Protein AF-A0A286RJ36-F1 (afdb_monomer_lite)

Foldseek 3Di:
DCPPLDDCLALDQLPDDLDWFFAQAQFKIWRDHSQKAWADDNQWIWIDSLAKIKIKGWAFPVCVVVRVVVVVVLQVVFADPVRPWDWDWDADPQAIKIKIWQTADSCVVVVCVVVLCVVVVHGHAGKIKIWGWGDDPGTIMIIIIIHHPPDDPVVVVSSVVRVVRMDGHDPVLHFHWDKDFAAEPVPRDGFWIFIAGPPWDWDWYWFDDPLDTHIWIWTDDPQKIWIKKKWKKKKKKKQFPVGIDIWIWIDIRNDTDIDPDTQADDDLVSVVVVVQVVVCVVPVFRKAWPDKDFRDDRPSRVVSVVVVQVVVVVVCVVVVKDKDKDWRWMWIWIDTVQKIKIKTKGFMWMWIWDDDPGMIMIIIITIIMITMIMDGNVCVSSSSSNVSRRSSHIDGDSVSVVVSVVVSVVVVVVVVVVVVVVVVVVVVVVLLVVQLVVCQVQQWKWWADPVPRDIDIDGHHNPQQWWWKAQPPPRDIDTDHHPPDPVVVVCVVNPIDTTDIDSSDDSPVVD

Structure (mmCIF, N/CA/C/O backbone):
data_AF-A0A286RJ36-F1
#
_entry.id   AF-A0A286RJ36-F1
#
loop_
_atom_site.group_PDB
_atom_site.id
_atom_site.type_symbol
_atom_site.label_atom_id
_atom_site.label_alt_id
_atom_site.label_comp_id
_atom_site.label_asym_id
_atom_site.label_entity_id
_atom_site.label_seq_id
_atom_site.pdbx_PDB_ins_code
_atom_site.Cartn_x
_atom_site.Cartn_y
_atom_site.Cartn_z
_atom_site.occupancy
_atom_site.B_iso_or_equiv
_atom_site.auth_seq_id
_atom_site.auth_comp_id
_atom_site.auth_asym_id
_atom_site.auth_atom_id
_atom_site.pdbx_PDB_model_num
ATOM 1 N N . MET A 1 1 ? -11.168 10.781 19.314 1.00 26.72 1 MET A N 1
ATOM 2 C CA . MET A 1 1 ? -10.120 11.393 18.464 1.00 26.72 1 MET A CA 1
ATOM 3 C C . MET A 1 1 ? -9.505 10.337 17.557 1.00 26.72 1 MET A C 1
ATOM 5 O O . MET A 1 1 ? -8.558 9.668 17.942 1.00 26.72 1 MET A O 1
ATOM 9 N N . THR A 1 2 ? -10.059 10.144 16.363 1.00 23.62 2 THR A N 1
ATOM 10 C CA . THR A 1 2 ? -9.502 9.243 15.341 1.00 23.62 2 THR A CA 1
ATOM 11 C C . THR A 1 2 ? -8.758 10.084 14.323 1.00 23.62 2 THR A C 1
ATOM 13 O O . THR A 1 2 ? -9.279 10.429 13.267 1.00 23.62 2 THR A O 1
ATOM 16 N N . ALA A 1 3 ? -7.547 10.491 14.678 1.00 24.00 3 ALA A N 1
ATOM 17 C CA . ALA A 1 3 ? -6.704 11.225 13.760 1.00 24.00 3 ALA A CA 1
ATOM 18 C C . ALA A 1 3 ? -6.083 10.212 12.775 1.00 24.00 3 ALA A C 1
ATOM 20 O O . ALA A 1 3 ? -5.187 9.436 13.109 1.00 24.00 3 ALA A O 1
ATOM 21 N N . SER A 1 4 ? -6.685 10.129 11.586 1.00 28.86 4 SER A N 1
ATOM 22 C CA . SER A 1 4 ? -6.360 9.193 10.509 1.00 28.86 4 SER A CA 1
ATOM 23 C C . SER A 1 4 ? -5.097 9.644 9.768 1.00 28.86 4 SER A C 1
ATOM 25 O O . SER A 1 4 ? -5.181 10.266 8.712 1.00 28.86 4 SER A O 1
ATOM 27 N N . TRP A 1 5 ? -3.918 9.375 10.324 1.00 30.86 5 TRP A N 1
ATOM 28 C CA . TRP A 1 5 ? -2.661 9.907 9.775 1.00 30.86 5 TRP A CA 1
ATOM 29 C C . TRP A 1 5 ? -1.984 9.035 8.716 1.00 30.86 5 TRP A C 1
ATOM 31 O O . TRP A 1 5 ? -0.868 9.339 8.309 1.00 30.86 5 TRP A O 1
ATOM 41 N N . TRP A 1 6 ? -2.611 7.948 8.265 1.00 37.16 6 TRP A N 1
ATOM 42 C CA . TRP A 1 6 ? -1.954 7.023 7.347 1.00 37.16 6 TRP A CA 1
ATOM 43 C C . TRP A 1 6 ? -2.803 6.733 6.117 1.00 37.16 6 TRP A C 1
ATOM 45 O O . TRP A 1 6 ? -3.759 5.963 6.162 1.00 37.16 6 TRP A O 1
ATOM 55 N N . VAL A 1 7 ? -2.410 7.330 4.990 1.00 36.31 7 VAL A N 1
ATOM 56 C CA . VAL A 1 7 ? -2.902 6.942 3.669 1.00 36.31 7 VAL A CA 1
ATOM 57 C C . VAL A 1 7 ? -1.722 6.544 2.790 1.00 36.31 7 VAL A C 1
ATOM 59 O O . VAL A 1 7 ? -1.330 7.234 1.854 1.00 36.31 7 VAL A O 1
ATOM 62 N N . GLY A 1 8 ? -1.127 5.397 3.120 1.00 39.69 8 GLY A N 1
ATOM 63 C CA . GLY A 1 8 ? -0.197 4.711 2.234 1.00 39.69 8 GLY A CA 1
ATOM 64 C C . GLY A 1 8 ? -0.940 4.162 1.013 1.00 39.69 8 GLY A C 1
ATOM 65 O O . GLY A 1 8 ? -1.351 3.000 0.992 1.00 39.69 8 GLY A O 1
ATOM 66 N N . TRP A 1 9 ? -1.110 4.989 -0.022 1.00 40.62 9 TRP A N 1
ATOM 67 C CA . TRP A 1 9 ? -1.587 4.542 -1.341 1.00 40.62 9 TRP A CA 1
ATOM 68 C C . TRP A 1 9 ? -0.534 3.717 -2.097 1.00 40.62 9 TRP A C 1
ATOM 70 O O . TRP A 1 9 ? -0.835 3.104 -3.118 1.00 40.62 9 TRP A O 1
ATOM 80 N N . GLY A 1 10 ? 0.698 3.647 -1.590 1.00 38.78 10 GLY A N 1
ATOM 81 C CA . GLY A 1 10 ? 1.740 2.783 -2.128 1.00 38.78 10 GLY A CA 1
ATOM 82 C C . GLY A 1 10 ? 1.490 1.312 -1.793 1.00 38.78 10 GLY A C 1
ATOM 83 O O . GLY A 1 10 ? 1.682 0.882 -0.660 1.00 38.78 10 GLY A O 1
ATOM 84 N N . LEU A 1 11 ? 1.129 0.507 -2.794 1.00 40.66 11 LEU A N 1
ATOM 85 C CA . LEU A 1 11 ? 1.407 -0.931 -2.766 1.00 40.66 11 LEU A CA 1
ATOM 86 C C . LEU A 1 11 ? 2.893 -1.107 -3.072 1.00 40.66 11 LEU A C 1
ATOM 88 O O . LEU A 1 11 ? 3.286 -1.264 -4.230 1.00 40.66 11 LEU A O 1
ATOM 92 N N . SER A 1 12 ? 3.718 -1.007 -2.043 1.00 40.12 12 SER A N 1
ATOM 93 C CA . SER A 1 12 ? 5.119 -1.398 -2.139 1.00 40.12 12 SER A CA 1
ATOM 94 C C . SER A 1 12 ? 5.500 -2.230 -0.918 1.00 40.12 12 SER A C 1
ATOM 96 O O . SER A 1 12 ? 6.201 -1.749 -0.031 1.00 40.12 12 SER A O 1
ATOM 98 N N . PRO A 1 13 ? 5.062 -3.499 -0.844 1.00 41.91 13 PRO A N 1
ATOM 99 C CA . PRO A 1 13 ? 5.834 -4.485 -0.123 1.00 41.91 13 PRO A CA 1
ATOM 100 C C . PRO A 1 13 ? 7.144 -4.662 -0.868 1.00 41.91 13 PRO A C 1
ATOM 102 O O . PRO A 1 13 ? 7.202 -5.160 -1.994 1.00 41.91 13 PRO A O 1
ATOM 105 N N . THR A 1 14 ? 8.216 -4.272 -0.209 1.00 44.56 14 THR A N 1
ATOM 106 C CA . THR A 1 14 ? 9.499 -4.893 -0.454 1.00 44.56 14 THR A CA 1
ATOM 107 C C . THR A 1 14 ? 9.366 -6.342 0.014 1.00 44.56 14 THR A C 1
ATOM 109 O O . THR A 1 14 ? 9.465 -6.629 1.205 1.00 44.56 14 THR A O 1
ATOM 112 N N . LEU A 1 15 ? 9.086 -7.264 -0.919 1.00 44.28 15 LEU A N 1
ATOM 113 C CA . LEU A 1 15 ? 9.309 -8.705 -0.730 1.00 44.28 15 LEU A CA 1
ATOM 114 C C . LEU A 1 15 ? 10.822 -8.897 -0.639 1.00 44.28 15 LEU A C 1
ATOM 116 O O . LEU A 1 15 ? 11.511 -9.224 -1.602 1.00 44.28 15 LEU A O 1
ATOM 120 N N . ALA A 1 16 ? 11.367 -8.490 0.499 1.00 40.66 16 ALA A N 1
ATOM 121 C CA . ALA A 1 16 ? 12.782 -8.320 0.671 1.00 40.66 16 ALA A CA 1
ATOM 122 C C . ALA A 1 16 ? 13.385 -9.692 0.964 1.00 40.66 16 ALA A C 1
ATOM 124 O O . ALA A 1 16 ? 13.520 -10.127 2.090 1.00 40.66 16 ALA A O 1
ATOM 125 N N . GLU A 1 17 ? 13.897 -10.367 -0.029 1.00 42.81 17 GLU A N 1
ATOM 126 C CA . GLU A 1 17 ? 15.233 -10.897 0.164 1.00 42.81 17 GLU A CA 1
ATOM 127 C C . GLU A 1 17 ? 16.109 -10.194 -0.849 1.00 42.81 17 GLU A C 1
ATOM 129 O O . GLU A 1 17 ? 15.632 -9.730 -1.880 1.00 42.81 17 GLU A O 1
ATOM 134 N N . SER A 1 18 ? 17.411 -10.181 -0.597 1.00 49.28 18 SER A N 1
ATOM 135 C CA . SER A 1 18 ? 18.416 -10.105 -1.653 1.00 49.28 18 SER A CA 1
ATOM 136 C C . SER A 1 18 ? 18.336 -11.347 -2.564 1.00 49.28 18 SER A C 1
ATOM 138 O O . SER A 1 18 ? 19.348 -11.964 -2.886 1.00 49.28 18 SER A O 1
ATOM 140 N N . ARG A 1 19 ? 17.125 -11.764 -2.944 1.00 62.25 19 ARG A N 1
ATOM 141 C CA . ARG A 1 19 ? 16.826 -12.839 -3.876 1.00 62.25 19 ARG A CA 1
ATOM 142 C C . ARG A 1 19 ? 16.361 -12.224 -5.180 1.00 62.25 19 ARG A C 1
ATOM 144 O O . ARG A 1 19 ? 15.859 -11.105 -5.243 1.00 62.25 19 ARG A O 1
ATOM 151 N N . LYS A 1 20 ? 16.572 -12.999 -6.228 1.00 83.50 20 LYS A N 1
ATOM 152 C CA . LYS A 1 20 ? 16.096 -12.703 -7.564 1.00 83.50 20 LYS A CA 1
ATOM 153 C C . LYS A 1 20 ? 14.566 -12.703 -7.548 1.00 83.50 20 LYS A C 1
ATOM 155 O O . LYS A 1 20 ? 13.950 -13.738 -7.311 1.00 83.50 20 LYS A O 1
ATOM 160 N N . LEU A 1 21 ? 13.974 -11.535 -7.753 1.00 86.19 21 LEU A N 1
ATOM 161 C CA . LEU A 1 21 ? 12.550 -11.354 -8.000 1.00 86.19 21 LEU A CA 1
ATOM 162 C C . LEU A 1 21 ? 12.302 -11.650 -9.473 1.00 86.19 21 LEU A C 1
ATOM 164 O O . LEU A 1 21 ? 13.015 -11.114 -10.314 1.00 86.19 21 LEU A O 1
ATOM 168 N N . ALA A 1 22 ? 11.317 -12.483 -9.784 1.00 91.94 22 ALA A N 1
ATOM 169 C CA . ALA A 1 22 ? 10.882 -12.737 -11.152 1.00 91.94 22 ALA A CA 1
ATOM 170 C C . ALA A 1 22 ? 9.464 -12.195 -11.323 1.00 91.94 22 ALA A C 1
ATOM 172 O O . ALA A 1 22 ? 8.606 -12.474 -10.501 1.00 91.94 22 ALA A O 1
ATOM 173 N N . ASP A 1 23 ? 9.226 -11.424 -12.373 1.00 93.75 23 ASP A N 1
ATOM 174 C CA . ASP A 1 23 ? 7.920 -10.933 -12.789 1.00 93.75 23 ASP A CA 1
ATOM 175 C C . ASP A 1 23 ? 7.486 -11.722 -14.027 1.00 93.75 23 ASP A C 1
ATOM 177 O O . ASP A 1 23 ? 7.999 -11.515 -15.133 1.00 93.75 23 ASP A O 1
ATOM 181 N N . LEU A 1 24 ? 6.545 -12.649 -13.838 1.00 94.94 24 LEU A N 1
ATOM 182 C CA . LEU A 1 24 ? 6.059 -13.507 -14.922 1.00 94.94 24 LEU A CA 1
ATOM 183 C C . LEU A 1 24 ? 4.978 -12.844 -15.780 1.00 94.94 24 LEU A C 1
ATOM 185 O O . LEU A 1 24 ? 4.661 -13.367 -16.847 1.00 94.94 24 LEU A O 1
ATOM 189 N N . LEU A 1 25 ? 4.420 -11.703 -15.358 1.00 94.62 25 LEU A N 1
ATOM 190 C CA . LEU A 1 25 ? 3.458 -10.956 -16.171 1.00 94.62 25 LEU A CA 1
ATOM 191 C C . LEU A 1 25 ? 4.182 -10.086 -17.204 1.00 94.62 25 LEU A C 1
ATOM 193 O O . LEU A 1 25 ? 3.782 -10.029 -18.367 1.00 94.62 25 LEU A O 1
ATOM 197 N N . HIS A 1 26 ? 5.261 -9.420 -16.794 1.00 93.31 26 HIS A N 1
ATOM 198 C CA . HIS A 1 26 ? 5.993 -8.457 -17.626 1.00 93.31 26 HIS A CA 1
ATOM 199 C C . HIS A 1 26 ? 7.313 -9.001 -18.177 1.00 93.31 26 HIS A C 1
ATOM 201 O O . HIS A 1 26 ? 7.905 -8.389 -19.064 1.00 93.31 26 HIS A O 1
ATOM 207 N N . GLY A 1 27 ? 7.764 -10.156 -17.689 1.00 93.00 27 GLY A N 1
ATOM 208 C CA . GLY A 1 27 ? 8.828 -10.931 -18.313 1.00 93.00 27 GLY A CA 1
ATOM 209 C C . GLY A 1 27 ? 10.246 -10.500 -17.964 1.00 93.00 27 GLY A C 1
ATOM 210 O O . GLY A 1 27 ? 11.129 -10.547 -18.821 1.00 93.00 27 GLY A O 1
ATOM 211 N N . PHE A 1 28 ? 10.493 -10.106 -16.716 1.00 92.88 28 PHE A N 1
ATOM 212 C CA . PHE A 1 28 ? 11.837 -9.775 -16.240 1.00 92.88 28 PHE A CA 1
ATOM 213 C C . PHE A 1 28 ? 12.135 -10.426 -14.891 1.00 92.88 28 PHE A C 1
ATOM 215 O O . PHE A 1 28 ? 11.234 -10.785 -14.143 1.00 92.88 28 PHE A O 1
ATOM 222 N N . ALA A 1 29 ? 13.412 -10.568 -14.566 1.00 93.38 29 ALA A N 1
ATOM 223 C CA . ALA A 1 29 ? 13.880 -10.932 -13.244 1.00 93.38 29 ALA A CA 1
ATOM 224 C C . ALA A 1 29 ? 15.027 -10.010 -12.826 1.00 93.38 29 ALA A C 1
ATOM 226 O O . ALA A 1 29 ? 15.792 -9.557 -13.672 1.00 93.38 29 ALA A O 1
ATOM 227 N N . VAL A 1 30 ? 15.136 -9.698 -11.538 1.00 93.12 30 VAL A N 1
ATOM 228 C CA . VAL A 1 30 ? 16.113 -8.738 -11.009 1.00 93.12 30 VAL A CA 1
ATOM 229 C C . VAL A 1 30 ? 16.419 -9.042 -9.547 1.00 93.12 30 VAL A C 1
ATOM 231 O O . VAL A 1 30 ? 15.549 -9.492 -8.803 1.00 93.12 30 VAL A O 1
ATOM 234 N N . GLN A 1 31 ? 17.643 -8.779 -9.100 1.00 91.31 31 GLN A N 1
ATOM 235 C CA . GLN A 1 31 ? 17.972 -8.789 -7.680 1.00 91.31 31 GLN A CA 1
ATOM 236 C C . GLN A 1 31 ? 17.897 -7.356 -7.144 1.00 91.31 31 GLN A C 1
ATOM 238 O O . GLN A 1 31 ? 18.645 -6.483 -7.580 1.00 91.31 31 GLN A O 1
ATOM 243 N N . LEU A 1 32 ? 16.984 -7.107 -6.203 1.00 86.88 32 LEU A N 1
ATOM 244 C CA . LEU A 1 32 ? 16.779 -5.777 -5.623 1.00 86.88 32 LEU A CA 1
ATOM 245 C C . LEU A 1 32 ? 17.168 -5.745 -4.141 1.00 86.88 32 LEU A C 1
ATOM 247 O O . LEU A 1 32 ? 16.868 -6.689 -3.405 1.00 86.88 32 LEU A O 1
ATOM 251 N N . PRO A 1 33 ? 17.799 -4.656 -3.663 1.00 83.25 33 PRO A N 1
ATOM 252 C CA . PRO A 1 33 ? 17.917 -4.410 -2.234 1.00 83.25 33 PRO A CA 1
ATOM 253 C C . PRO A 1 33 ? 16.537 -4.223 -1.591 1.00 83.25 33 PRO A C 1
ATOM 255 O O . PRO A 1 33 ? 15.580 -3.796 -2.233 1.00 83.25 33 PRO A O 1
ATOM 258 N N . SER A 1 34 ? 16.441 -4.462 -0.282 1.00 72.69 34 SER A N 1
ATOM 259 C CA . SER A 1 34 ? 15.174 -4.435 0.467 1.00 72.69 34 SER A CA 1
ATOM 260 C C . SER A 1 34 ? 14.480 -3.073 0.549 1.00 72.69 34 SER A C 1
ATOM 262 O O . SER A 1 34 ? 13.396 -2.987 1.116 1.00 72.69 34 SER A O 1
ATOM 264 N N . THR A 1 35 ? 15.125 -2.005 0.090 1.00 74.88 35 THR A N 1
ATOM 265 C CA . THR A 1 35 ? 14.589 -0.637 0.036 1.00 74.88 35 THR A CA 1
ATOM 266 C C . THR A 1 35 ? 14.106 -0.252 -1.359 1.00 74.88 35 THR A C 1
ATOM 268 O O . THR A 1 35 ? 13.477 0.790 -1.508 1.00 74.88 35 THR A O 1
ATOM 271 N N . TRP A 1 36 ? 14.393 -1.075 -2.369 1.00 83.62 36 TRP A N 1
ATOM 272 C CA . TRP A 1 36 ? 14.013 -0.846 -3.755 1.00 83.62 36 TRP A CA 1
ATOM 273 C C . TRP A 1 36 ? 12.763 -1.636 -4.113 1.00 83.62 36 TRP A C 1
ATOM 275 O O . TRP A 1 36 ? 12.521 -2.736 -3.622 1.00 83.62 36 TRP A O 1
ATOM 285 N N . THR A 1 37 ? 11.984 -1.085 -5.029 1.00 84.44 37 THR A N 1
ATOM 286 C CA . THR A 1 37 ? 10.766 -1.697 -5.553 1.00 84.44 37 THR A CA 1
ATOM 287 C C . THR A 1 37 ? 10.791 -1.706 -7.067 1.00 84.44 37 THR A C 1
ATOM 289 O O . THR A 1 37 ? 11.493 -0.903 -7.679 1.00 84.44 37 THR A O 1
ATOM 292 N N . CYS A 1 38 ? 10.050 -2.630 -7.674 1.00 88.94 38 CYS A N 1
ATOM 293 C CA . CYS A 1 38 ? 9.884 -2.705 -9.118 1.00 88.94 38 CYS A CA 1
ATOM 294 C C . CYS A 1 38 ? 8.477 -2.274 -9.519 1.00 88.94 38 CYS A C 1
ATOM 296 O O . CYS A 1 38 ? 7.508 -2.456 -8.779 1.00 88.94 38 CYS A O 1
ATOM 298 N N . LYS A 1 39 ? 8.389 -1.685 -10.704 1.00 91.31 39 LYS A N 1
ATOM 299 C CA . LYS A 1 39 ? 7.168 -1.205 -11.324 1.00 91.31 39 LYS A CA 1
ATOM 300 C C . LYS A 1 39 ? 7.229 -1.511 -12.818 1.00 91.31 39 LYS A C 1
ATOM 302 O O . LYS A 1 39 ? 8.297 -1.443 -13.421 1.00 91.31 39 LYS A O 1
ATOM 307 N N . ALA A 1 40 ? 6.088 -1.853 -13.398 1.00 90.19 40 ALA A N 1
ATOM 308 C CA . ALA A 1 40 ? 5.977 -2.162 -14.813 1.00 90.19 40 ALA A CA 1
ATOM 309 C C . ALA A 1 40 ? 4.721 -1.527 -15.413 1.00 90.19 40 ALA A C 1
ATOM 311 O O . ALA A 1 40 ? 3.695 -1.396 -14.740 1.00 90.19 40 ALA A O 1
ATOM 312 N N . ASP A 1 41 ? 4.829 -1.105 -16.667 1.00 84.50 41 ASP A N 1
ATOM 313 C CA . ASP A 1 41 ? 3.709 -0.680 -17.499 1.00 84.50 41 ASP A CA 1
ATOM 314 C C . ASP A 1 41 ? 4.030 -0.948 -18.975 1.00 84.50 41 ASP A C 1
ATOM 316 O O . ASP A 1 41 ? 4.977 -0.395 -19.545 1.00 84.50 41 ASP A O 1
ATOM 320 N N . GLY A 1 42 ? 3.269 -1.850 -19.594 1.00 78.31 42 GLY A N 1
ATOM 321 C CA . GLY A 1 42 ? 3.498 -2.285 -20.968 1.00 78.31 42 GLY A CA 1
ATOM 322 C C . GLY A 1 42 ? 4.935 -2.766 -21.208 1.00 78.31 42 GLY A C 1
ATOM 323 O O . GLY A 1 42 ? 5.315 -3.852 -20.780 1.00 78.31 42 GLY A O 1
ATOM 324 N N . ARG A 1 43 ? 5.725 -1.966 -21.937 1.00 77.19 43 ARG A N 1
ATOM 325 C CA . ARG A 1 43 ? 7.131 -2.252 -22.304 1.00 77.19 43 ARG A CA 1
ATOM 326 C C . ARG A 1 43 ? 8.162 -1.498 -21.463 1.00 77.19 43 ARG A C 1
ATOM 328 O O . ARG A 1 43 ? 9.352 -1.522 -21.788 1.00 77.19 43 ARG A O 1
ATOM 335 N N . VAL A 1 44 ? 7.709 -0.788 -20.438 1.00 88.44 44 VAL A N 1
ATOM 336 C CA . VAL A 1 44 ? 8.557 -0.012 -19.540 1.00 88.44 44 VAL A CA 1
ATOM 337 C C . VAL A 1 44 ? 8.592 -0.720 -18.199 1.00 88.44 44 VAL A C 1
ATOM 339 O O . VAL A 1 44 ? 7.553 -0.999 -17.603 1.00 88.44 44 VAL A O 1
ATOM 342 N N . ILE A 1 45 ? 9.798 -0.990 -17.719 1.00 92.69 45 ILE A N 1
ATOM 343 C CA . ILE A 1 45 ? 10.027 -1.455 -16.353 1.00 92.69 45 ILE A CA 1
ATOM 344 C C . ILE A 1 45 ? 10.904 -0.434 -15.652 1.00 92.69 45 ILE A C 1
ATOM 346 O O . ILE A 1 45 ? 11.802 0.147 -16.263 1.00 92.69 45 ILE A O 1
ATOM 350 N N . TRP A 1 46 ? 10.649 -0.192 -14.376 1.00 93.62 46 TRP A N 1
ATOM 351 C CA . TRP A 1 46 ? 11.519 0.650 -13.582 1.00 93.62 46 TRP A CA 1
ATOM 352 C C . TRP A 1 46 ? 11.659 0.171 -12.153 1.00 93.62 46 TRP A C 1
ATOM 354 O O . TRP A 1 46 ? 10.780 -0.479 -11.587 1.00 93.62 46 TRP A O 1
ATOM 364 N N . PHE A 1 47 ? 12.795 0.524 -11.572 1.00 93.06 47 PHE A N 1
ATOM 365 C CA . PHE A 1 47 ? 13.142 0.246 -10.193 1.00 93.06 47 PHE A CA 1
ATOM 366 C C . PHE A 1 47 ? 13.304 1.561 -9.451 1.00 93.06 47 PHE A C 1
ATOM 368 O O . PHE A 1 47 ? 13.887 2.502 -9.991 1.00 93.06 47 PHE A O 1
ATOM 375 N N . THR A 1 48 ? 12.788 1.634 -8.228 1.00 89.12 48 THR A N 1
ATOM 376 C CA . THR A 1 48 ? 12.884 2.846 -7.415 1.00 89.12 48 THR A CA 1
ATOM 377 C C . THR A 1 48 ? 12.879 2.568 -5.920 1.00 89.12 48 THR A C 1
ATOM 379 O O . THR A 1 48 ? 12.197 1.658 -5.447 1.00 89.12 48 THR A O 1
ATOM 382 N N . ASP A 1 49 ? 13.622 3.383 -5.176 1.00 82.62 49 ASP A N 1
ATOM 383 C CA . ASP A 1 49 ? 13.565 3.496 -3.715 1.00 82.62 49 ASP A CA 1
ATOM 384 C C . ASP A 1 49 ? 12.729 4.708 -3.241 1.00 82.62 49 ASP A C 1
ATOM 386 O O . ASP A 1 49 ? 12.745 5.055 -2.060 1.00 82.62 49 ASP A O 1
ATOM 390 N N . GLY A 1 50 ? 12.010 5.359 -4.164 1.00 79.12 50 GLY A N 1
ATOM 391 C CA . GLY A 1 50 ? 11.223 6.577 -3.948 1.00 79.12 50 GLY A CA 1
ATOM 392 C C . GLY A 1 50 ? 11.965 7.882 -4.266 1.00 79.12 50 GLY A C 1
ATOM 393 O O . GLY A 1 50 ? 11.320 8.916 -4.415 1.00 79.12 50 GLY A O 1
ATOM 394 N N . ALA A 1 51 ? 13.294 7.853 -4.406 1.00 83.38 51 ALA A N 1
ATOM 395 C CA . ALA A 1 51 ? 14.103 9.028 -4.751 1.00 83.38 51 ALA A CA 1
ATOM 396 C C . ALA A 1 51 ? 14.967 8.813 -6.000 1.00 83.38 51 ALA A C 1
ATOM 398 O O . ALA A 1 51 ? 15.278 9.750 -6.723 1.00 83.38 51 ALA A O 1
ATOM 399 N N . ARG A 1 52 ? 15.386 7.581 -6.272 1.00 91.19 52 ARG A N 1
ATOM 400 C CA . ARG A 1 52 ? 16.213 7.212 -7.422 1.00 91.19 52 ARG A CA 1
ATOM 401 C C . ARG A 1 52 ? 15.416 6.294 -8.327 1.00 91.19 52 ARG A C 1
ATOM 403 O O . ARG A 1 52 ? 14.613 5.491 -7.852 1.00 91.19 52 ARG A O 1
ATOM 410 N N . PHE A 1 53 ? 15.638 6.401 -9.631 1.00 93.69 53 PHE A N 1
ATOM 411 C CA . PHE A 1 53 ? 14.897 5.643 -10.630 1.00 93.69 53 PHE A CA 1
ATOM 412 C C . PHE A 1 53 ? 15.846 5.034 -11.652 1.00 93.69 53 PHE A C 1
ATOM 414 O O . PHE A 1 53 ? 16.732 5.697 -12.190 1.00 93.69 53 PHE A O 1
ATOM 421 N N . ILE A 1 54 ? 15.630 3.759 -11.937 1.00 96.25 54 ILE A N 1
ATOM 422 C CA . ILE A 1 54 ? 16.255 3.039 -13.041 1.00 96.25 54 ILE A CA 1
ATOM 423 C C . ILE A 1 54 ? 15.121 2.652 -13.970 1.00 96.25 54 ILE A C 1
ATOM 425 O O . ILE A 1 54 ? 14.261 1.893 -13.551 1.00 96.25 54 ILE A O 1
ATOM 429 N N . VAL A 1 55 ? 15.102 3.143 -15.203 1.00 95.00 55 VAL A N 1
ATOM 430 C CA . VAL A 1 55 ? 14.047 2.845 -16.177 1.00 95.00 55 VAL A CA 1
ATOM 431 C C . VAL A 1 55 ? 14.640 2.097 -17.352 1.00 95.00 55 VAL A C 1
ATOM 433 O O . VAL A 1 55 ? 15.621 2.538 -17.944 1.00 95.00 55 VAL A O 1
ATOM 436 N N . ILE A 1 56 ? 14.027 0.980 -17.714 1.00 93.94 56 ILE A N 1
ATOM 437 C CA . ILE A 1 56 ? 14.434 0.148 -18.836 1.00 93.94 56 ILE A CA 1
ATOM 438 C C . ILE A 1 56 ? 13.285 0.104 -19.841 1.00 93.94 56 ILE A C 1
ATOM 440 O O . ILE A 1 56 ? 12.152 -0.242 -19.502 1.00 93.94 56 ILE A O 1
ATOM 444 N N . ARG A 1 57 ? 13.588 0.456 -21.094 1.00 90.56 57 ARG A N 1
ATOM 445 C CA . ARG A 1 57 ? 12.650 0.393 -22.223 1.00 90.56 57 ARG A CA 1
ATOM 446 C C . ARG A 1 57 ? 13.240 -0.489 -23.309 1.00 90.56 57 ARG A C 1
ATOM 448 O O . ARG A 1 57 ? 14.363 -0.253 -23.756 1.00 90.56 57 ARG A O 1
ATOM 455 N N . ALA A 1 58 ? 12.478 -1.480 -23.751 1.00 85.56 58 ALA A N 1
ATOM 456 C CA . ALA A 1 58 ? 12.853 -2.321 -24.879 1.00 85.56 58 ALA A CA 1
ATOM 457 C C . ALA A 1 58 ? 12.138 -1.851 -26.153 1.00 85.56 58 ALA A C 1
ATOM 459 O O . ALA A 1 58 ? 10.912 -1.725 -26.181 1.00 85.56 58 ALA A O 1
ATOM 460 N N . ALA A 1 59 ? 12.903 -1.619 -27.218 1.00 83.50 59 ALA A N 1
ATOM 461 C CA . ALA A 1 59 ? 12.392 -1.283 -28.539 1.00 83.50 59 ALA A CA 1
ATOM 462 C C . ALA A 1 59 ? 12.810 -2.356 -29.547 1.00 83.50 59 ALA A C 1
ATOM 464 O O . ALA A 1 59 ? 14.000 -2.522 -29.808 1.00 83.50 59 ALA A O 1
ATOM 465 N N . ALA A 1 60 ? 11.859 -3.060 -30.163 1.00 82.88 60 ALA A N 1
ATOM 466 C CA . ALA A 1 60 ? 12.173 -3.874 -31.339 1.00 82.88 60 ALA A CA 1
ATOM 467 C C . ALA A 1 60 ? 12.620 -2.970 -32.508 1.00 82.88 60 ALA A C 1
ATOM 469 O O . ALA A 1 60 ? 12.275 -1.786 -32.537 1.00 82.88 60 ALA A O 1
ATOM 470 N N . GLN A 1 61 ? 13.345 -3.507 -33.498 1.00 74.69 61 GLN A N 1
ATOM 471 C CA . GLN A 1 61 ? 13.865 -2.714 -34.633 1.00 74.69 61 GLN A CA 1
ATOM 472 C C . GLN A 1 61 ? 12.803 -1.831 -35.326 1.00 74.69 61 GLN A C 1
ATOM 474 O O . GLN A 1 61 ? 13.092 -0.689 -35.669 1.00 74.69 61 GLN A O 1
ATOM 479 N N . GLY A 1 62 ? 11.559 -2.304 -35.468 1.00 76.62 62 GLY A N 1
ATOM 480 C CA . GLY A 1 62 ? 10.460 -1.529 -36.068 1.00 76.62 62 GLY A CA 1
ATOM 481 C C . GLY A 1 62 ? 9.795 -0.491 -35.150 1.00 76.62 62 GLY A C 1
ATOM 482 O O . GLY A 1 62 ? 8.919 0.239 -35.596 1.00 76.62 62 GLY A O 1
ATOM 483 N N . GLN A 1 63 ? 10.176 -0.426 -33.873 1.00 81.94 63 GLN A N 1
ATOM 484 C CA . GLN A 1 63 ? 9.509 0.372 -32.830 1.00 81.94 63 GLN A CA 1
ATOM 485 C C . GLN A 1 63 ? 10.418 1.444 -32.222 1.00 81.94 63 GLN A C 1
ATOM 487 O O . GLN A 1 63 ? 9.994 2.194 -31.346 1.00 81.94 63 GLN A O 1
ATOM 492 N N . LEU A 1 64 ? 11.667 1.548 -32.687 1.00 80.69 64 LEU A N 1
ATOM 493 C CA . LEU A 1 64 ? 12.644 2.484 -32.135 1.00 80.69 64 LEU A CA 1
ATOM 494 C C . LEU A 1 64 ? 12.149 3.934 -32.174 1.00 80.69 64 LEU A C 1
ATOM 496 O O . LEU A 1 64 ? 12.285 4.650 -31.189 1.00 80.69 64 LEU A O 1
ATOM 500 N N . HIS A 1 65 ? 11.540 4.360 -33.283 1.00 82.38 65 HIS A N 1
ATOM 501 C CA . HIS A 1 65 ? 11.044 5.731 -33.415 1.00 82.38 65 HIS A CA 1
ATOM 502 C C . HIS A 1 65 ? 9.941 6.052 -32.395 1.00 82.38 65 HIS A C 1
ATOM 504 O O . HIS A 1 65 ? 9.945 7.124 -31.795 1.00 82.38 65 HIS A O 1
ATOM 510 N N . GLU A 1 66 ? 9.028 5.109 -32.158 1.00 83.19 66 GLU A N 1
ATOM 511 C CA . GLU A 1 66 ? 7.965 5.247 -31.161 1.00 83.19 66 GLU A CA 1
ATOM 512 C C . GLU A 1 66 ? 8.537 5.320 -29.740 1.00 83.19 66 GLU A C 1
ATOM 514 O O . GLU A 1 66 ? 8.190 6.229 -28.988 1.00 83.19 66 GLU A O 1
ATOM 519 N N . VAL A 1 67 ? 9.465 4.422 -29.392 1.00 82.38 67 VAL A N 1
ATOM 520 C CA . VAL A 1 67 ? 10.094 4.402 -28.062 1.00 82.38 67 VAL A CA 1
ATOM 521 C C . VAL A 1 67 ? 10.912 5.668 -27.809 1.00 82.38 67 VAL A C 1
ATOM 523 O O . VAL A 1 67 ? 10.808 6.248 -26.731 1.00 82.38 67 VAL A O 1
ATOM 526 N N . MET A 1 68 ? 11.669 6.146 -28.800 1.00 81.38 68 MET A N 1
ATOM 527 C CA . MET A 1 68 ? 12.420 7.402 -28.691 1.00 81.38 68 MET A CA 1
ATOM 528 C C . MET A 1 68 ? 11.500 8.619 -28.561 1.00 81.38 68 MET A C 1
ATOM 530 O O . MET A 1 68 ? 11.821 9.547 -27.822 1.00 81.38 68 MET A O 1
ATOM 534 N N . ARG A 1 69 ? 10.353 8.627 -29.251 1.00 83.31 69 ARG A N 1
ATOM 535 C CA . ARG A 1 69 ? 9.355 9.699 -29.132 1.00 83.31 69 ARG A CA 1
ATOM 536 C C . ARG A 1 69 ? 8.737 9.732 -27.735 1.00 83.31 69 ARG A C 1
ATOM 538 O O . ARG A 1 69 ? 8.656 10.809 -27.155 1.00 83.31 69 ARG A O 1
ATOM 545 N N . ASN A 1 70 ? 8.353 8.578 -27.191 1.00 81.25 70 ASN A N 1
ATOM 546 C CA . ASN A 1 70 ? 7.799 8.488 -25.837 1.00 81.25 70 ASN A CA 1
ATOM 547 C C . ASN A 1 70 ? 8.839 8.898 -24.791 1.00 81.25 70 ASN A C 1
ATOM 549 O O . ASN A 1 70 ? 8.537 9.715 -23.928 1.00 81.25 70 ASN A O 1
ATOM 553 N N . TRP A 1 71 ? 10.081 8.417 -24.937 1.00 85.00 71 TRP A N 1
ATOM 554 C CA . TRP A 1 71 ? 11.204 8.875 -24.122 1.00 85.00 71 TRP A CA 1
ATOM 555 C C . TRP A 1 71 ? 11.308 10.403 -24.186 1.00 85.00 71 TRP A C 1
ATOM 557 O O . TRP A 1 71 ? 11.252 11.056 -23.155 1.00 85.00 71 TRP A O 1
ATOM 567 N N . PHE A 1 72 ? 11.330 11.012 -25.371 1.00 82.06 72 PHE A N 1
ATOM 568 C CA . PHE A 1 72 ? 11.411 12.470 -25.492 1.00 82.06 72 PHE A CA 1
ATOM 569 C C . PHE A 1 72 ? 10.244 13.211 -24.813 1.00 82.06 72 PHE A C 1
ATOM 571 O O . PHE A 1 72 ? 10.467 14.234 -24.169 1.00 82.06 72 PHE A O 1
ATOM 578 N N . TRP A 1 73 ? 9.011 12.705 -24.915 1.00 80.81 73 TRP A N 1
ATOM 579 C CA . TRP A 1 73 ? 7.833 13.315 -24.281 1.00 80.81 73 TRP A CA 1
ATOM 580 C C . TRP A 1 73 ? 7.900 13.265 -22.755 1.00 80.81 73 TRP A C 1
ATOM 582 O O . TRP A 1 73 ? 7.599 14.258 -22.095 1.00 80.81 73 TRP A O 1
ATOM 592 N N . GLU A 1 74 ? 8.355 12.149 -22.190 1.00 80.94 74 GLU A N 1
ATOM 593 C CA . GLU A 1 74 ? 8.605 12.043 -20.751 1.00 80.94 74 GLU A CA 1
ATOM 594 C C . GLU A 1 74 ? 9.630 13.090 -20.296 1.00 80.94 74 GLU A C 1
ATOM 596 O O . GLU A 1 74 ? 9.421 13.746 -19.281 1.00 80.94 74 GLU A O 1
ATOM 601 N N . HIS A 1 75 ? 10.683 13.333 -21.084 1.00 81.44 75 HIS A N 1
ATOM 602 C CA . HIS A 1 75 ? 11.710 14.331 -20.758 1.00 81.44 75 HIS A CA 1
ATOM 603 C C . HIS A 1 75 ? 11.203 15.769 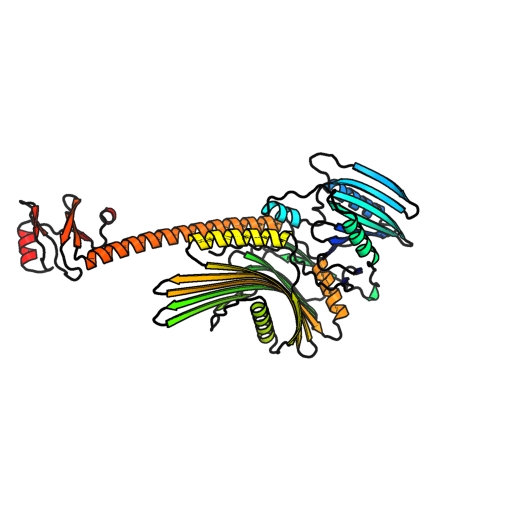-20.884 1.00 81.44 75 HIS A C 1
ATOM 605 O O . HIS A 1 75 ? 11.653 16.641 -20.143 1.00 81.44 75 HIS A O 1
ATOM 611 N N . GLN A 1 76 ? 10.219 16.034 -21.748 1.00 80.19 76 GLN A N 1
ATOM 612 C CA . GLN A 1 76 ? 9.525 17.324 -21.736 1.00 80.19 76 GLN A CA 1
ATOM 613 C C . GLN A 1 76 ? 8.730 17.540 -20.443 1.00 80.19 76 GLN A C 1
ATOM 615 O O . GLN A 1 76 ? 8.651 18.671 -19.970 1.00 80.19 76 GLN A O 1
ATOM 620 N N . ALA A 1 77 ? 8.186 16.478 -19.846 1.00 81.81 77 ALA A N 1
ATOM 621 C CA . ALA A 1 77 ? 7.493 16.556 -18.561 1.00 81.81 77 ALA A CA 1
ATOM 622 C C . ALA A 1 77 ? 8.451 16.723 -17.364 1.00 81.81 77 ALA A C 1
ATOM 624 O O . ALA A 1 77 ? 8.008 17.109 -16.285 1.00 81.81 77 ALA A O 1
ATOM 625 N N . LEU A 1 78 ? 9.755 16.479 -17.550 1.00 83.62 78 LEU A N 1
ATOM 626 C CA . LEU A 1 78 ? 10.795 16.735 -16.545 1.00 83.62 78 LEU A CA 1
ATOM 627 C C . LEU A 1 78 ? 11.274 18.189 -16.533 1.00 83.62 78 LEU A C 1
ATOM 629 O O . LEU A 1 78 ? 12.157 18.532 -15.751 1.00 83.62 78 LEU A O 1
ATOM 633 N N . LYS A 1 79 ? 10.747 19.059 -17.395 1.00 80.00 79 LYS A N 1
ATOM 634 C CA . LYS A 1 79 ? 11.170 20.459 -17.420 1.00 80.00 79 LYS A CA 1
ATOM 635 C C . LYS A 1 79 ? 10.788 21.167 -16.129 1.00 80.00 79 LYS A C 1
ATOM 637 O O . LYS A 1 79 ? 9.657 21.077 -15.654 1.00 80.00 79 LYS A O 1
ATOM 642 N N . THR A 1 80 ? 11.744 21.893 -15.566 1.00 73.88 80 THR A N 1
ATOM 643 C CA . THR A 1 80 ? 11.523 22.716 -14.379 1.00 73.88 80 THR A CA 1
ATOM 644 C C . THR A 1 80 ? 10.931 24.065 -14.779 1.00 73.88 80 THR A C 1
ATOM 646 O O . THR A 1 80 ? 11.154 24.563 -15.882 1.00 73.88 80 THR A O 1
ATOM 649 N N . ALA A 1 81 ? 10.205 24.713 -13.863 1.00 66.44 81 ALA A N 1
ATOM 650 C CA . ALA A 1 81 ? 9.689 26.068 -14.087 1.00 66.44 81 ALA A CA 1
ATOM 651 C C . ALA A 1 81 ? 10.807 27.111 -14.309 1.00 66.44 81 ALA A C 1
ATOM 653 O O . ALA A 1 81 ? 10.546 28.202 -14.809 1.00 66.44 81 ALA A O 1
ATOM 654 N N . THR A 1 82 ? 12.047 26.782 -13.933 1.00 67.38 82 THR A N 1
ATOM 655 C CA . THR A 1 82 ? 13.230 27.634 -14.096 1.00 67.38 82 THR A CA 1
ATOM 656 C C . THR A 1 82 ? 13.889 27.505 -15.473 1.00 67.38 82 THR A C 1
ATOM 658 O O . THR A 1 82 ? 14.718 28.354 -15.798 1.00 67.38 82 THR A O 1
ATOM 661 N N . GLY A 1 83 ? 13.533 26.492 -16.279 1.00 71.94 83 GLY A N 1
ATOM 662 C CA . GLY A 1 83 ? 14.025 26.312 -17.652 1.00 71.94 83 GLY A CA 1
ATOM 663 C C . GLY A 1 83 ? 15.528 26.032 -17.762 1.00 71.94 83 GLY A C 1
ATOM 664 O O . GLY A 1 83 ? 16.156 26.441 -18.737 1.00 71.94 83 GLY A O 1
ATOM 665 N N . ARG A 1 84 ? 16.128 25.429 -16.728 1.00 76.56 84 ARG A N 1
ATOM 666 C CA . ARG A 1 84 ? 17.579 25.176 -16.633 1.00 76.56 84 ARG A CA 1
ATOM 667 C C . ARG A 1 84 ? 18.001 23.800 -17.151 1.00 76.56 84 ARG A C 1
ATOM 669 O O . ARG A 1 84 ? 19.124 23.382 -16.887 1.00 76.56 84 ARG A O 1
ATOM 676 N N . GLU A 1 85 ? 17.116 23.082 -17.835 1.00 84.75 85 GLU A N 1
ATOM 677 C CA . GLU A 1 85 ? 17.425 21.746 -18.326 1.00 84.75 85 GLU A CA 1
ATOM 678 C C . GLU A 1 85 ? 18.489 21.769 -19.435 1.00 84.75 85 GLU A C 1
ATOM 680 O O . GLU A 1 85 ? 18.340 22.442 -20.456 1.00 84.75 85 GLU A O 1
ATOM 685 N N . GLU A 1 86 ? 19.553 20.987 -19.263 1.00 85.31 86 GLU A N 1
ATOM 686 C CA . GLU A 1 86 ? 20.600 20.818 -20.271 1.00 85.31 86 GLU A CA 1
ATOM 687 C C . GLU A 1 86 ? 20.742 19.344 -20.644 1.00 85.31 86 GLU A C 1
ATOM 689 O O . GLU A 1 86 ? 20.888 18.485 -19.776 1.00 85.31 86 GLU A O 1
ATOM 694 N N . PHE A 1 87 ? 20.729 19.053 -21.948 1.00 86.75 87 PHE A N 1
ATOM 695 C CA . PHE A 1 87 ? 20.945 17.708 -22.478 1.00 86.75 87 PHE A CA 1
ATOM 696 C C . PHE A 1 87 ? 22.208 17.659 -23.330 1.00 86.75 87 PHE A C 1
ATOM 698 O O . PHE A 1 87 ? 22.343 18.388 -24.313 1.00 86.75 87 PHE A O 1
ATOM 705 N N . THR A 1 88 ? 23.114 16.747 -22.990 1.00 88.38 88 THR A N 1
ATOM 706 C CA . THR A 1 88 ? 24.340 16.487 -23.746 1.00 88.38 88 THR A CA 1
ATOM 707 C C . THR A 1 88 ? 24.336 15.069 -24.301 1.00 88.38 88 THR A C 1
ATOM 709 O O . THR A 1 88 ? 24.045 14.104 -23.597 1.00 88.38 88 THR A O 1
ATOM 712 N N . PHE A 1 89 ? 24.724 14.930 -25.568 1.00 89.62 89 PHE A N 1
ATOM 713 C CA . PHE A 1 89 ? 24.781 13.651 -26.269 1.00 89.62 89 PHE A CA 1
ATOM 714 C C . PHE A 1 89 ? 26.229 13.267 -26.546 1.00 89.62 89 PHE A C 1
ATOM 716 O O . PHE A 1 89 ? 26.995 14.043 -27.118 1.00 89.62 89 PHE A O 1
ATOM 723 N N . ARG A 1 90 ? 26.609 12.041 -26.182 1.00 88.94 90 ARG A N 1
ATOM 724 C CA . ARG A 1 90 ? 27.949 11.510 -26.429 1.00 88.94 90 ARG A CA 1
ATOM 725 C C . ARG A 1 90 ? 27.874 10.126 -27.051 1.00 88.94 90 ARG A C 1
ATOM 727 O O . ARG A 1 90 ? 27.319 9.193 -26.477 1.00 88.94 90 ARG A O 1
ATOM 734 N N . LYS A 1 91 ? 28.500 9.968 -28.217 1.00 85.50 91 LYS A N 1
ATOM 735 C CA . LYS A 1 91 ? 28.699 8.652 -28.831 1.00 85.50 91 LYS A CA 1
ATOM 736 C C . LYS A 1 91 ? 29.754 7.871 -28.041 1.00 85.50 91 LYS A C 1
ATOM 738 O O . LYS A 1 91 ? 30.826 8.396 -27.744 1.00 85.50 91 LYS A O 1
ATOM 743 N N . HIS A 1 92 ? 29.453 6.620 -27.721 1.00 83.81 92 HIS A N 1
ATOM 744 C CA . HIS A 1 92 ? 30.335 5.677 -27.044 1.00 83.81 92 HIS A CA 1
ATOM 745 C C . HIS A 1 92 ? 30.479 4.399 -27.885 1.00 83.81 92 HIS A C 1
ATOM 747 O O . HIS A 1 92 ? 29.658 4.127 -28.760 1.00 83.81 92 HIS A O 1
ATOM 753 N N . ALA A 1 93 ? 31.511 3.591 -27.626 1.00 78.06 93 ALA A N 1
ATOM 754 C CA . ALA A 1 93 ? 31.741 2.343 -28.364 1.00 78.06 93 ALA A CA 1
ATOM 755 C C . ALA A 1 93 ? 30.547 1.370 -28.274 1.00 78.06 93 ALA A C 1
ATOM 757 O O . ALA A 1 93 ? 30.254 0.653 -29.224 1.00 78.06 93 ALA A O 1
ATOM 758 N N . CYS A 1 94 ? 29.835 1.395 -27.146 1.00 73.75 94 CYS A N 1
ATOM 759 C CA . CYS A 1 94 ? 28.704 0.512 -26.860 1.00 73.75 94 CYS A CA 1
ATOM 760 C C . CYS A 1 94 ? 27.333 1.115 -27.215 1.00 73.75 94 CYS A C 1
ATOM 762 O O . CYS A 1 94 ? 26.325 0.471 -26.947 1.00 73.75 94 CYS A O 1
ATOM 764 N N . GLY A 1 95 ? 27.268 2.343 -27.751 1.00 80.94 95 GLY A N 1
ATOM 765 C CA . GLY A 1 95 ? 25.996 3.009 -28.050 1.00 80.94 95 GLY A CA 1
ATOM 766 C C . GLY A 1 95 ? 26.001 4.527 -27.865 1.00 80.94 95 GLY A C 1
ATOM 767 O O . GLY A 1 95 ? 27.047 5.176 -27.894 1.00 80.94 95 GLY A O 1
ATOM 768 N N . LEU A 1 96 ? 24.816 5.108 -27.684 1.00 86.62 96 LEU A N 1
ATOM 769 C CA . LEU A 1 96 ? 24.634 6.537 -27.409 1.00 86.62 96 LEU A CA 1
ATOM 770 C C . LEU A 1 96 ? 24.432 6.751 -25.907 1.00 86.62 96 LEU A C 1
ATOM 772 O O . LEU A 1 96 ? 23.629 6.051 -25.293 1.00 86.62 96 LEU A O 1
ATOM 776 N N . ILE A 1 97 ? 25.140 7.723 -25.338 1.00 90.19 97 ILE A N 1
ATOM 777 C CA . ILE A 1 97 ? 24.935 8.189 -23.968 1.00 90.19 97 ILE A CA 1
ATOM 778 C C . ILE A 1 97 ? 24.286 9.570 -24.027 1.00 90.19 97 ILE A C 1
ATOM 780 O O . ILE A 1 97 ? 24.762 10.451 -24.745 1.00 90.19 97 ILE A O 1
ATOM 784 N N . VAL A 1 98 ? 23.220 9.746 -23.258 1.00 90.12 98 VAL A N 1
ATOM 785 C CA . VAL A 1 98 ? 22.547 11.020 -23.018 1.00 90.12 98 VAL A CA 1
ATOM 786 C C . VAL A 1 98 ? 22.761 11.394 -21.560 1.00 90.12 98 VAL A C 1
ATOM 788 O O . VAL A 1 98 ? 22.598 10.556 -20.675 1.00 90.12 98 VAL A O 1
ATOM 791 N N . LEU A 1 99 ? 23.156 12.636 -21.321 1.00 91.19 99 LEU A N 1
ATOM 792 C CA . LEU A 1 99 ? 23.280 13.222 -19.994 1.00 91.19 99 LEU A CA 1
ATOM 793 C C . LEU A 1 99 ? 22.277 14.363 -19.893 1.00 91.19 99 LEU A C 1
ATOM 795 O O . LEU A 1 99 ? 22.283 15.230 -20.764 1.00 91.19 99 LEU A O 1
ATOM 799 N N . GLY A 1 100 ? 21.440 14.340 -18.863 1.00 90.25 100 GLY A N 1
ATOM 800 C CA . GLY A 1 100 ? 20.502 15.411 -18.542 1.00 90.25 100 GLY A CA 1
ATOM 801 C C . GLY A 1 100 ? 20.846 16.026 -17.190 1.00 90.25 100 GLY A C 1
ATOM 802 O O . GLY A 1 100 ? 21.063 15.296 -16.225 1.00 90.25 100 GLY A O 1
ATOM 803 N N . ASP A 1 101 ? 20.895 17.348 -17.096 1.00 90.44 101 ASP A N 1
ATOM 804 C CA . ASP A 1 101 ? 21.123 18.088 -15.851 1.00 90.44 101 ASP A CA 1
ATOM 805 C C . ASP A 1 101 ? 20.000 19.112 -15.617 1.00 90.44 101 ASP A C 1
ATOM 807 O O . ASP A 1 101 ? 19.391 19.602 -16.567 1.00 90.44 101 ASP A O 1
ATOM 811 N N . GLY A 1 102 ? 19.720 19.431 -14.346 1.00 88.06 102 GLY A N 1
ATOM 812 C CA . GLY A 1 102 ? 18.715 20.438 -13.968 1.00 88.06 102 GLY A CA 1
ATOM 813 C C . GLY A 1 102 ? 17.263 19.989 -14.174 1.00 88.06 102 GLY A C 1
ATOM 814 O O . GLY A 1 102 ? 16.377 20.821 -14.378 1.00 88.06 102 GLY A O 1
ATOM 815 N N . LEU A 1 103 ? 17.016 18.677 -14.155 1.00 90.69 103 LEU A N 1
ATOM 816 C CA . LEU A 1 103 ? 15.703 18.088 -14.409 1.00 90.69 103 LEU A CA 1
ATOM 817 C C . LEU A 1 103 ? 14.803 18.158 -13.170 1.00 90.69 103 LEU A C 1
ATOM 819 O O . LEU A 1 103 ? 15.266 18.157 -12.032 1.00 90.69 103 LEU A O 1
ATOM 823 N N . GLY A 1 104 ? 13.495 18.193 -13.390 1.00 90.00 104 GLY A N 1
ATOM 824 C CA . GLY A 1 104 ? 12.482 18.072 -12.351 1.00 90.00 104 GLY A CA 1
ATOM 825 C C . GLY A 1 104 ? 12.266 16.625 -11.913 1.00 90.00 104 GLY A C 1
ATOM 826 O O . GLY A 1 104 ? 12.804 15.677 -12.489 1.00 90.00 104 GLY A O 1
ATOM 827 N N . PHE A 1 105 ? 11.433 16.454 -10.888 1.00 88.75 105 PHE A N 1
ATOM 828 C CA . PHE A 1 105 ? 11.056 15.133 -10.394 1.00 88.75 105 PHE A CA 1
ATOM 829 C C . PHE A 1 105 ? 10.266 14.337 -11.448 1.00 88.75 105 PHE A C 1
ATOM 831 O O . PHE A 1 105 ? 9.362 14.895 -12.080 1.00 88.75 105 PHE A O 1
ATOM 838 N N . PRO A 1 106 ? 10.527 13.026 -11.615 1.00 88.69 106 PRO A N 1
ATOM 839 C CA . PRO A 1 106 ? 9.862 12.208 -12.621 1.00 88.69 106 PRO A CA 1
ATOM 840 C C . PRO A 1 106 ? 8.451 11.767 -12.204 1.00 88.69 106 PRO A C 1
ATOM 842 O O . PRO A 1 106 ? 8.176 10.582 -12.017 1.00 88.69 106 PRO A O 1
ATOM 845 N N . TYR A 1 107 ? 7.514 12.716 -12.134 1.00 85.38 107 TYR A N 1
ATOM 846 C CA . TYR A 1 107 ? 6.111 12.454 -11.780 1.00 85.38 107 TYR A CA 1
ATOM 847 C C . TYR A 1 107 ? 5.401 11.473 -12.725 1.00 85.38 107 TYR A C 1
ATOM 849 O O . TYR A 1 107 ? 4.424 10.853 -12.328 1.00 85.38 107 TYR A O 1
ATOM 857 N N . GLY A 1 108 ? 5.886 11.285 -13.957 1.00 83.31 108 GLY A N 1
ATOM 858 C CA . GLY A 1 108 ? 5.373 10.234 -14.846 1.00 83.31 108 GLY A CA 1
ATOM 859 C C . GLY A 1 108 ? 5.669 8.812 -14.346 1.00 83.31 108 GLY A C 1
ATOM 860 O O . GLY A 1 108 ? 4.882 7.903 -14.592 1.00 83.31 108 GLY A O 1
ATOM 861 N N . LEU A 1 109 ? 6.774 8.619 -13.616 1.00 84.69 109 LEU A N 1
ATOM 862 C CA . LEU A 1 109 ? 7.197 7.323 -13.064 1.00 84.69 109 LEU A CA 1
ATOM 863 C C . LEU A 1 109 ? 6.664 7.087 -11.647 1.00 84.69 109 LEU A C 1
ATOM 865 O O . LEU A 1 109 ? 6.423 5.942 -11.259 1.00 84.69 109 LEU A O 1
ATOM 869 N N . ASP A 1 110 ? 6.471 8.159 -10.878 1.00 83.44 110 ASP A N 1
ATOM 870 C CA . ASP A 1 110 ? 5.783 8.120 -9.586 1.00 83.44 110 ASP A CA 1
ATOM 871 C C . ASP A 1 110 ? 4.740 9.246 -9.469 1.00 83.44 110 ASP A C 1
ATOM 873 O O . ASP A 1 110 ? 4.987 10.285 -8.848 1.00 83.44 110 ASP A O 1
ATOM 877 N N . PRO A 1 111 ? 3.543 9.052 -10.054 1.00 81.25 111 PRO A N 1
ATOM 878 C CA . PRO A 1 111 ? 2.479 10.053 -10.013 1.00 81.25 111 PRO A CA 1
ATOM 879 C C . PRO A 1 111 ? 1.978 10.347 -8.595 1.00 81.25 111 PRO A C 1
ATOM 881 O O . PRO A 1 111 ? 1.505 11.451 -8.316 1.00 81.25 111 PRO A O 1
ATOM 884 N N . MET A 1 112 ? 2.088 9.376 -7.682 1.00 81.75 112 MET A N 1
ATOM 885 C CA . MET A 1 112 ? 1.644 9.536 -6.297 1.00 81.75 112 MET A CA 1
ATOM 886 C C . MET A 1 112 ? 2.594 10.406 -5.473 1.00 81.75 112 MET A C 1
ATOM 888 O O . MET A 1 112 ? 2.161 10.984 -4.474 1.00 81.75 112 MET A O 1
ATOM 892 N N . ALA A 1 113 ? 3.842 10.587 -5.914 1.00 79.88 113 ALA A N 1
ATOM 893 C CA . ALA A 1 113 ? 4.771 11.521 -5.291 1.00 79.88 113 ALA A CA 1
ATOM 894 C C . ALA A 1 113 ? 4.226 12.957 -5.254 1.00 79.88 113 ALA A C 1
ATOM 896 O O . ALA A 1 113 ? 4.456 13.655 -4.275 1.00 79.88 113 ALA A O 1
ATOM 897 N N . ALA A 1 114 ? 3.442 13.388 -6.252 1.00 77.94 114 ALA A N 1
ATOM 898 C CA . ALA A 1 114 ? 2.826 14.720 -6.252 1.00 77.94 114 ALA A CA 1
ATOM 899 C C . ALA A 1 114 ? 1.868 14.913 -5.065 1.00 77.94 114 ALA A C 1
ATOM 901 O O . ALA A 1 114 ? 1.866 15.960 -4.419 1.00 77.94 114 ALA A O 1
ATOM 902 N N . VAL A 1 115 ? 1.088 13.877 -4.745 1.00 76.56 115 VAL A N 1
ATOM 903 C CA . VAL A 1 115 ? 0.187 13.877 -3.586 1.00 76.56 115 VAL A CA 1
ATOM 904 C C . VAL A 1 115 ? 0.998 13.848 -2.291 1.00 76.56 115 VAL A C 1
ATOM 906 O O . VAL A 1 115 ? 0.725 14.627 -1.381 1.00 76.56 115 VAL A O 1
ATOM 909 N N . ASN A 1 116 ? 2.023 12.995 -2.224 1.00 73.44 116 ASN A N 1
ATOM 910 C CA . ASN A 1 116 ? 2.852 12.832 -1.030 1.00 73.44 116 ASN A CA 1
ATOM 911 C C . ASN A 1 116 ? 3.634 14.111 -0.693 1.00 73.44 116 ASN A C 1
ATOM 913 O O . ASN A 1 116 ? 3.570 14.571 0.442 1.00 73.44 116 ASN A O 1
ATOM 917 N N . PHE A 1 117 ? 4.306 14.720 -1.673 1.00 74.56 117 PHE A N 1
ATOM 918 C CA . PHE A 1 117 ? 5.033 15.981 -1.505 1.00 74.56 117 PHE A CA 1
ATOM 919 C C . PHE A 1 117 ? 4.109 17.138 -1.121 1.00 74.56 117 PHE A C 1
ATOM 921 O O . PHE A 1 117 ? 4.462 17.950 -0.265 1.00 74.56 117 PHE A O 1
ATOM 928 N N . GLY A 1 118 ? 2.901 17.182 -1.693 1.00 73.00 118 GLY A N 1
ATOM 929 C CA . GLY A 1 118 ? 1.875 18.142 -1.293 1.00 73.00 118 GLY A CA 1
ATOM 930 C C . GLY A 1 118 ? 1.448 17.984 0.170 1.00 73.00 118 GLY A C 1
ATOM 931 O O . GLY A 1 118 ? 1.283 18.982 0.865 1.00 73.00 118 GLY A O 1
ATOM 932 N N . GLN A 1 119 ? 1.316 16.748 0.662 1.00 68.31 119 GLN A N 1
ATOM 933 C CA . GLN A 1 119 ? 0.959 16.474 2.060 1.00 68.31 119 GLN A CA 1
ATOM 934 C C . GLN A 1 119 ? 2.085 16.807 3.044 1.00 68.31 119 GLN A C 1
ATOM 936 O O . GLN A 1 119 ? 1.813 17.283 4.144 1.00 68.31 119 GLN A O 1
ATOM 941 N N . THR A 1 120 ? 3.342 16.560 2.671 1.00 67.88 120 THR A N 1
ATOM 942 C CA . THR A 1 120 ? 4.503 16.815 3.537 1.00 67.88 120 THR A CA 1
ATOM 943 C C . THR A 1 120 ? 5.014 18.251 3.457 1.00 67.88 120 THR A C 1
ATOM 945 O O . THR A 1 120 ? 5.824 18.652 4.291 1.00 67.88 120 THR A O 1
ATOM 948 N N . GLY A 1 121 ? 4.587 19.028 2.456 1.00 70.12 121 GLY A N 1
ATOM 949 C CA . GLY A 1 121 ? 5.106 20.374 2.199 1.00 70.12 121 GLY A CA 1
ATOM 950 C C . GLY A 1 121 ? 6.570 20.387 1.745 1.00 70.12 121 GLY A C 1
ATOM 951 O O . GLY A 1 121 ? 7.243 21.411 1.851 1.00 70.12 121 GLY A O 1
ATOM 952 N N . THR A 1 122 ? 7.091 19.254 1.270 1.00 70.75 122 THR A N 1
ATOM 953 C CA . THR A 1 122 ? 8.472 19.130 0.789 1.00 70.75 122 THR A CA 1
ATOM 954 C C . THR A 1 122 ? 8.512 19.261 -0.724 1.00 70.75 122 THR A C 1
ATOM 956 O O . THR A 1 122 ? 7.719 18.619 -1.405 1.00 70.75 122 THR A O 1
ATOM 959 N N . ASN A 1 123 ? 9.477 20.004 -1.260 1.00 70.75 123 ASN A N 1
ATOM 960 C CA . ASN A 1 123 ? 9.724 20.021 -2.699 1.00 70.75 123 ASN A CA 1
ATOM 961 C C . ASN A 1 123 ? 10.765 18.960 -3.073 1.00 70.75 123 ASN A C 1
ATOM 963 O O . ASN A 1 123 ? 11.703 18.744 -2.301 1.00 70.75 123 ASN A O 1
ATOM 967 N N . PRO A 1 124 ? 10.633 18.314 -4.240 1.00 77.12 124 PRO A N 1
ATOM 968 C CA . PRO A 1 124 ? 11.668 17.417 -4.723 1.00 77.12 124 PRO A CA 1
ATOM 969 C C . PRO A 1 124 ? 12.943 18.182 -5.099 1.00 77.12 124 PRO A C 1
ATOM 971 O O . PRO A 1 124 ? 12.888 19.332 -5.537 1.00 77.12 124 PRO A O 1
ATOM 974 N N . ASP A 1 125 ? 14.085 17.508 -4.963 1.00 80.62 125 ASP A N 1
ATOM 975 C CA . ASP A 1 125 ? 15.377 17.995 -5.453 1.00 80.62 125 ASP A CA 1
ATOM 976 C C . ASP A 1 125 ? 15.401 18.115 -6.989 1.00 80.62 125 ASP A C 1
ATOM 978 O O . ASP A 1 125 ? 14.588 17.508 -7.688 1.00 80.62 125 ASP A O 1
ATOM 982 N N . GLU A 1 126 ? 16.380 18.852 -7.522 1.00 88.81 126 GLU A N 1
ATOM 983 C CA . GLU A 1 126 ? 16.743 18.783 -8.943 1.00 88.81 126 GLU A CA 1
ATOM 984 C C . GLU A 1 126 ? 17.414 17.435 -9.260 1.00 88.81 126 GLU A C 1
ATOM 986 O O . GLU A 1 126 ? 18.185 16.897 -8.458 1.00 88.81 126 GLU A O 1
ATOM 991 N N . TYR A 1 127 ? 17.143 16.895 -10.446 1.00 92.19 127 TYR A N 1
ATOM 992 C CA . TYR A 1 127 ? 17.586 15.582 -10.903 1.00 92.19 127 TYR A CA 1
ATOM 993 C C . TYR A 1 127 ? 18.646 15.683 -11.997 1.00 92.19 127 TYR A C 1
ATOM 995 O O . TYR A 1 127 ? 18.697 16.622 -12.795 1.00 92.19 127 TYR A O 1
ATOM 1003 N N . ARG A 1 128 ? 19.479 14.646 -12.038 1.00 93.31 128 ARG A N 1
ATOM 1004 C CA . ARG A 1 128 ? 20.382 14.319 -13.135 1.00 93.31 128 ARG A CA 1
ATOM 1005 C C . ARG A 1 128 ? 19.944 13.009 -13.772 1.00 93.31 128 ARG A C 1
ATOM 1007 O O . ARG A 1 128 ? 19.569 12.065 -13.075 1.00 93.31 128 ARG A O 1
ATOM 1014 N N . GLU A 1 129 ? 20.075 12.946 -15.086 1.00 93.62 129 GLU A N 1
ATOM 1015 C CA . GLU A 1 129 ? 19.830 11.769 -15.901 1.00 93.62 129 GLU A CA 1
ATOM 1016 C C . GLU A 1 129 ? 21.116 11.264 -16.559 1.00 93.62 129 GLU A C 1
ATOM 1018 O O . GLU A 1 129 ? 21.930 12.038 -17.068 1.00 93.62 129 GLU A O 1
ATOM 1023 N N . VAL A 1 130 ? 21.258 9.943 -16.616 1.00 93.75 130 VAL A N 1
ATOM 1024 C CA . VAL A 1 130 ? 22.160 9.255 -17.538 1.00 93.75 130 VAL A CA 1
ATOM 1025 C C . VAL A 1 130 ? 21.355 8.201 -18.291 1.00 93.75 130 VAL A C 1
ATOM 1027 O O . VAL A 1 130 ? 20.949 7.208 -17.696 1.00 93.75 130 VAL A O 1
ATOM 1030 N N . THR A 1 131 ? 21.147 8.373 -19.595 1.00 93.06 131 THR A N 1
ATOM 1031 C CA . THR A 1 131 ? 20.531 7.347 -20.450 1.00 93.06 131 THR A CA 1
ATOM 1032 C C . THR A 1 131 ? 21.563 6.708 -21.360 1.00 93.06 131 THR A C 1
ATOM 1034 O O . THR A 1 131 ? 22.315 7.389 -22.052 1.00 93.06 131 THR A O 1
ATOM 1037 N N . VAL A 1 132 ? 21.579 5.378 -21.394 1.00 91.62 132 VAL A N 1
ATOM 1038 C CA . VAL A 1 132 ? 22.417 4.583 -22.291 1.00 91.62 132 VAL A CA 1
ATOM 1039 C C . VAL A 1 132 ? 21.524 3.815 -23.258 1.00 91.62 132 VAL A C 1
ATOM 1041 O O . VAL A 1 132 ? 20.669 3.033 -22.845 1.00 91.62 132 VAL A O 1
ATOM 1044 N N . CYS A 1 133 ? 21.735 4.027 -24.555 1.00 89.00 133 CYS A N 1
ATOM 1045 C CA . CYS A 1 133 ? 21.077 3.279 -25.624 1.00 89.00 133 CYS A CA 1
ATOM 1046 C C . CYS A 1 133 ? 21.978 2.121 -26.057 1.00 89.00 133 CYS A C 1
ATOM 1048 O O . CYS A 1 133 ? 22.988 2.347 -26.726 1.00 89.00 133 CYS A O 1
ATOM 1050 N N . LEU A 1 134 ? 21.615 0.896 -25.684 1.00 87.00 134 LEU A N 1
ATOM 1051 C CA . LEU A 1 134 ? 22.365 -0.326 -25.956 1.00 87.00 134 LEU A CA 1
ATOM 1052 C C . LEU A 1 134 ? 21.758 -1.062 -27.164 1.00 87.00 134 LEU A C 1
ATOM 1054 O O . LEU A 1 134 ? 20.620 -1.533 -27.080 1.00 87.00 134 LEU A O 1
ATOM 1058 N N . PRO A 1 135 ? 22.474 -1.178 -28.294 1.00 83.38 135 PRO A N 1
ATOM 1059 C CA . PRO A 1 135 ? 22.007 -1.959 -29.431 1.00 83.38 135 PRO A CA 1
ATOM 1060 C C . PRO A 1 135 ? 22.117 -3.461 -29.131 1.00 83.38 135 PRO A C 1
ATOM 1062 O O . PRO A 1 135 ? 23.155 -3.945 -28.685 1.00 83.38 135 PRO A O 1
ATOM 1065 N N . GLY A 1 136 ? 21.045 -4.201 -29.401 1.00 80.31 136 GLY A N 1
ATOM 1066 C CA . GLY A 1 136 ? 20.993 -5.660 -29.365 1.00 80.31 136 GLY A CA 1
ATOM 1067 C C . GLY A 1 136 ? 20.757 -6.251 -30.757 1.00 80.31 136 GLY A C 1
ATOM 1068 O O . GLY A 1 136 ? 20.575 -5.531 -31.736 1.00 80.31 136 GLY A O 1
ATOM 1069 N N . GLN A 1 137 ? 20.728 -7.584 -30.850 1.00 80.06 137 GLN A N 1
ATOM 1070 C CA . GLN A 1 137 ? 20.540 -8.284 -32.131 1.00 80.06 137 GLN A CA 1
ATOM 1071 C C . GLN A 1 137 ? 19.174 -7.981 -32.774 1.00 80.06 137 GLN A C 1
ATOM 1073 O O . GLN A 1 137 ? 19.095 -7.776 -33.980 1.00 80.06 137 GLN A O 1
ATOM 1078 N N . ASN A 1 138 ? 18.117 -7.886 -31.957 1.00 78.81 138 ASN A N 1
ATOM 1079 C CA . ASN A 1 138 ? 16.726 -7.760 -32.418 1.00 78.81 138 ASN A CA 1
ATOM 1080 C C . ASN A 1 138 ? 16.055 -6.429 -32.020 1.00 78.81 138 ASN A C 1
ATOM 1082 O O . ASN A 1 138 ? 14.849 -6.250 -32.204 1.00 78.81 138 ASN A O 1
ATOM 1086 N N . GLY A 1 139 ? 16.809 -5.482 -31.460 1.00 84.25 139 GLY A N 1
ATOM 1087 C CA . GLY A 1 139 ? 16.244 -4.247 -30.922 1.00 84.25 139 GLY A CA 1
ATOM 1088 C C . GLY A 1 139 ? 17.260 -3.370 -30.202 1.00 84.25 139 GLY A C 1
ATOM 1089 O O . GLY A 1 139 ? 18.460 -3.618 -30.258 1.00 84.25 139 GLY A O 1
ATOM 1090 N N . VAL A 1 140 ? 16.772 -2.342 -29.518 1.00 87.00 140 VAL A N 1
ATOM 1091 C CA . VAL A 1 140 ? 17.556 -1.424 -28.686 1.00 87.00 140 VAL A CA 1
ATOM 1092 C C . VAL A 1 140 ? 16.986 -1.445 -27.275 1.00 87.00 140 VAL A C 1
ATOM 1094 O O . VAL A 1 140 ? 15.769 -1.391 -27.089 1.00 87.00 140 VAL A O 1
ATOM 1097 N N . LEU A 1 141 ? 17.871 -1.506 -26.287 1.00 89.00 141 LEU A N 1
ATOM 1098 C CA . LEU A 1 141 ? 17.531 -1.336 -24.884 1.00 89.00 141 LEU A CA 1
ATOM 1099 C C . LEU A 1 141 ? 17.938 0.070 -24.447 1.00 89.00 141 LEU A C 1
ATOM 1101 O O . LEU A 1 141 ? 19.105 0.441 -24.559 1.00 89.00 141 LEU A O 1
ATOM 1105 N N . LEU A 1 142 ? 16.989 0.856 -23.953 1.00 91.31 142 LEU A N 1
ATOM 1106 C CA . LEU A 1 142 ? 17.274 2.140 -23.326 1.00 91.31 142 LEU A CA 1
ATOM 1107 C C . LEU A 1 142 ? 17.281 1.936 -21.818 1.00 91.31 142 LEU A C 1
ATOM 1109 O O . LEU A 1 142 ? 16.269 1.516 -21.259 1.00 91.31 142 LEU A O 1
ATOM 1113 N N . VAL A 1 143 ? 18.401 2.255 -21.177 1.00 93.75 143 VAL A N 1
ATOM 1114 C CA . VAL A 1 143 ? 18.542 2.220 -19.720 1.00 93.75 143 VAL A CA 1
ATOM 1115 C C . VAL A 1 143 ? 18.777 3.640 -19.228 1.00 93.75 143 VAL A C 1
ATOM 1117 O O . VAL A 1 143 ? 19.823 4.223 -19.501 1.00 93.75 143 VAL A O 1
ATOM 1120 N N . THR A 1 144 ? 17.797 4.188 -18.522 1.00 94.75 144 THR A N 1
ATOM 1121 C CA . THR A 1 144 ? 17.804 5.536 -17.955 1.00 94.75 144 THR A CA 1
ATOM 1122 C C . THR A 1 144 ? 18.026 5.459 -16.454 1.00 94.75 144 THR A C 1
ATOM 1124 O O . THR A 1 144 ? 17.276 4.793 -15.747 1.00 94.75 144 THR A O 1
ATOM 1127 N N . PHE A 1 145 ? 19.021 6.176 -15.955 1.00 96.06 145 PHE A N 1
ATOM 1128 C CA . PHE A 1 145 ? 19.253 6.389 -14.535 1.00 96.06 145 PHE A CA 1
ATOM 1129 C C . PHE A 1 145 ? 18.875 7.828 -14.194 1.00 96.06 145 PHE A C 1
ATOM 1131 O O . PHE A 1 145 ? 19.423 8.751 -14.789 1.00 96.06 145 PHE A O 1
ATOM 1138 N N . LEU A 1 146 ? 17.969 8.020 -13.241 1.00 94.81 146 LEU A N 1
ATOM 1139 C CA . LEU A 1 146 ? 17.537 9.323 -12.735 1.00 94.81 146 LEU A CA 1
ATOM 1140 C C . LEU A 1 146 ? 17.779 9.371 -11.229 1.00 94.81 146 LEU A C 1
ATOM 1142 O O . LEU A 1 146 ? 17.316 8.498 -10.495 1.00 94.81 146 LEU A O 1
ATOM 1146 N N . ALA A 1 147 ? 18.495 10.386 -10.761 1.00 94.31 147 ALA A N 1
ATOM 1147 C CA . ALA A 1 147 ? 18.773 10.564 -9.340 1.00 94.31 147 ALA A CA 1
ATOM 1148 C C . ALA A 1 147 ? 18.927 12.052 -8.989 1.00 94.31 147 ALA A C 1
ATOM 1150 O O . ALA A 1 147 ? 19.287 12.839 -9.870 1.00 94.31 147 ALA A O 1
ATOM 1151 N N . PRO A 1 148 ? 18.730 12.450 -7.717 1.00 92.31 148 PRO A N 1
ATOM 1152 C CA . PRO A 1 148 ? 19.002 13.811 -7.267 1.00 92.31 148 PRO A CA 1
ATOM 1153 C C . PRO A 1 148 ? 20.417 14.264 -7.644 1.00 92.31 148 PRO A C 1
ATOM 1155 O O . PRO A 1 148 ? 21.372 13.484 -7.571 1.00 92.31 148 PRO A O 1
ATOM 1158 N N . GLN A 1 149 ? 20.593 15.532 -8.005 1.00 89.19 149 GLN A N 1
ATOM 1159 C CA . GLN A 1 149 ? 21.854 16.054 -8.547 1.00 89.19 149 GLN A CA 1
ATOM 1160 C C . GLN A 1 149 ? 23.048 15.870 -7.588 1.00 89.19 149 GLN A C 1
ATOM 1162 O O . GLN A 1 149 ? 24.189 15.714 -8.022 1.00 89.19 149 GLN A O 1
ATOM 1167 N N . LYS A 1 150 ? 22.780 15.826 -6.275 1.00 89.94 150 LYS A N 1
ATOM 1168 C CA . LYS A 1 150 ? 23.770 15.627 -5.200 1.00 89.94 150 LYS A CA 1
ATOM 1169 C C . LYS A 1 150 ? 23.981 14.155 -4.803 1.00 89.94 150 LYS A C 1
ATOM 1171 O O . LYS A 1 150 ? 24.579 13.888 -3.763 1.00 89.94 150 LYS A O 1
ATOM 1176 N N . THR A 1 151 ? 23.506 13.199 -5.602 1.00 91.88 151 THR A N 1
ATOM 1177 C CA . THR A 1 151 ? 23.641 11.760 -5.312 1.00 91.88 151 THR A CA 1
ATOM 1178 C C . THR A 1 151 ? 25.109 11.330 -5.271 1.00 91.88 151 THR A C 1
ATOM 1180 O O . THR A 1 151 ? 25.881 11.604 -6.195 1.00 91.88 151 THR A O 1
ATOM 1183 N N . ALA A 1 152 ? 25.503 10.626 -4.206 1.00 93.44 152 ALA A N 1
ATOM 1184 C CA . ALA A 1 152 ? 26.878 10.181 -4.008 1.00 93.44 152 ALA A CA 1
ATOM 1185 C C . ALA A 1 152 ? 27.279 9.083 -5.008 1.00 93.44 152 ALA A C 1
ATOM 1187 O O . ALA A 1 152 ? 26.465 8.269 -5.440 1.00 93.44 152 ALA A O 1
ATOM 1188 N N . ARG A 1 153 ? 28.577 8.987 -5.331 1.00 93.44 153 ARG A N 1
ATOM 1189 C CA . ARG A 1 153 ? 29.100 7.982 -6.281 1.00 93.44 153 ARG A CA 1
ATOM 1190 C C . ARG A 1 153 ? 28.738 6.540 -5.904 1.00 93.44 153 ARG A C 1
ATOM 1192 O O . ARG A 1 153 ? 28.484 5.735 -6.792 1.00 93.44 153 ARG A O 1
ATOM 1199 N N . ARG A 1 154 ? 28.723 6.210 -4.608 1.00 93.88 154 ARG A N 1
ATOM 1200 C CA . ARG A 1 154 ? 28.333 4.878 -4.112 1.00 93.88 154 ARG A CA 1
ATOM 1201 C C . ARG A 1 154 ? 26.908 4.514 -4.537 1.00 93.88 154 ARG A C 1
ATOM 1203 O O . ARG A 1 154 ? 26.667 3.393 -4.960 1.00 93.88 154 ARG A O 1
ATOM 1210 N N . ASP A 1 155 ? 25.999 5.474 -4.454 1.00 91.62 155 ASP A N 1
ATOM 1211 C CA . ASP A 1 155 ? 24.577 5.270 -4.717 1.00 91.62 155 ASP A CA 1
ATOM 1212 C C . ASP A 1 155 ? 24.314 5.116 -6.227 1.00 91.62 155 ASP A C 1
ATOM 1214 O O . ASP A 1 155 ? 23.448 4.344 -6.623 1.00 91.62 155 ASP A O 1
ATOM 1218 N N . TRP A 1 156 ? 25.124 5.761 -7.079 1.00 94.31 156 TRP A N 1
ATOM 1219 C CA . TRP A 1 156 ? 25.159 5.488 -8.523 1.00 94.31 156 TRP A CA 1
ATOM 1220 C C . TRP A 1 156 ? 25.668 4.079 -8.850 1.00 94.31 156 TRP A C 1
ATOM 1222 O O . TRP A 1 156 ? 25.138 3.427 -9.748 1.00 94.31 156 TRP A O 1
ATOM 1232 N N . LEU A 1 157 ? 26.696 3.598 -8.141 1.00 94.88 157 LEU A N 1
ATOM 1233 C CA . LEU A 1 157 ? 27.217 2.241 -8.336 1.00 94.88 157 LEU A CA 1
ATOM 1234 C C . LEU A 1 157 ? 26.181 1.180 -7.945 1.00 94.88 157 LEU A C 1
ATOM 1236 O O . LEU A 1 157 ? 26.004 0.230 -8.698 1.00 94.88 157 LEU A O 1
ATOM 1240 N N . GLU A 1 158 ? 25.438 1.391 -6.851 1.00 93.38 158 GLU A N 1
ATOM 1241 C CA . GLU A 1 158 ? 24.310 0.526 -6.469 1.00 93.38 158 GLU A CA 1
ATOM 1242 C C . GLU A 1 158 ? 23.281 0.410 -7.605 1.00 93.38 158 GLU A C 1
ATOM 1244 O O . GLU A 1 158 ? 22.852 -0.692 -7.941 1.00 93.38 158 GLU A O 1
ATOM 1249 N N . MET A 1 159 ? 22.929 1.527 -8.255 1.00 95.31 159 MET A N 1
ATOM 1250 C CA . MET A 1 159 ? 21.991 1.507 -9.382 1.00 95.31 159 MET A CA 1
ATOM 1251 C C . MET A 1 159 ? 22.521 0.693 -10.569 1.00 95.31 159 MET A C 1
ATOM 1253 O O . MET A 1 159 ? 21.775 -0.057 -11.199 1.00 95.31 159 MET A O 1
ATOM 1257 N N . VAL A 1 160 ? 23.811 0.827 -10.885 1.00 94.62 160 VAL A N 1
ATOM 1258 C CA . VAL A 1 160 ? 24.454 0.045 -11.952 1.00 94.62 160 VAL A CA 1
ATOM 1259 C C . VAL A 1 160 ? 24.466 -1.443 -11.608 1.00 94.62 160 VAL A C 1
ATOM 1261 O O . VAL A 1 160 ? 24.207 -2.270 -12.484 1.00 94.62 160 VAL A O 1
ATOM 1264 N N . ASP A 1 161 ? 24.733 -1.792 -10.351 1.00 94.38 161 ASP A N 1
ATOM 1265 C CA . ASP A 1 161 ? 24.734 -3.182 -9.899 1.00 94.38 161 ASP A CA 1
ATOM 1266 C C . ASP A 1 161 ? 23.337 -3.807 -9.975 1.00 94.38 161 ASP A C 1
ATOM 1268 O O . ASP A 1 161 ? 23.224 -4.944 -10.427 1.00 94.38 161 ASP A O 1
ATOM 1272 N N . ILE A 1 162 ? 22.268 -3.057 -9.684 1.00 93.94 162 ILE A N 1
ATOM 1273 C CA . ILE A 1 162 ? 20.888 -3.517 -9.917 1.00 93.94 162 ILE A CA 1
ATOM 1274 C C . ILE A 1 162 ? 20.680 -3.883 -11.393 1.00 93.94 162 ILE A C 1
ATOM 1276 O O . ILE A 1 162 ? 20.253 -4.999 -11.692 1.00 93.94 162 ILE A O 1
ATOM 1280 N N . VAL A 1 163 ? 21.034 -2.990 -12.327 1.00 94.06 163 VAL A N 1
ATOM 1281 C CA . VAL A 1 163 ? 20.861 -3.229 -13.776 1.00 94.06 163 VAL A CA 1
ATOM 1282 C C . VAL A 1 163 ? 21.616 -4.470 -14.250 1.00 94.06 163 VAL A C 1
ATOM 1284 O O . VAL A 1 163 ? 21.110 -5.206 -15.093 1.00 94.06 163 VAL A O 1
ATOM 1287 N N . ARG A 1 164 ? 22.802 -4.745 -13.697 1.00 93.25 164 ARG A N 1
ATOM 1288 C CA . ARG A 1 164 ? 23.600 -5.932 -14.050 1.00 93.25 164 ARG A CA 1
ATOM 1289 C C . ARG A 1 164 ? 22.926 -7.257 -13.701 1.00 93.25 164 ARG A C 1
ATOM 1291 O O . ARG A 1 164 ? 23.295 -8.274 -14.276 1.00 93.25 164 ARG A O 1
ATOM 1298 N N . THR A 1 165 ? 21.973 -7.248 -12.774 1.00 94.50 165 THR A N 1
ATOM 1299 C CA . THR A 1 165 ? 21.227 -8.448 -12.361 1.00 94.50 165 THR A CA 1
ATOM 1300 C C . THR A 1 165 ? 19.930 -8.649 -13.142 1.00 94.50 165 THR A C 1
ATOM 1302 O O . THR A 1 165 ? 19.228 -9.630 -12.903 1.00 94.50 165 THR A O 1
ATOM 1305 N N . VAL A 1 166 ? 19.591 -7.724 -14.048 1.00 93.69 166 VAL A N 1
ATOM 1306 C CA . VAL A 1 166 ? 18.360 -7.801 -14.836 1.00 93.69 166 VAL A CA 1
ATOM 1307 C C . VAL A 1 166 ? 18.486 -8.885 -15.899 1.00 93.69 166 VAL A C 1
ATOM 1309 O O . VAL A 1 166 ? 19.399 -8.878 -16.724 1.00 93.69 166 VAL A O 1
ATOM 1312 N N . GLU A 1 167 ? 17.512 -9.783 -15.915 1.00 92.81 167 GLU A N 1
ATOM 1313 C CA . GLU A 1 167 ? 17.360 -10.843 -16.901 1.00 92.81 167 GLU A CA 1
ATOM 1314 C C . GLU A 1 167 ? 15.953 -10.806 -17.500 1.00 92.81 167 GLU A C 1
ATOM 1316 O O . GLU A 1 167 ? 14.991 -10.452 -16.822 1.00 92.81 167 GLU A O 1
ATOM 1321 N N . PHE A 1 168 ? 15.813 -11.200 -18.765 1.00 90.88 168 PHE A N 1
ATOM 1322 C CA . PHE A 1 168 ? 14.500 -11.366 -19.390 1.00 90.88 168 PHE A CA 1
ATOM 1323 C C . PHE A 1 168 ? 14.009 -12.798 -19.206 1.00 90.88 168 PHE A C 1
ATOM 1325 O O . PHE A 1 168 ? 14.743 -13.757 -19.448 1.00 90.88 168 PHE A O 1
ATOM 1332 N N . VAL A 1 169 ? 12.758 -12.937 -18.777 1.00 92.31 169 VAL A N 1
ATOM 1333 C CA . VAL A 1 169 ? 12.120 -14.239 -18.580 1.00 92.31 169 VAL A CA 1
ATOM 1334 C C . VAL A 1 169 ? 11.763 -14.832 -19.951 1.00 92.31 169 VAL A C 1
ATOM 1336 O O . VAL A 1 169 ? 11.224 -14.113 -20.797 1.00 92.31 169 VAL A O 1
ATOM 1339 N N . PRO A 1 170 ? 12.035 -16.128 -20.192 1.00 91.38 170 PRO A N 1
ATOM 1340 C CA . PRO A 1 170 ? 11.673 -16.783 -21.445 1.00 91.38 170 PRO A CA 1
ATOM 1341 C C . PRO A 1 170 ? 10.159 -16.739 -21.736 1.00 91.38 170 PRO A C 1
ATOM 1343 O O . PRO A 1 170 ? 9.369 -16.883 -20.796 1.00 91.38 170 PRO A O 1
ATOM 1346 N N . PRO A 1 171 ? 9.734 -16.597 -23.010 1.00 90.56 171 PRO A N 1
ATOM 1347 C CA . PRO A 1 171 ? 8.322 -16.485 -23.388 1.00 90.56 171 PRO A CA 1
ATOM 1348 C C . PRO A 1 171 ? 7.420 -17.607 -22.859 1.00 90.56 171 PRO A C 1
ATOM 1350 O O . PRO A 1 171 ? 6.276 -17.355 -22.497 1.00 90.56 171 PRO A O 1
ATOM 1353 N N . GLU A 1 172 ? 7.932 -18.834 -22.775 1.00 93.94 172 GLU A N 1
ATOM 1354 C CA . GLU A 1 172 ? 7.214 -20.017 -22.294 1.00 93.94 172 GLU A CA 1
ATOM 1355 C C . GLU A 1 172 ? 6.869 -19.981 -20.798 1.00 93.94 172 GLU A C 1
ATOM 1357 O O . GLU A 1 172 ? 5.985 -20.711 -20.357 1.00 93.94 172 GLU A O 1
ATOM 1362 N N . LYS A 1 173 ? 7.547 -19.131 -20.016 1.00 93.94 173 LYS A N 1
ATOM 1363 C CA . LYS A 1 173 ? 7.261 -18.924 -18.589 1.00 93.94 173 LYS A CA 1
ATOM 1364 C C . LYS A 1 173 ? 6.328 -17.738 -18.337 1.00 93.94 173 LYS A C 1
ATOM 1366 O O . LYS A 1 173 ? 5.939 -17.518 -17.191 1.00 93.94 173 LYS A O 1
ATOM 1371 N N . LEU A 1 174 ? 6.002 -16.958 -19.371 1.00 94.88 174 LEU A N 1
ATOM 1372 C CA . LEU A 1 174 ? 5.159 -15.776 -19.232 1.00 94.88 174 LEU A CA 1
ATOM 1373 C C . LEU A 1 174 ? 3.705 -16.164 -18.985 1.00 94.88 174 LEU A C 1
ATOM 1375 O O . LEU A 1 174 ? 3.155 -17.064 -19.619 1.00 94.88 174 LEU A O 1
ATOM 1379 N N . VAL A 1 175 ? 3.062 -15.411 -18.103 1.00 95.50 175 VAL A N 1
ATOM 1380 C CA . VAL A 1 175 ? 1.645 -15.561 -17.793 1.00 95.50 175 VAL A CA 1
ATOM 1381 C C . VAL A 1 175 ? 0.875 -14.452 -18.492 1.00 95.50 175 VAL A C 1
ATOM 1383 O O . VAL A 1 175 ? 1.119 -13.264 -18.287 1.00 95.50 175 VAL A O 1
ATOM 1386 N N . ALA A 1 176 ? -0.078 -14.840 -19.338 1.00 95.81 176 ALA A N 1
ATOM 1387 C CA . ALA A 1 176 ? -0.931 -13.883 -20.025 1.00 95.81 176 ALA A CA 1
ATOM 1388 C C . ALA A 1 176 ? -1.816 -13.131 -19.022 1.00 95.81 176 ALA A C 1
ATOM 1390 O O . ALA A 1 176 ? -2.441 -13.738 -18.152 1.00 95.81 176 ALA A O 1
ATOM 1391 N N . TRP A 1 177 ? -1.940 -11.818 -19.194 1.00 96.31 177 TRP A N 1
ATOM 1392 C CA . TRP A 1 177 ? -2.711 -10.954 -18.301 1.00 96.31 177 TRP A CA 1
ATOM 1393 C C . TRP A 1 177 ? -3.673 -10.033 -19.059 1.00 96.31 177 TRP A C 1
ATOM 1395 O O . TRP A 1 177 ? -3.738 -10.009 -20.296 1.00 96.31 177 TRP A O 1
ATOM 1405 N N . SER A 1 178 ? -4.491 -9.327 -18.287 1.00 95.81 178 SER A N 1
ATOM 1406 C CA . SER A 1 178 ? -5.399 -8.274 -18.733 1.00 95.81 178 SER A CA 1
ATOM 1407 C C . SER A 1 178 ? -5.359 -7.107 -17.753 1.00 95.81 178 SER A C 1
ATOM 1409 O O . SER A 1 178 ? -5.092 -7.305 -16.566 1.00 95.81 178 SER A O 1
ATOM 1411 N N . VAL A 1 179 ? -5.611 -5.896 -18.247 1.00 96.56 179 VAL A N 1
ATOM 1412 C CA . VAL A 1 179 ? -5.767 -4.719 -17.390 1.00 96.56 179 VAL A CA 1
ATOM 1413 C C . VAL A 1 179 ? -7.135 -4.787 -16.721 1.00 96.56 179 VAL A C 1
ATOM 1415 O O . VAL A 1 179 ? -8.146 -4.967 -17.397 1.00 96.56 179 VAL A O 1
ATOM 1418 N N . GLN A 1 180 ? -7.156 -4.629 -15.405 1.00 96.81 180 GLN A N 1
ATOM 1419 C CA . GLN A 1 180 ? -8.356 -4.499 -14.591 1.00 96.81 180 GLN A CA 1
ATOM 1420 C C . GLN A 1 180 ? -8.348 -3.152 -13.868 1.00 96.81 180 GLN A C 1
ATOM 1422 O O . GLN A 1 180 ? -7.291 -2.560 -13.626 1.00 96.81 180 GLN A O 1
ATOM 1427 N N . THR A 1 181 ? -9.534 -2.658 -13.531 1.00 96.38 181 THR A N 1
ATOM 1428 C CA . THR A 1 181 ? -9.718 -1.361 -12.874 1.00 96.38 181 THR A CA 1
ATOM 1429 C C . THR A 1 181 ? -9.969 -1.551 -11.385 1.00 96.38 181 THR A C 1
ATOM 1431 O O . THR A 1 181 ? -10.821 -2.343 -10.994 1.00 96.38 181 THR A O 1
ATOM 1434 N N . ILE A 1 182 ? -9.268 -0.772 -10.562 1.00 95.31 182 ILE A N 1
ATOM 1435 C CA . ILE A 1 182 ? -9.590 -0.603 -9.145 1.00 95.31 182 ILE A CA 1
ATOM 1436 C C . ILE A 1 182 ? -10.633 0.506 -9.054 1.00 95.31 182 ILE A C 1
ATOM 1438 O O . ILE A 1 182 ? -10.379 1.619 -9.522 1.00 95.31 182 ILE A O 1
ATOM 1442 N N . LEU A 1 183 ? -11.791 0.214 -8.469 1.00 95.12 183 LEU A N 1
ATOM 1443 C CA . LEU A 1 183 ? -12.909 1.153 -8.396 1.00 95.12 183 LEU A CA 1
ATOM 1444 C C . LEU A 1 183 ? -12.941 1.918 -7.071 1.00 95.12 183 LEU A C 1
ATOM 1446 O O . LEU A 1 183 ? -12.548 1.417 -6.020 1.00 95.12 183 LEU A O 1
ATOM 1450 N N . ASP A 1 184 ? -13.451 3.137 -7.113 1.00 92.31 184 ASP A N 1
ATOM 1451 C CA . ASP A 1 184 ? -13.911 3.841 -5.924 1.00 92.31 184 ASP A CA 1
ATOM 1452 C C . ASP A 1 184 ? -15.335 3.368 -5.588 1.00 92.31 184 ASP A C 1
ATOM 1454 O O . ASP A 1 184 ? -16.247 3.561 -6.387 1.00 92.31 184 ASP A O 1
ATOM 1458 N N . SER A 1 185 ? -15.538 2.727 -4.435 1.00 89.19 185 SER A N 1
ATOM 1459 C CA . SER A 1 185 ? -16.834 2.155 -4.044 1.00 89.19 185 SER A CA 1
ATOM 1460 C C . SER A 1 185 ? -17.926 3.198 -3.826 1.00 89.19 185 SER A C 1
ATOM 1462 O O . SER A 1 185 ? -19.100 2.877 -3.987 1.00 89.19 185 SER A O 1
ATOM 1464 N N . GLU A 1 186 ? -17.562 4.441 -3.506 1.00 88.06 186 GLU A N 1
ATOM 1465 C CA . GLU A 1 186 ? -18.532 5.515 -3.281 1.00 88.06 186 GLU A CA 1
ATOM 1466 C C . GLU A 1 186 ? -19.041 6.109 -4.601 1.00 88.06 186 GLU A C 1
ATOM 1468 O O . GLU A 1 186 ? -20.212 6.463 -4.715 1.00 88.06 186 GLU A O 1
ATOM 1473 N N . THR A 1 187 ? -18.169 6.226 -5.609 1.00 89.44 187 THR A N 1
ATOM 1474 C CA . THR A 1 187 ? -18.491 6.907 -6.878 1.00 89.44 187 THR A CA 1
ATOM 1475 C C . THR A 1 187 ? -18.673 5.960 -8.063 1.00 89.44 187 THR A C 1
ATOM 1477 O O . THR A 1 187 ? -19.179 6.374 -9.104 1.00 89.44 187 THR A O 1
ATOM 1480 N N . GLY A 1 188 ? -18.229 4.706 -7.947 1.00 90.31 188 GLY A N 1
ATOM 1481 C CA . GLY A 1 188 ? -18.119 3.755 -9.056 1.00 90.31 188 GLY A CA 1
ATOM 1482 C C . GLY A 1 188 ? -17.046 4.121 -10.090 1.00 90.31 188 GLY A C 1
ATOM 1483 O O . GLY A 1 188 ? -16.913 3.435 -11.102 1.00 90.31 188 GLY A O 1
ATOM 1484 N N . GLY A 1 189 ? -16.292 5.204 -9.869 1.00 92.62 189 GLY A N 1
ATOM 1485 C CA . GLY A 1 189 ? -15.284 5.703 -10.800 1.00 92.62 189 GLY A CA 1
ATOM 1486 C C . GLY A 1 189 ? -13.967 4.917 -10.753 1.00 92.62 189 GLY A C 1
ATOM 1487 O O . GLY A 1 189 ? -13.671 4.245 -9.761 1.00 92.62 189 GLY A O 1
ATOM 1488 N N . PRO A 1 190 ? -13.133 5.009 -11.805 1.00 94.31 190 PRO A N 1
ATOM 1489 C CA . PRO A 1 190 ? -11.817 4.384 -11.822 1.00 94.31 190 PRO A CA 1
ATOM 1490 C C . PRO A 1 190 ? -10.859 5.112 -10.871 1.00 94.31 190 PRO A C 1
ATOM 1492 O O . PRO A 1 190 ? -10.531 6.283 -11.065 1.00 94.31 190 PRO A O 1
ATOM 1495 N N . LEU A 1 191 ? -10.358 4.398 -9.867 1.00 91.12 191 LEU A N 1
ATOM 1496 C CA . LEU A 1 191 ? -9.314 4.885 -8.968 1.00 91.12 191 LEU A CA 1
ATOM 1497 C C . LEU A 1 191 ? -7.912 4.556 -9.491 1.00 91.12 191 LEU A C 1
ATOM 1499 O O . LEU A 1 191 ? -6.961 5.308 -9.270 1.00 91.12 191 LEU A O 1
ATOM 1503 N N . GLY A 1 192 ? -7.771 3.422 -10.172 1.00 91.75 192 GLY A N 1
ATOM 1504 C CA . GLY A 1 192 ? -6.483 2.916 -10.620 1.00 91.75 192 GLY A CA 1
ATOM 1505 C C . GLY A 1 192 ? -6.595 1.703 -11.531 1.00 91.75 192 GLY A C 1
ATOM 1506 O O . GLY A 1 192 ? -7.692 1.238 -11.841 1.00 91.75 192 GLY A O 1
ATOM 1507 N N . THR A 1 193 ? -5.448 1.179 -11.943 1.00 93.94 193 THR A N 1
ATOM 1508 C CA . THR A 1 193 ? -5.333 -0.002 -12.801 1.00 93.94 193 THR A CA 1
ATOM 1509 C C . THR A 1 193 ? -4.372 -1.022 -12.208 1.00 93.94 193 THR A C 1
ATOM 1511 O O . THR A 1 193 ? -3.470 -0.686 -11.437 1.00 93.94 193 THR A O 1
ATOM 1514 N N . ILE A 1 194 ? -4.580 -2.283 -12.572 1.00 94.88 194 ILE A N 1
ATOM 1515 C CA . ILE A 1 194 ? -3.771 -3.425 -12.151 1.00 94.88 194 ILE A CA 1
ATOM 1516 C C . ILE A 1 194 ? -3.777 -4.492 -13.246 1.00 94.88 194 ILE A C 1
ATOM 1518 O O . ILE A 1 194 ? -4.780 -4.671 -13.935 1.00 94.88 194 ILE A O 1
ATOM 1522 N N . HIS A 1 195 ? -2.669 -5.200 -13.432 1.00 95.94 195 HIS A N 1
ATOM 1523 C CA . HIS A 1 195 ? -2.577 -6.319 -14.366 1.00 95.94 195 HIS A CA 1
ATOM 1524 C C . HIS A 1 195 ? -2.870 -7.624 -13.637 1.00 95.94 195 HIS A C 1
ATOM 1526 O O . HIS A 1 195 ? -2.231 -7.948 -12.639 1.00 95.94 195 HIS A O 1
ATOM 1532 N N . ILE A 1 196 ? -3.847 -8.367 -14.151 1.00 97.19 196 ILE A N 1
ATOM 1533 C CA . ILE A 1 196 ? -4.353 -9.599 -13.546 1.00 97.19 196 ILE A CA 1
ATOM 1534 C C . ILE A 1 196 ? -4.202 -10.758 -14.539 1.00 97.19 196 ILE A C 1
ATOM 1536 O O . ILE A 1 196 ? -4.550 -10.575 -15.715 1.00 97.19 196 ILE A O 1
ATOM 1540 N N . PRO A 1 197 ? -3.727 -11.943 -14.101 1.00 96.62 197 PRO A N 1
ATOM 1541 C CA . PRO A 1 197 ? -3.689 -13.147 -14.928 1.00 96.62 197 PRO A CA 1
ATOM 1542 C C . PRO A 1 197 ? -5.029 -13.426 -15.612 1.00 96.62 197 PRO A C 1
ATOM 1544 O O . PRO A 1 197 ? -6.097 -13.320 -15.005 1.00 96.62 197 PRO A O 1
ATOM 1547 N N . ARG A 1 198 ? -4.996 -13.792 -16.896 1.00 96.06 198 ARG A N 1
ATOM 1548 C CA . ARG A 1 198 ? -6.222 -14.116 -17.634 1.00 96.06 198 ARG A CA 1
ATOM 1549 C C . ARG A 1 198 ? -6.891 -15.343 -17.019 1.00 96.06 198 ARG A C 1
ATOM 1551 O O . ARG A 1 198 ? -6.259 -16.380 -16.846 1.00 96.06 198 ARG A O 1
ATOM 1558 N N . GLY A 1 199 ? -8.188 -15.222 -16.743 1.00 93.62 199 GLY A N 1
ATOM 1559 C CA . GLY A 1 199 ? -8.991 -16.286 -16.138 1.00 93.62 199 GLY A CA 1
ATOM 1560 C C . GLY A 1 199 ? -8.978 -16.313 -14.606 1.00 93.62 199 GLY A C 1
ATOM 1561 O O . GLY A 1 199 ? -9.668 -17.152 -14.034 1.00 93.62 199 GLY A O 1
ATOM 1562 N N . ALA A 1 200 ? -8.249 -15.412 -13.939 1.00 96.81 200 ALA A N 1
ATOM 1563 C CA . ALA A 1 200 ? -8.348 -15.248 -12.491 1.00 96.81 200 ALA A CA 1
ATOM 1564 C C . ALA A 1 200 ? -9.630 -14.492 -12.095 1.00 96.81 200 ALA A C 1
ATOM 1566 O O . ALA A 1 200 ? -10.057 -13.559 -12.781 1.00 96.81 200 ALA A O 1
ATOM 1567 N N . GLU A 1 201 ? -10.224 -14.865 -10.961 1.00 97.94 201 GLU A N 1
ATOM 1568 C CA . GLU A 1 201 ? -11.256 -14.062 -10.305 1.00 97.94 201 GLU A CA 1
ATOM 1569 C C . GLU A 1 201 ? -10.604 -12.799 -9.737 1.00 97.94 201 GLU A C 1
ATOM 1571 O O . GLU A 1 201 ? -9.584 -12.889 -9.054 1.00 97.94 201 GLU A O 1
ATOM 1576 N N . TYR A 1 202 ? -11.198 -11.633 -9.992 1.00 97.75 202 TYR A N 1
ATOM 1577 C CA . TYR A 1 202 ? -10.695 -10.347 -9.519 1.00 97.75 202 TYR A CA 1
ATOM 1578 C C . TYR A 1 202 ? -11.796 -9.506 -8.880 1.00 97.75 202 TYR A C 1
ATOM 1580 O O . TYR A 1 202 ? -12.889 -9.371 -9.430 1.00 97.75 202 TYR A O 1
ATOM 1588 N N . ARG A 1 203 ? -11.470 -8.888 -7.742 1.00 96.69 203 ARG A N 1
ATOM 1589 C CA . ARG A 1 203 ? -12.238 -7.797 -7.135 1.00 96.69 203 ARG A CA 1
ATOM 1590 C C . ARG A 1 203 ? -11.260 -6.744 -6.625 1.00 96.69 203 ARG A C 1
ATOM 1592 O O . ARG A 1 203 ? -10.386 -7.058 -5.820 1.00 96.69 203 ARG A O 1
ATOM 1599 N N . GLY A 1 204 ? -11.400 -5.502 -7.072 1.00 95.12 204 GLY A N 1
ATOM 1600 C CA . GLY A 1 204 ? -10.574 -4.392 -6.603 1.00 95.12 204 GLY A CA 1
ATOM 1601 C C . GLY A 1 204 ? -11.403 -3.136 -6.432 1.00 95.12 204 GLY A C 1
ATOM 1602 O O . GLY A 1 204 ? -11.903 -2.579 -7.406 1.00 95.12 204 GLY A O 1
ATOM 1603 N N . GLN A 1 205 ? -11.545 -2.689 -5.190 1.00 94.12 205 GLN A N 1
ATOM 1604 C CA . GLN A 1 205 ? -12.319 -1.495 -4.869 1.00 94.12 205 GLN A CA 1
ATOM 1605 C C . GLN A 1 205 ? -11.826 -0.838 -3.583 1.00 94.12 205 GLN A C 1
ATOM 1607 O O . GLN A 1 205 ? -11.142 -1.472 -2.778 1.00 94.12 205 GLN A O 1
ATOM 1612 N N . THR A 1 206 ? -12.187 0.418 -3.352 1.00 91.44 206 THR A N 1
ATOM 1613 C CA . THR A 1 206 ? -11.992 1.038 -2.038 1.00 91.44 206 THR A CA 1
ATOM 1614 C C . THR A 1 206 ? -12.953 0.458 -1.013 1.00 91.44 206 THR A C 1
ATOM 1616 O O . THR A 1 206 ? -14.117 0.180 -1.297 1.00 91.44 206 THR A O 1
ATOM 1619 N N . VAL A 1 207 ? -12.462 0.297 0.208 1.00 90.44 207 VAL A N 1
ATOM 1620 C CA . VAL A 1 207 ? -13.245 -0.036 1.396 1.00 90.44 207 VAL A CA 1
ATOM 1621 C C . VAL A 1 207 ? -13.170 1.119 2.381 1.00 90.44 207 VAL A C 1
ATOM 1623 O O . VAL A 1 207 ? -12.157 1.821 2.451 1.00 90.44 207 VAL A O 1
ATOM 1626 N N . ILE A 1 208 ? -14.250 1.308 3.131 1.00 86.06 20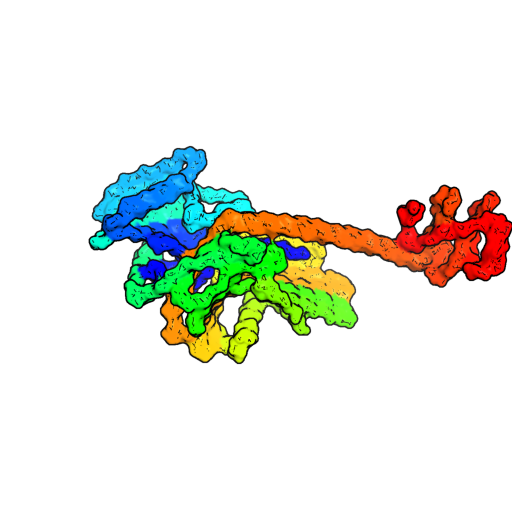8 ILE A N 1
ATOM 1627 C CA . ILE A 1 208 ? -14.375 2.370 4.127 1.00 86.06 208 ILE A CA 1
ATOM 1628 C C . ILE A 1 208 ? -14.031 1.782 5.498 1.00 86.06 208 ILE A C 1
ATOM 1630 O O . ILE A 1 208 ? -14.686 0.846 5.950 1.00 86.06 208 ILE A O 1
ATOM 1634 N N . LEU A 1 209 ? -13.007 2.323 6.162 1.00 80.12 209 LEU A N 1
ATOM 1635 C CA . LEU A 1 209 ? -12.634 1.978 7.539 1.00 80.12 209 LEU A CA 1
ATOM 1636 C C . LEU A 1 209 ? -12.655 3.243 8.396 1.00 80.12 209 LEU A C 1
ATOM 1638 O O . LEU A 1 209 ? -11.705 4.030 8.402 1.00 80.12 209 LEU A O 1
ATOM 1642 N N . GLY A 1 210 ? -13.766 3.461 9.101 1.00 74.38 210 GLY A N 1
ATOM 164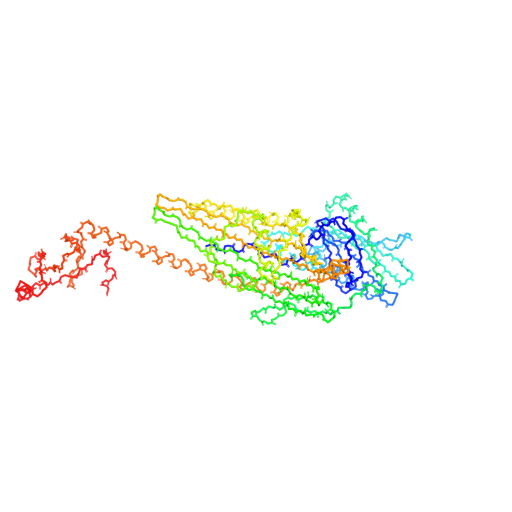3 C CA . GLY A 1 210 ? -14.029 4.744 9.749 1.00 74.38 210 GLY A CA 1
ATOM 1644 C C . GLY A 1 210 ? -14.091 5.853 8.699 1.00 74.38 210 GLY A C 1
ATOM 1645 O O . GLY A 1 210 ? -14.911 5.794 7.791 1.00 74.38 210 GLY A O 1
ATOM 1646 N N . THR A 1 211 ? -13.196 6.836 8.788 1.00 73.19 211 THR A N 1
ATOM 1647 C CA . THR A 1 211 ? -13.095 7.936 7.810 1.00 73.19 211 THR A CA 1
ATOM 1648 C C . THR A 1 211 ? -12.085 7.667 6.692 1.00 73.19 211 THR A C 1
ATOM 1650 O O . THR A 1 211 ? -11.960 8.455 5.750 1.00 73.19 211 THR A O 1
ATOM 1653 N N . GLN A 1 212 ? -11.358 6.547 6.760 1.00 76.88 212 GLN A N 1
ATOM 1654 C CA . GLN A 1 212 ? -10.352 6.182 5.771 1.00 76.88 212 GLN A CA 1
ATOM 1655 C C . GLN A 1 212 ? -10.981 5.440 4.598 1.00 76.88 212 GLN A C 1
ATOM 1657 O O . GLN A 1 212 ? -11.849 4.588 4.780 1.00 76.88 212 GLN A O 1
ATOM 1662 N N . ARG A 1 213 ? -10.473 5.709 3.393 1.00 83.12 213 ARG A N 1
ATOM 1663 C CA . ARG A 1 213 ? -10.731 4.883 2.214 1.00 83.12 213 ARG A CA 1
ATOM 1664 C C . ARG A 1 213 ? -9.424 4.259 1.783 1.00 83.12 213 ARG A C 1
ATOM 1666 O O . ARG A 1 213 ? -8.458 4.971 1.525 1.00 83.12 213 ARG A O 1
ATOM 1673 N N . GLN A 1 214 ? -9.397 2.937 1.731 1.00 84.69 214 GLN A N 1
ATOM 1674 C CA . GLN A 1 214 ? -8.208 2.169 1.375 1.00 84.69 214 GLN A CA 1
ATOM 1675 C C . GLN A 1 214 ? -8.568 1.175 0.276 1.00 84.69 214 GLN A C 1
ATOM 1677 O O . GLN A 1 214 ? -9.675 0.640 0.292 1.00 84.69 214 GLN A O 1
ATOM 1682 N N . PRO A 1 215 ? -7.675 0.891 -0.681 1.00 89.25 215 PRO A N 1
ATOM 1683 C CA . PRO A 1 215 ? -7.950 -0.116 -1.689 1.00 89.25 215 PRO A CA 1
ATOM 1684 C C . PRO A 1 215 ? -7.887 -1.506 -1.041 1.00 89.25 215 PRO A C 1
ATOM 1686 O O . PRO A 1 215 ? -6.922 -1.844 -0.349 1.00 89.25 215 PRO A O 1
ATOM 1689 N N . ALA A 1 216 ? -8.915 -2.311 -1.281 1.00 92.19 216 ALA A N 1
ATOM 1690 C CA . ALA A 1 216 ? -8.925 -3.746 -1.046 1.00 92.19 216 ALA A CA 1
ATOM 1691 C C . ALA A 1 216 ? -8.835 -4.456 -2.398 1.00 92.19 216 ALA A C 1
ATOM 1693 O O . ALA A 1 216 ? -9.491 -4.069 -3.369 1.00 92.19 216 ALA A O 1
ATOM 1694 N N . ILE A 1 217 ? -7.984 -5.475 -2.468 1.00 94.81 217 ILE A N 1
ATOM 1695 C CA . ILE A 1 217 ? -7.728 -6.231 -3.697 1.00 94.81 217 ILE A CA 1
ATOM 1696 C C . ILE A 1 217 ? -7.883 -7.706 -3.374 1.00 94.81 217 ILE A C 1
ATOM 1698 O O . ILE A 1 217 ? -7.409 -8.157 -2.338 1.00 94.81 217 ILE A O 1
ATOM 1702 N N . PHE A 1 218 ? -8.512 -8.448 -4.272 1.00 96.88 218 PHE A N 1
ATOM 1703 C CA . PHE A 1 218 ? -8.657 -9.890 -4.208 1.00 96.88 218 PHE A CA 1
ATOM 1704 C C . PHE A 1 218 ? -8.456 -10.471 -5.605 1.00 96.88 218 PHE A C 1
ATOM 1706 O O . PHE A 1 218 ? -9.098 -10.036 -6.563 1.00 96.88 218 PHE A O 1
ATOM 1713 N N . VAL A 1 219 ? -7.560 -11.444 -5.711 1.00 97.69 219 VAL A N 1
ATOM 1714 C CA . VAL A 1 219 ? -7.240 -12.184 -6.930 1.00 97.69 219 VAL A CA 1
ATOM 1715 C C . VAL A 1 219 ? -7.183 -13.660 -6.579 1.00 97.69 219 VAL A C 1
ATOM 1717 O O . VAL A 1 219 ? -6.443 -14.032 -5.672 1.00 97.69 219 VAL A O 1
ATOM 1720 N N . ARG A 1 220 ? -7.921 -14.511 -7.293 1.00 96.50 220 ARG A N 1
ATOM 1721 C CA . ARG A 1 220 ? -7.912 -15.958 -7.050 1.00 96.50 220 ARG A CA 1
ATOM 1722 C C . ARG A 1 220 ? -7.866 -16.755 -8.345 1.00 96.50 220 ARG A C 1
ATOM 1724 O O . ARG A 1 220 ? -8.622 -16.482 -9.273 1.00 96.50 220 ARG A O 1
ATOM 1731 N N . GLN A 1 221 ? -7.027 -17.786 -8.376 1.00 94.25 221 GLN A N 1
ATOM 1732 C CA . GLN A 1 221 ? -6.976 -18.756 -9.467 1.00 94.25 221 GLN A CA 1
ATOM 1733 C C . GLN A 1 221 ? -6.612 -20.141 -8.915 1.00 94.25 221 GLN A C 1
ATOM 1735 O O . GLN A 1 221 ? -5.453 -20.442 -8.656 1.00 94.25 221 GLN A O 1
ATOM 1740 N N . GLY A 1 222 ? -7.614 -20.995 -8.694 1.00 90.44 222 GLY A N 1
ATOM 1741 C CA . GLY A 1 222 ? -7.399 -22.285 -8.029 1.00 90.44 222 GLY A CA 1
ATOM 1742 C C . GLY A 1 222 ? -6.936 -22.110 -6.575 1.00 90.44 222 GLY A C 1
ATOM 1743 O O . GLY A 1 222 ? -7.650 -21.503 -5.769 1.00 90.44 222 GLY A O 1
ATOM 1744 N N . GLU A 1 223 ? -5.761 -22.658 -6.251 1.00 90.62 223 GLU A N 1
ATOM 1745 C CA . GLU A 1 223 ? -5.113 -22.548 -4.930 1.00 90.62 223 GLU A CA 1
ATOM 1746 C C . GLU A 1 223 ? -4.296 -21.258 -4.760 1.00 90.62 223 GLU A C 1
ATOM 1748 O O . GLU A 1 223 ? -4.018 -20.864 -3.622 1.00 90.62 223 GLU A O 1
ATOM 1753 N N . PHE A 1 224 ? -3.968 -20.586 -5.870 1.00 94.56 224 PHE A N 1
ATOM 1754 C CA . PHE A 1 224 ? -3.352 -19.269 -5.856 1.00 94.56 224 PHE A CA 1
ATOM 1755 C C . PHE A 1 224 ? -4.356 -18.218 -5.379 1.00 94.56 224 PHE A C 1
ATOM 1757 O O . PHE A 1 224 ? -5.473 -18.102 -5.901 1.00 94.56 224 PHE A O 1
ATOM 1764 N N . LEU A 1 225 ? -3.935 -17.419 -4.404 1.00 96.00 225 LEU A N 1
ATOM 1765 C CA . LEU A 1 225 ? -4.683 -16.281 -3.890 1.00 96.00 225 LEU A CA 1
ATOM 1766 C C . LEU A 1 225 ? -3.714 -15.130 -3.629 1.00 96.00 225 LEU A C 1
ATOM 1768 O O . LEU A 1 225 ? -2.707 -15.302 -2.956 1.00 96.00 225 LEU A O 1
ATOM 1772 N N . PHE A 1 226 ? -4.048 -13.940 -4.109 1.00 96.06 226 PHE A N 1
ATOM 1773 C CA . PHE A 1 226 ? -3.398 -12.693 -3.728 1.00 96.06 226 PHE A CA 1
ATOM 1774 C C . PHE A 1 226 ? -4.459 -11.716 -3.242 1.00 96.06 226 PHE A C 1
ATOM 1776 O O . PHE A 1 226 ? -5.479 -11.518 -3.902 1.00 96.06 226 PHE A O 1
ATOM 1783 N N . ARG A 1 227 ? -4.236 -11.084 -2.092 1.00 94.50 227 ARG A N 1
ATOM 1784 C CA . ARG A 1 227 ? -5.159 -10.081 -1.568 1.00 94.50 227 ARG A CA 1
ATOM 1785 C C . ARG A 1 227 ? -4.473 -9.001 -0.750 1.00 94.50 227 ARG A C 1
ATOM 1787 O O . ARG A 1 227 ? -3.430 -9.223 -0.144 1.00 94.50 227 ARG A O 1
ATOM 1794 N N . ARG A 1 228 ? -5.101 -7.830 -0.715 1.00 94.00 228 ARG A N 1
ATOM 1795 C CA . ARG A 1 228 ? -4.818 -6.762 0.244 1.00 94.00 228 ARG A CA 1
ATOM 1796 C C . ARG A 1 228 ? -6.051 -6.569 1.103 1.00 94.00 228 ARG A C 1
ATOM 1798 O O . ARG A 1 228 ? -7.072 -6.109 0.592 1.00 94.00 228 ARG A O 1
ATOM 1805 N N . ASP A 1 229 ? -5.903 -6.850 2.388 1.00 93.62 229 ASP A N 1
ATOM 1806 C CA . ASP A 1 229 ? -6.900 -6.513 3.392 1.00 93.62 229 ASP A CA 1
ATOM 1807 C C . ASP A 1 229 ? -6.502 -5.266 4.158 1.00 93.62 229 ASP A C 1
ATOM 1809 O O . ASP A 1 229 ? -5.319 -4.967 4.322 1.00 93.62 229 ASP A O 1
ATOM 1813 N N . ASN A 1 230 ? -7.503 -4.576 4.681 1.00 93.19 230 ASN A N 1
ATOM 1814 C CA . ASN A 1 230 ? -7.347 -3.488 5.625 1.00 93.19 230 ASN A CA 1
ATOM 1815 C C . ASN A 1 230 ? -8.094 -3.877 6.904 1.00 93.19 230 ASN A C 1
ATOM 1817 O O . ASN A 1 230 ? -9.260 -4.273 6.850 1.00 93.19 230 ASN A O 1
ATOM 1821 N N . ILE A 1 231 ? -7.400 -3.803 8.036 1.00 93.75 231 ILE A N 1
ATOM 1822 C CA . ILE A 1 231 ? -7.881 -4.233 9.344 1.00 93.75 231 ILE A CA 1
ATOM 1823 C C . ILE A 1 231 ? -7.773 -3.055 10.308 1.00 93.75 231 ILE A C 1
ATO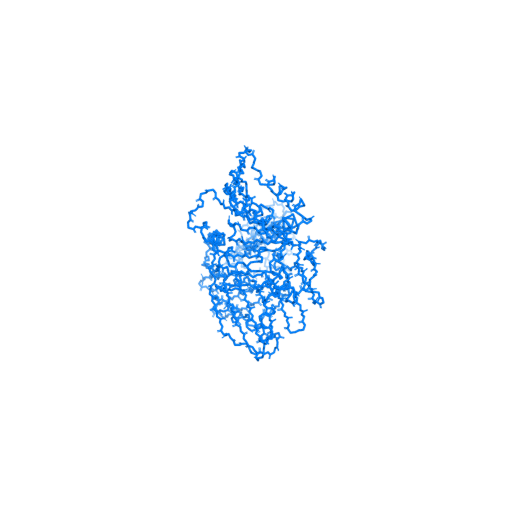M 1825 O O . ILE A 1 231 ? -6.712 -2.441 10.450 1.00 93.75 231 ILE A O 1
ATOM 1829 N N . LEU A 1 232 ? -8.881 -2.761 10.981 1.00 93.94 232 LEU A N 1
ATOM 1830 C CA . LEU A 1 232 ? -8.961 -1.786 12.058 1.00 93.94 232 LEU A CA 1
ATOM 1831 C C . LEU A 1 232 ? -9.480 -2.483 13.317 1.00 93.94 232 LEU A C 1
ATOM 1833 O O . LEU A 1 232 ? -10.571 -3.047 13.327 1.00 93.94 232 LEU A O 1
ATOM 1837 N N . VAL A 1 233 ? -8.691 -2.424 14.382 1.00 94.12 233 VAL A N 1
ATOM 1838 C CA . VAL A 1 233 ? -9.056 -2.881 15.722 1.00 94.12 233 VAL A CA 1
ATOM 1839 C C . VAL A 1 233 ? -9.185 -1.653 16.598 1.00 94.12 233 VAL A C 1
ATOM 1841 O O . VAL A 1 233 ? -8.236 -0.878 16.698 1.00 94.12 233 VAL A O 1
ATOM 1844 N N . GLN A 1 234 ? -10.338 -1.480 17.230 1.00 93.94 234 GLN A N 1
ATOM 1845 C CA . GLN A 1 234 ? -10.577 -0.441 18.225 1.00 93.94 234 GLN A CA 1
ATOM 1846 C C . GLN A 1 234 ? -11.073 -1.113 19.494 1.00 93.94 234 GLN A C 1
ATOM 1848 O O . GLN A 1 234 ? -12.176 -1.654 19.513 1.00 93.94 234 GLN A O 1
ATOM 1853 N N . SER A 1 235 ? -10.249 -1.107 20.534 1.00 94.38 235 SER A N 1
ATOM 1854 C CA . SER A 1 235 ? -10.571 -1.688 21.828 1.00 94.38 235 SER A CA 1
ATOM 1855 C C . SER A 1 235 ? -10.505 -0.629 22.914 1.00 94.38 235 SER A C 1
ATOM 1857 O O . SER A 1 235 ? -9.514 0.090 23.009 1.00 94.38 235 SER A O 1
ATOM 1859 N N . THR A 1 236 ? -11.517 -0.598 23.772 1.00 92.19 236 THR A N 1
ATOM 1860 C CA . THR A 1 236 ? -11.566 0.263 24.956 1.00 92.19 236 THR A CA 1
ATOM 1861 C C . THR A 1 236 ? -11.883 -0.598 26.163 1.00 92.19 236 THR A C 1
ATOM 1863 O O . THR A 1 236 ? -12.788 -1.433 26.117 1.00 92.19 236 THR A O 1
ATOM 1866 N N . VAL A 1 237 ? -11.130 -0.402 27.239 1.00 91.38 237 VAL A N 1
ATOM 1867 C CA . VAL A 1 237 ? -11.348 -1.038 28.537 1.00 91.38 237 VAL A CA 1
ATOM 1868 C C . VAL A 1 237 ? -11.463 0.057 29.587 1.00 91.38 237 VAL A C 1
ATOM 1870 O O . VAL A 1 237 ? -10.604 0.931 29.675 1.00 91.38 237 VAL A O 1
ATOM 1873 N N . LEU A 1 238 ? -12.520 -0.004 30.392 1.00 87.94 238 LEU A N 1
ATOM 1874 C CA . LEU A 1 238 ? -12.727 0.837 31.561 1.00 87.94 238 LEU A CA 1
ATOM 1875 C C . LEU A 1 238 ? -12.681 -0.048 32.801 1.00 87.94 238 LEU A C 1
ATOM 1877 O O . LEU A 1 238 ? -13.488 -0.964 32.948 1.00 87.94 238 LEU A O 1
ATOM 1881 N N . GLN A 1 239 ? -11.759 0.245 33.703 1.00 85.25 239 GLN A N 1
ATOM 1882 C CA . GLN A 1 239 ? -11.619 -0.428 34.980 1.00 85.25 239 GLN A CA 1
ATOM 1883 C C . GLN A 1 239 ? -11.969 0.541 36.108 1.00 85.25 239 GLN A C 1
ATOM 1885 O O . GLN A 1 239 ? -11.406 1.625 36.212 1.00 85.25 239 GLN A O 1
ATOM 1890 N N . THR A 1 240 ? -12.900 0.139 36.965 1.00 85.50 240 THR A N 1
ATOM 1891 C CA . THR A 1 240 ? -13.326 0.883 38.156 1.00 85.50 240 THR A CA 1
ATOM 1892 C C . THR A 1 240 ? -13.105 0.031 39.402 1.00 85.50 240 THR A C 1
ATOM 1894 O O . THR A 1 240 ? -12.866 -1.175 39.308 1.00 85.50 240 THR A O 1
ATOM 1897 N N . GLN A 1 241 ? -13.241 0.630 40.585 1.00 79.75 241 GLN A N 1
ATOM 1898 C CA . GLN A 1 241 ? -13.185 -0.109 41.853 1.00 79.75 241 GLN A CA 1
ATOM 1899 C C . GLN A 1 241 ? -14.315 -1.151 42.002 1.00 79.75 241 GLN A C 1
ATOM 1901 O O . GLN A 1 241 ? -14.197 -2.066 42.813 1.00 79.75 241 GLN A O 1
ATOM 1906 N N . PHE A 1 242 ? -15.381 -1.048 41.200 1.00 80.12 242 PHE A N 1
ATOM 1907 C CA . PHE A 1 242 ? -16.556 -1.928 41.243 1.00 80.12 242 PHE A CA 1
ATOM 1908 C C . PHE A 1 242 ? -16.573 -2.985 40.128 1.00 80.12 242 PHE A C 1
ATOM 1910 O O . PHE A 1 242 ? -17.522 -3.760 40.026 1.00 80.12 242 PHE A O 1
ATOM 1917 N N . GLY A 1 243 ? -15.536 -3.026 39.286 1.00 80.69 243 GLY A N 1
ATOM 1918 C CA . GLY A 1 243 ? -15.439 -3.951 38.159 1.00 80.69 243 GLY A CA 1
ATOM 1919 C C . GLY A 1 243 ? -14.874 -3.302 36.899 1.00 80.69 243 GLY A C 1
ATOM 1920 O O . GLY A 1 243 ? -14.667 -2.088 36.834 1.00 80.69 243 GLY A O 1
ATOM 1921 N N . GLY A 1 244 ? -14.613 -4.128 35.888 1.00 81.88 244 GLY A N 1
ATOM 1922 C CA . GLY A 1 244 ? -14.133 -3.691 34.581 1.00 81.88 244 GLY A CA 1
ATOM 1923 C C . GLY A 1 244 ? -15.114 -4.044 33.469 1.00 81.88 244 GLY A C 1
ATOM 1924 O O . GLY A 1 244 ? -15.776 -5.078 33.521 1.00 81.88 244 GLY A O 1
ATOM 1925 N N . SER A 1 245 ? -15.180 -3.196 32.451 1.00 87.31 245 SER A N 1
ATOM 1926 C CA . SER A 1 245 ? -15.871 -3.476 31.195 1.00 87.31 245 SER A CA 1
ATOM 1927 C C . SER A 1 245 ? -14.923 -3.214 30.033 1.00 87.31 245 SER A C 1
ATOM 1929 O O . SER A 1 245 ? -14.026 -2.376 30.126 1.00 87.31 245 SER A O 1
ATOM 1931 N N . GLY A 1 246 ? -15.088 -3.952 28.944 1.00 87.81 246 GLY A N 1
ATOM 1932 C CA . GLY A 1 246 ? -14.270 -3.777 27.757 1.00 87.81 246 GLY A CA 1
ATOM 1933 C C . GLY A 1 246 ? -15.034 -4.177 26.513 1.00 87.81 246 GLY A C 1
ATOM 1934 O O . GLY A 1 246 ? -15.857 -5.088 26.550 1.00 87.81 246 GLY A O 1
ATOM 1935 N N . THR A 1 247 ? -14.762 -3.484 25.418 1.00 93.12 247 THR A N 1
ATOM 1936 C CA . THR A 1 247 ? -15.349 -3.778 24.114 1.00 93.12 247 THR A CA 1
ATOM 1937 C C . THR A 1 247 ? -14.290 -3.650 23.036 1.00 93.12 247 THR A C 1
ATOM 1939 O O . THR A 1 247 ? -13.361 -2.848 23.153 1.00 93.12 247 THR A O 1
ATOM 1942 N N . THR A 1 248 ? -14.429 -4.443 21.979 1.00 94.94 248 THR A N 1
ATOM 1943 C CA . THR A 1 248 ? -13.607 -4.320 20.782 1.00 94.94 248 THR A CA 1
ATOM 1944 C C . THR A 1 248 ? -14.482 -4.349 19.546 1.00 94.94 248 THR A C 1
ATOM 1946 O O . THR A 1 248 ? -15.279 -5.268 19.353 1.00 94.94 248 THR A O 1
ATOM 1949 N N . ILE A 1 249 ? -14.270 -3.367 18.676 1.00 94.00 249 ILE A N 1
ATOM 1950 C CA . ILE A 1 249 ? -14.761 -3.365 17.306 1.00 94.00 249 ILE A CA 1
ATOM 1951 C C . ILE A 1 249 ? -13.609 -3.822 16.413 1.00 94.00 249 ILE A C 1
ATOM 1953 O O . ILE A 1 249 ? -12.554 -3.186 16.359 1.00 94.00 249 ILE A O 1
ATOM 1957 N N . LEU A 1 250 ? -13.820 -4.935 15.717 1.00 94.19 250 LEU A N 1
ATOM 1958 C CA . LEU A 1 250 ? -12.935 -5.429 14.670 1.00 94.19 250 LEU A CA 1
ATOM 1959 C C . LEU A 1 250 ? -13.589 -5.150 13.320 1.00 94.19 250 LEU A C 1
ATOM 1961 O O . LEU A 1 250 ? -14.662 -5.679 13.028 1.00 94.19 250 LEU A O 1
ATOM 1965 N N . ASN A 1 251 ? -12.931 -4.342 12.499 1.00 93.69 251 ASN A N 1
ATOM 1966 C CA . ASN A 1 251 ? -13.320 -4.085 11.123 1.00 93.69 251 ASN A CA 1
ATOM 1967 C C . ASN A 1 251 ? -12.306 -4.722 10.170 1.00 93.69 251 ASN A C 1
ATOM 1969 O O . ASN A 1 251 ? -11.107 -4.456 10.265 1.00 93.69 251 ASN A O 1
ATOM 1973 N N . ILE A 1 252 ? -12.795 -5.557 9.255 1.00 93.62 252 ILE A N 1
ATOM 1974 C CA . ILE A 1 252 ? -12.003 -6.157 8.179 1.00 93.62 252 ILE A CA 1
ATOM 1975 C C . ILE A 1 252 ? -12.651 -5.756 6.858 1.00 93.62 252 ILE A C 1
ATOM 1977 O O . ILE A 1 252 ? -13.798 -6.112 6.592 1.00 93.62 252 ILE A O 1
ATOM 1981 N N . ASN A 1 253 ? -11.920 -5.021 6.021 1.00 91.81 253 ASN A N 1
ATOM 1982 C CA . ASN A 1 253 ? -12.376 -4.579 4.699 1.00 91.81 253 ASN A CA 1
ATOM 1983 C C . ASN A 1 253 ? -13.745 -3.865 4.707 1.00 91.81 253 ASN A C 1
ATOM 1985 O O . ASN A 1 253 ? -14.538 -4.019 3.781 1.00 91.81 253 ASN A O 1
ATOM 1989 N N . GLY A 1 254 ? -14.028 -3.083 5.751 1.00 87.38 254 GLY A N 1
ATOM 1990 C CA . GLY A 1 254 ? -15.279 -2.341 5.917 1.00 87.38 254 GLY A CA 1
ATOM 1991 C C . GLY A 1 254 ? -16.382 -3.100 6.658 1.00 87.38 254 GLY A C 1
ATOM 1992 O O . GLY A 1 254 ? -17.341 -2.476 7.104 1.00 87.38 254 GLY A O 1
ATOM 1993 N N . ALA A 1 255 ? -16.237 -4.410 6.872 1.00 91.50 255 ALA A N 1
ATOM 1994 C CA . ALA A 1 255 ? -17.170 -5.189 7.676 1.00 91.50 255 ALA A CA 1
ATOM 1995 C C . ALA A 1 255 ? -16.789 -5.114 9.163 1.00 91.50 255 ALA A C 1
ATOM 1997 O O . ALA A 1 255 ? -15.780 -5.684 9.580 1.00 91.50 255 ALA A O 1
ATOM 1998 N N . SER A 1 256 ? -17.597 -4.408 9.959 1.00 92.25 256 SER A N 1
ATOM 1999 C CA . SER A 1 256 ? -17.416 -4.274 11.411 1.00 92.25 256 SER A CA 1
ATOM 2000 C C . SER A 1 256 ? -18.103 -5.400 12.184 1.00 92.25 256 SER A C 1
ATOM 2002 O O . SER A 1 256 ? -19.224 -5.793 11.870 1.00 92.25 256 SER A O 1
ATOM 2004 N N . SER A 1 257 ? -17.458 -5.868 13.250 1.00 92.75 257 SER A N 1
ATOM 2005 C CA . SER A 1 257 ? -17.992 -6.859 14.185 1.00 92.75 257 SER A CA 1
ATOM 2006 C C . SER A 1 257 ? -17.598 -6.514 15.621 1.00 92.75 257 SER A C 1
ATOM 2008 O O . SER A 1 257 ? -16.476 -6.068 15.873 1.00 92.75 257 SER A O 1
ATOM 2010 N N . LEU A 1 258 ? -18.519 -6.725 16.564 1.00 93.81 258 LEU A N 1
ATOM 2011 C CA . LEU A 1 258 ? -18.226 -6.648 17.994 1.00 93.81 258 LEU A CA 1
ATOM 2012 C C . LEU A 1 258 ? -17.627 -7.974 18.451 1.00 93.81 258 LEU A C 1
ATOM 2014 O O . LEU A 1 258 ? -18.189 -9.038 18.188 1.00 93.81 258 LEU A O 1
ATOM 2018 N N . GLN A 1 259 ? -16.485 -7.906 19.124 1.00 92.25 259 GLN A N 1
ATOM 2019 C CA . GLN A 1 259 ? -15.805 -9.089 19.632 1.00 92.25 259 GLN A CA 1
ATOM 2020 C C . GLN A 1 259 ? -16.292 -9.428 21.046 1.00 92.25 259 GLN A C 1
ATOM 2022 O O . GLN A 1 259 ? -16.550 -8.522 21.840 1.00 92.25 259 GLN A O 1
ATOM 2027 N N . PRO A 1 260 ? -16.405 -10.725 21.388 1.00 86.50 260 PRO A N 1
ATOM 2028 C CA . PRO A 1 260 ? -16.927 -11.161 22.684 1.00 86.50 260 PRO A CA 1
ATOM 2029 C C . PRO A 1 260 ? -15.967 -10.880 23.848 1.00 86.50 260 PRO A C 1
ATOM 2031 O O . PRO A 1 260 ? -16.395 -10.826 24.997 1.00 86.50 260 PRO A O 1
ATOM 2034 N N . GLN A 1 261 ? -14.673 -10.726 23.563 1.00 86.62 261 GLN A N 1
ATOM 2035 C CA . GLN A 1 261 ? -13.642 -10.374 24.535 1.00 86.62 261 GLN A CA 1
ATOM 2036 C C . GLN A 1 261 ? -12.807 -9.207 24.000 1.00 86.62 261 GLN A C 1
ATOM 2038 O O . GLN A 1 261 ? -12.616 -9.112 22.782 1.00 86.62 261 GLN A O 1
ATOM 2043 N N . PRO A 1 262 ? -12.296 -8.330 24.884 1.00 87.75 262 PRO A N 1
ATOM 2044 C CA . PRO A 1 262 ? -11.451 -7.227 24.466 1.00 87.75 262 PRO A CA 1
ATOM 2045 C C . PRO A 1 262 ? -10.128 -7.744 23.884 1.00 87.75 262 PRO A C 1
ATOM 2047 O O . PRO A 1 262 ? -9.430 -8.543 24.509 1.00 87.75 262 PRO A O 1
ATOM 2050 N N . ILE A 1 263 ? -9.770 -7.266 22.693 1.00 91.31 263 ILE A N 1
ATOM 2051 C CA . ILE A 1 263 ? -8.504 -7.564 22.023 1.00 91.31 263 ILE A CA 1
ATOM 2052 C C . ILE A 1 263 ? -7.573 -6.374 22.230 1.00 91.31 263 ILE A C 1
ATOM 2054 O O . ILE A 1 263 ? -7.715 -5.333 21.589 1.00 91.31 263 ILE A O 1
ATOM 2058 N N . PHE A 1 264 ? -6.593 -6.543 23.113 1.00 90.88 264 PHE A N 1
ATOM 2059 C CA . PHE A 1 264 ? -5.590 -5.523 23.398 1.00 90.88 264 PHE A CA 1
ATOM 2060 C C . PHE A 1 264 ? -4.264 -5.878 22.725 1.00 90.88 264 PHE A C 1
ATOM 2062 O O . PHE A 1 264 ? -3.530 -6.751 23.183 1.00 90.88 264 PHE A O 1
ATOM 2069 N N . LEU A 1 265 ? -3.969 -5.213 21.608 1.00 93.12 265 LEU A N 1
ATOM 2070 C CA . LEU A 1 265 ? -2.725 -5.398 20.866 1.00 93.12 265 LEU A CA 1
ATOM 2071 C C . LEU A 1 265 ? -1.679 -4.435 21.419 1.00 93.12 265 LEU A C 1
ATOM 2073 O O . LEU A 1 265 ? -1.907 -3.229 21.425 1.00 93.12 265 LEU A O 1
ATOM 2077 N N . THR A 1 266 ? -0.539 -4.943 21.884 1.00 90.62 266 THR A N 1
ATOM 2078 C CA . THR A 1 266 ? 0.505 -4.098 22.496 1.00 90.62 266 THR A CA 1
ATOM 2079 C C . THR A 1 266 ? 1.802 -4.061 21.701 1.00 90.62 266 THR A C 1
ATOM 2081 O O . THR A 1 266 ? 2.659 -3.207 21.921 1.00 90.62 266 THR A O 1
ATOM 2084 N N . SER A 1 267 ? 1.934 -4.973 20.744 1.00 92.75 267 SER A N 1
ATOM 2085 C CA . SER A 1 267 ? 3.144 -5.178 19.964 1.00 92.75 267 SER A CA 1
ATOM 2086 C C . SER A 1 267 ? 2.823 -5.658 18.549 1.00 92.75 267 SER A C 1
ATOM 2088 O O . SER A 1 267 ? 1.718 -6.121 18.260 1.00 92.75 267 SER A O 1
ATOM 2090 N N . VAL A 1 268 ? 3.822 -5.606 17.664 1.00 90.12 268 VAL A N 1
ATOM 2091 C CA . VAL A 1 268 ? 3.726 -6.200 16.319 1.00 90.12 268 VAL A CA 1
ATOM 2092 C C . VAL A 1 268 ? 3.536 -7.724 16.395 1.00 90.12 268 VAL A C 1
ATOM 2094 O O . VAL A 1 268 ? 2.864 -8.294 15.539 1.00 90.12 268 VAL A O 1
ATOM 2097 N N . ASP A 1 269 ? 4.045 -8.381 17.444 1.00 94.00 269 ASP A N 1
ATOM 2098 C CA . ASP A 1 269 ? 3.827 -9.815 17.677 1.00 94.00 269 ASP A CA 1
ATOM 2099 C C . ASP A 1 269 ? 2.348 -10.130 17.948 1.00 94.00 269 ASP A C 1
ATOM 2101 O O . ASP A 1 269 ? 1.844 -11.169 17.524 1.00 94.00 269 ASP A O 1
ATOM 2105 N N . ASP A 1 270 ? 1.622 -9.240 18.628 1.00 94.69 270 ASP A N 1
ATOM 2106 C CA . ASP A 1 270 ? 0.186 -9.425 18.864 1.00 94.69 270 ASP A CA 1
ATOM 2107 C C . ASP A 1 270 ? -0.623 -9.225 17.579 1.00 94.69 270 ASP A C 1
ATOM 2109 O O . ASP A 1 270 ? -1.582 -9.956 17.329 1.00 94.69 270 ASP A O 1
ATOM 2113 N N . VAL A 1 271 ? -0.202 -8.285 16.725 1.00 93.88 271 VAL A N 1
ATOM 2114 C CA . VAL A 1 271 ? -0.783 -8.093 15.386 1.00 93.88 271 VAL A CA 1
ATOM 2115 C C . VAL A 1 271 ? -0.592 -9.352 14.536 1.00 93.88 271 VAL A C 1
ATOM 2117 O O . VAL A 1 271 ? -1.531 -9.803 13.885 1.00 93.88 271 VAL A O 1
ATOM 2120 N N . GLU A 1 272 ? 0.595 -9.961 14.574 1.00 94.25 272 GLU A N 1
ATOM 2121 C CA . GLU A 1 272 ? 0.882 -11.227 13.889 1.00 94.25 272 GLU A CA 1
ATOM 2122 C C . GLU A 1 272 ? -0.044 -12.354 14.374 1.00 94.25 272 GLU A C 1
ATOM 2124 O O . GLU A 1 272 ? -0.674 -13.024 13.555 1.00 94.25 272 GLU A O 1
ATOM 2129 N N . LYS A 1 273 ? -0.209 -12.520 15.695 1.00 94.88 273 LYS A N 1
ATOM 2130 C CA . LYS A 1 273 ? -1.139 -13.512 16.268 1.00 94.88 273 LYS A CA 1
ATOM 2131 C C . LYS A 1 273 ? -2.579 -13.283 15.812 1.00 94.88 273 LYS A C 1
ATOM 2133 O O . LYS A 1 273 ? -3.263 -14.248 15.478 1.00 94.88 273 LYS A O 1
ATOM 2138 N N . LEU A 1 274 ? -3.034 -12.028 15.768 1.00 95.50 274 LEU A N 1
ATOM 2139 C CA . LEU A 1 274 ? -4.367 -11.690 15.267 1.00 95.50 274 LEU A CA 1
ATOM 2140 C C . LEU A 1 274 ? -4.527 -12.100 13.796 1.00 95.50 274 LEU A C 1
ATOM 2142 O O . LEU A 1 274 ? -5.537 -12.700 13.439 1.00 95.50 274 LEU A O 1
ATOM 2146 N N . VAL A 1 275 ? -3.532 -11.827 12.949 1.00 96.00 275 VAL A N 1
ATOM 2147 C CA . VAL A 1 275 ? -3.562 -12.219 11.530 1.00 96.00 275 VAL A CA 1
ATOM 2148 C C . VAL A 1 275 ? -3.634 -13.739 11.374 1.00 96.00 275 VAL A C 1
ATOM 2150 O O . VAL A 1 275 ? -4.449 -14.230 10.594 1.00 96.00 275 VAL A O 1
ATOM 2153 N N . LEU A 1 276 ? -2.854 -14.496 12.150 1.00 95.88 276 LEU A N 1
ATOM 2154 C CA . LEU A 1 276 ? -2.915 -15.961 12.140 1.00 95.88 276 LEU A CA 1
ATOM 2155 C C . LEU A 1 276 ? -4.276 -16.487 12.615 1.00 95.88 276 LEU A C 1
ATOM 2157 O O . LEU A 1 276 ? -4.801 -17.425 12.020 1.00 95.88 276 LEU A O 1
ATOM 2161 N N . ALA A 1 277 ? -4.876 -15.868 13.636 1.00 94.44 277 ALA A N 1
ATOM 2162 C CA . ALA A 1 277 ? -6.213 -16.224 14.110 1.00 94.44 277 ALA A CA 1
ATOM 2163 C C . ALA A 1 277 ? -7.293 -15.948 13.049 1.00 94.44 277 ALA A C 1
ATOM 2165 O O . ALA A 1 277 ? -8.188 -16.769 12.848 1.00 94.44 277 ALA A O 1
ATOM 2166 N N . ILE A 1 278 ? -7.183 -14.832 12.317 1.00 94.50 278 ILE A N 1
ATOM 2167 C CA . ILE A 1 278 ? -8.058 -14.528 11.175 1.00 94.50 278 ILE A CA 1
ATOM 2168 C C . ILE A 1 278 ? -7.896 -15.596 10.089 1.00 94.50 278 ILE A C 1
ATOM 2170 O O . ILE A 1 278 ? -8.892 -16.107 9.583 1.00 94.50 278 ILE A O 1
ATOM 2174 N N . TRP A 1 279 ? -6.661 -15.979 9.756 1.00 95.06 279 TRP A N 1
ATOM 2175 C CA . TRP A 1 279 ? -6.405 -17.028 8.766 1.00 95.06 279 TRP A CA 1
ATOM 2176 C C . TRP A 1 279 ? -6.947 -18.388 9.197 1.00 95.06 279 TRP A C 1
ATOM 2178 O O . TRP A 1 279 ? -7.526 -19.089 8.374 1.00 95.06 279 TRP A O 1
ATOM 2188 N N . GLN A 1 280 ? -6.810 -18.742 10.474 1.00 95.00 280 GLN A N 1
ATOM 2189 C CA . GLN A 1 280 ? -7.373 -19.972 11.021 1.00 95.00 280 GLN A CA 1
ATOM 2190 C C . GLN A 1 280 ? -8.903 -19.973 10.970 1.00 95.00 280 GLN A C 1
ATOM 2192 O O . GLN A 1 280 ? -9.494 -20.989 10.618 1.00 95.00 280 GLN A O 1
ATOM 2197 N N . SER A 1 281 ? -9.543 -18.845 11.285 1.00 92.25 281 SER A N 1
ATOM 2198 C CA . SER A 1 281 ? -10.998 -18.689 11.176 1.00 92.25 281 SER A CA 1
ATOM 2199 C C . SER A 1 281 ? -11.483 -18.819 9.727 1.00 92.25 281 SER A C 1
ATOM 2201 O O . SER A 1 281 ? -12.490 -19.466 9.456 1.00 92.25 281 SER A O 1
ATOM 2203 N N . GLU A 1 282 ? -10.730 -18.258 8.778 1.00 91.62 282 GLU A N 1
ATOM 2204 C CA . GLU A 1 282 ? -11.048 -18.309 7.350 1.00 91.62 282 GLU A CA 1
ATOM 2205 C C . GLU A 1 282 ? -10.897 -19.713 6.754 1.00 91.62 282 GLU A C 1
ATOM 2207 O O . GLU A 1 282 ? -11.746 -20.147 5.977 1.00 91.62 282 GLU A O 1
ATOM 2212 N N . THR A 1 283 ? -9.804 -20.414 7.069 1.00 91.44 283 THR A N 1
ATOM 2213 C CA . THR A 1 283 ? -9.469 -21.687 6.411 1.00 91.44 283 THR A CA 1
ATOM 2214 C C . THR A 1 283 ? -9.832 -22.919 7.229 1.00 91.44 283 THR A C 1
ATOM 2216 O O . THR A 1 283 ? -9.783 -24.031 6.705 1.00 91.44 283 THR A O 1
ATOM 2219 N N . GLY A 1 284 ? -10.153 -22.756 8.514 1.00 93.56 284 GLY A N 1
ATOM 2220 C CA . GLY A 1 284 ? -10.318 -23.859 9.462 1.00 93.56 284 GLY A CA 1
ATOM 2221 C C . GLY A 1 284 ? -9.013 -24.595 9.794 1.00 93.56 284 GLY A C 1
ATOM 2222 O O . GLY A 1 284 ? -9.055 -25.645 10.433 1.00 93.56 284 GLY A O 1
ATOM 2223 N N . GLN A 1 285 ? -7.856 -24.084 9.359 1.00 92.81 285 GLN A N 1
ATOM 2224 C CA . GLN A 1 285 ? -6.550 -24.726 9.531 1.00 92.81 285 GLN A CA 1
ATOM 2225 C C . GLN A 1 285 ? -5.642 -23.910 10.447 1.00 92.81 285 GLN A C 1
ATOM 2227 O O . GLN A 1 285 ? -5.608 -22.684 10.381 1.00 92.81 285 GLN A O 1
ATOM 2232 N N . SER A 1 286 ? -4.848 -24.594 11.266 1.00 94.12 286 SER A N 1
ATOM 2233 C CA . SER A 1 286 ? -3.799 -23.947 12.054 1.00 94.12 286 SER A CA 1
ATOM 2234 C C . SER A 1 286 ? -2.591 -23.628 11.174 1.00 94.12 286 SER A C 1
ATOM 2236 O O . SER A 1 286 ? -2.054 -24.513 10.508 1.00 94.12 286 SER A O 1
ATOM 2238 N N . TRP A 1 287 ? -2.143 -22.375 11.210 1.00 95.88 287 TRP A N 1
ATOM 2239 C CA . TRP A 1 287 ? -0.991 -21.891 10.450 1.00 95.88 287 TRP A CA 1
ATOM 2240 C C . TRP A 1 287 ? 0.249 -21.818 11.341 1.00 95.88 287 TRP A C 1
ATOM 2242 O O . TRP A 1 287 ? 0.218 -21.196 12.402 1.00 95.88 287 TRP A O 1
ATOM 2252 N N . SER A 1 288 ? 1.354 -22.424 10.902 1.00 95.62 288 SER A N 1
ATOM 2253 C CA . SER A 1 288 ? 2.638 -22.365 11.610 1.00 95.62 288 SER A CA 1
ATOM 2254 C C . SER A 1 288 ? 3.570 -21.368 10.937 1.00 95.62 288 SER A C 1
ATOM 2256 O O . SER A 1 288 ? 3.904 -21.536 9.765 1.00 95.62 288 SER A O 1
ATOM 2258 N N . VAL A 1 289 ? 4.033 -20.357 11.672 1.00 95.94 289 VAL A N 1
ATOM 2259 C CA . VAL A 1 289 ? 5.004 -19.377 11.162 1.00 95.94 289 VAL A CA 1
ATOM 2260 C C . VAL A 1 289 ? 6.362 -20.047 10.968 1.00 95.94 289 VAL A C 1
ATOM 2262 O O . VAL A 1 289 ? 6.934 -20.588 11.912 1.00 95.94 289 VAL A O 1
ATOM 2265 N N . THR A 1 290 ? 6.892 -19.997 9.747 1.00 94.44 290 THR A N 1
ATOM 2266 C CA . THR A 1 290 ? 8.212 -20.544 9.388 1.00 94.44 290 THR A CA 1
ATOM 2267 C C . THR A 1 290 ? 9.267 -19.458 9.221 1.00 94.44 290 THR A C 1
ATOM 2269 O O . THR A 1 290 ? 10.457 -19.716 9.403 1.00 94.44 290 THR A O 1
ATOM 2272 N N . LYS A 1 291 ? 8.854 -18.222 8.919 1.00 92.06 291 LYS A N 1
ATOM 2273 C CA . LYS A 1 291 ? 9.750 -17.068 8.805 1.00 92.06 291 LYS A CA 1
ATOM 2274 C C . LYS A 1 291 ? 9.040 -15.801 9.259 1.00 92.06 291 LYS A C 1
ATOM 2276 O O . LYS A 1 291 ? 7.875 -15.590 8.936 1.00 92.06 291 LYS A O 1
ATOM 2281 N N . ARG A 1 292 ? 9.772 -14.933 9.953 1.00 91.81 292 ARG A N 1
ATOM 2282 C CA . ARG A 1 292 ? 9.340 -13.575 10.294 1.00 91.81 292 ARG A CA 1
ATOM 2283 C C . ARG A 1 292 ? 10.513 -12.620 10.224 1.00 91.81 292 ARG A C 1
ATOM 2285 O O . ARG A 1 292 ? 11.639 -13.011 10.545 1.00 91.81 292 ARG A O 1
ATOM 2292 N N . ARG A 1 293 ? 10.258 -11.386 9.800 1.00 88.19 293 ARG A N 1
ATOM 2293 C CA . ARG A 1 293 ? 11.294 -10.357 9.731 1.00 88.19 293 ARG A CA 1
ATOM 2294 C C . ARG A 1 293 ? 10.708 -8.952 9.741 1.00 88.19 293 ARG A C 1
ATOM 2296 O O . ARG A 1 293 ? 9.773 -8.658 9.001 1.00 88.19 293 ARG A O 1
ATOM 2303 N N . ASP A 1 294 ? 11.334 -8.070 10.507 1.00 86.56 294 ASP A N 1
ATOM 2304 C CA . ASP A 1 294 ? 11.026 -6.644 10.479 1.00 86.56 294 ASP A CA 1
ATOM 2305 C C . ASP A 1 294 ? 11.614 -5.982 9.230 1.00 86.56 294 ASP A C 1
ATOM 2307 O O . ASP A 1 294 ? 12.778 -6.187 8.871 1.00 86.56 294 ASP A O 1
ATOM 2311 N N . ILE A 1 295 ? 10.790 -5.188 8.551 1.00 81.12 295 ILE A N 1
ATOM 2312 C CA . ILE A 1 295 ? 11.186 -4.478 7.336 1.00 81.12 295 ILE A CA 1
ATOM 2313 C C . ILE A 1 295 ? 11.578 -3.051 7.733 1.00 81.12 295 ILE A C 1
ATOM 2315 O O . ILE A 1 295 ? 10.804 -2.375 8.416 1.00 81.12 295 ILE A O 1
ATOM 2319 N N . PRO A 1 296 ? 12.740 -2.536 7.293 1.00 78.00 296 PRO A N 1
ATOM 2320 C CA . PRO A 1 296 ? 13.101 -1.158 7.575 1.00 78.00 296 PRO A CA 1
ATOM 2321 C C . PRO A 1 296 ? 12.105 -0.187 6.924 1.00 78.00 296 PRO A C 1
ATOM 2323 O O . PRO A 1 296 ? 11.740 -0.304 5.752 1.00 78.00 296 PRO A O 1
ATOM 2326 N N . ALA A 1 297 ? 11.688 0.818 7.691 1.00 73.62 297 ALA A N 1
ATOM 2327 C CA . ALA A 1 297 ? 10.950 1.955 7.158 1.00 73.62 297 ALA A CA 1
ATOM 2328 C C . ALA A 1 297 ? 11.862 2.817 6.270 1.00 73.62 297 ALA A C 1
ATOM 2330 O O . ALA A 1 297 ? 13.015 3.078 6.637 1.00 73.62 297 ALA A O 1
ATOM 2331 N N . SER A 1 298 ? 11.329 3.267 5.136 1.00 70.69 298 SER A N 1
ATOM 2332 C CA . SER A 1 298 ? 11.922 4.273 4.253 1.00 70.69 298 SER A CA 1
ATOM 2333 C C . SER A 1 298 ? 12.050 5.626 4.959 1.00 70.69 298 SER A C 1
ATOM 2335 O O . SER A 1 298 ? 11.433 5.867 6.000 1.00 70.69 298 SER A O 1
ATOM 2337 N N . LEU A 1 299 ? 12.847 6.535 4.390 1.00 68.31 299 LEU A N 1
ATOM 2338 C CA . LEU A 1 299 ? 13.024 7.883 4.942 1.00 68.31 299 LEU A CA 1
ATOM 2339 C C . LEU A 1 299 ? 11.692 8.641 5.047 1.00 68.31 299 LEU A C 1
ATOM 2341 O O . LEU A 1 299 ? 11.421 9.251 6.079 1.00 68.31 299 LEU A O 1
ATOM 2345 N N . MET A 1 300 ? 10.841 8.538 4.023 1.00 69.19 300 MET A N 1
ATOM 2346 C CA . MET A 1 300 ? 9.536 9.200 4.001 1.00 69.19 300 MET A CA 1
ATOM 2347 C C . MET A 1 300 ? 8.574 8.617 5.043 1.00 69.19 300 MET A C 1
ATOM 2349 O O . MET A 1 300 ? 7.973 9.372 5.803 1.00 69.19 300 MET A O 1
ATOM 2353 N N . GLU A 1 301 ? 8.482 7.286 5.156 1.00 74.94 301 GLU A N 1
ATOM 2354 C CA . GLU A 1 301 ? 7.641 6.637 6.176 1.00 74.94 301 GLU A CA 1
ATOM 2355 C C . GLU A 1 301 ? 8.067 7.028 7.597 1.00 74.94 301 GLU A C 1
ATOM 2357 O O . GLU A 1 301 ? 7.214 7.267 8.451 1.00 74.94 301 GLU A O 1
ATOM 2362 N N . ARG A 1 302 ? 9.380 7.124 7.859 1.00 76.88 302 ARG A N 1
ATOM 2363 C CA . ARG A 1 302 ? 9.901 7.567 9.162 1.00 76.88 302 ARG A CA 1
ATOM 2364 C C . ARG A 1 302 ? 9.520 9.011 9.458 1.00 76.88 302 ARG A C 1
ATOM 2366 O O . ARG A 1 302 ? 9.059 9.279 10.562 1.00 76.88 302 ARG A O 1
ATOM 2373 N N . ALA A 1 303 ? 9.699 9.915 8.495 1.00 73.25 303 ALA A N 1
ATOM 2374 C CA . ALA A 1 303 ? 9.365 11.328 8.661 1.00 73.25 303 ALA A CA 1
ATOM 2375 C C . ALA A 1 303 ? 7.867 11.518 8.952 1.00 73.25 303 ALA A C 1
ATOM 2377 O O . ALA A 1 303 ? 7.506 12.165 9.935 1.00 73.25 303 ALA A O 1
ATOM 2378 N N . MET A 1 304 ? 7.000 10.872 8.166 1.00 73.44 304 MET A N 1
ATOM 2379 C CA . MET A 1 304 ? 5.547 10.914 8.366 1.00 73.44 304 MET A CA 1
ATOM 2380 C C . MET A 1 304 ? 5.133 10.324 9.718 1.00 73.44 304 MET A C 1
ATOM 2382 O O . MET A 1 304 ? 4.325 10.910 10.438 1.00 73.44 304 MET A O 1
ATOM 2386 N N . PHE A 1 305 ? 5.706 9.179 10.102 1.00 82.25 305 PHE A N 1
ATOM 2387 C CA . PHE A 1 305 ? 5.413 8.559 11.393 1.00 82.25 305 PHE A CA 1
ATOM 2388 C C . PHE A 1 305 ? 5.848 9.441 12.569 1.00 82.25 305 PHE A C 1
ATOM 2390 O O . PHE A 1 305 ? 5.100 9.583 13.533 1.00 82.25 305 PHE A O 1
ATOM 2397 N N . GLN A 1 306 ? 7.024 10.070 12.488 1.00 82.50 306 GLN A N 1
ATOM 2398 C CA . GLN A 1 306 ? 7.508 10.994 13.515 1.00 82.50 306 GLN A CA 1
ATOM 2399 C C . GLN A 1 306 ? 6.605 12.221 13.652 1.00 82.50 306 GLN A C 1
ATOM 2401 O O . GLN A 1 306 ? 6.273 12.599 14.774 1.00 82.50 306 GLN A O 1
ATOM 2406 N N . GLN A 1 307 ? 6.163 12.804 12.536 1.00 80.50 307 GLN A N 1
ATOM 2407 C CA . GLN A 1 307 ? 5.210 13.913 12.546 1.00 80.50 307 GLN A CA 1
ATOM 2408 C C . GLN A 1 307 ? 3.889 13.504 13.217 1.00 80.50 307 GLN A C 1
ATOM 2410 O O . GLN A 1 307 ? 3.418 14.187 14.126 1.00 80.50 307 GLN A O 1
ATOM 2415 N N . GLY A 1 308 ? 3.327 12.350 12.839 1.00 80.62 308 GLY A N 1
ATOM 2416 C CA . GLY A 1 308 ? 2.106 11.824 13.457 1.00 80.62 308 GLY A CA 1
ATOM 2417 C C . GLY A 1 308 ? 2.267 11.544 14.956 1.00 80.62 308 GLY A C 1
ATOM 2418 O O . GLY A 1 308 ? 1.392 11.886 15.751 1.00 80.62 308 GLY A O 1
ATOM 2419 N N . ALA A 1 309 ? 3.409 10.986 15.366 1.00 84.81 309 ALA A N 1
ATOM 2420 C CA . ALA A 1 309 ? 3.726 10.738 16.770 1.00 84.81 309 ALA A CA 1
ATOM 2421 C C . ALA A 1 309 ? 3.839 12.039 17.584 1.00 84.81 309 ALA A C 1
ATOM 2423 O O . ALA A 1 309 ? 3.366 12.097 18.718 1.00 84.81 309 ALA A O 1
ATOM 2424 N N . GLN A 1 310 ? 4.411 13.103 17.011 1.00 84.25 310 GLN A N 1
ATOM 2425 C CA . GLN A 1 310 ? 4.470 14.418 17.658 1.00 84.25 310 GLN A CA 1
ATOM 2426 C C . GLN A 1 310 ? 3.074 15.008 17.875 1.00 84.25 310 GLN A C 1
ATOM 2428 O O . GLN A 1 310 ? 2.774 15.460 18.980 1.00 84.25 310 GLN A O 1
ATOM 2433 N N . MET A 1 311 ? 2.206 14.959 16.860 1.00 82.50 311 MET A N 1
ATOM 2434 C CA . MET A 1 311 ? 0.825 15.445 16.978 1.00 82.50 311 MET A CA 1
ATOM 2435 C C . MET A 1 311 ? 0.031 14.655 18.020 1.00 82.50 311 MET A C 1
ATOM 2437 O O . MET A 1 311 ? -0.703 15.238 18.816 1.00 82.50 311 MET A O 1
ATOM 2441 N N . LEU A 1 312 ? 0.211 13.332 18.057 1.00 84.38 312 LEU A N 1
ATOM 2442 C CA . LEU A 1 312 ? -0.399 12.481 19.072 1.00 84.38 312 LEU A CA 1
ATOM 2443 C C . LEU A 1 312 ? 0.056 12.867 20.482 1.00 84.38 312 LEU A C 1
ATOM 2445 O O . LEU A 1 312 ? -0.781 12.990 21.368 1.00 84.38 312 LEU A O 1
ATOM 2449 N N . ASN A 1 313 ? 1.357 13.071 20.693 1.00 83.19 313 ASN A N 1
ATOM 2450 C CA . ASN A 1 313 ? 1.891 13.436 22.006 1.00 83.19 313 ASN A CA 1
ATOM 2451 C C . ASN A 1 313 ? 1.358 14.794 22.481 1.00 83.19 313 ASN A C 1
ATOM 2453 O O . ASN A 1 313 ? 1.026 14.947 23.657 1.00 83.19 313 ASN A O 1
ATOM 2457 N N . GLN A 1 314 ? 1.227 15.766 21.571 1.00 83.69 314 GLN A N 1
ATOM 2458 C CA . GLN A 1 314 ? 0.606 17.058 21.871 1.00 83.69 314 GLN A CA 1
ATOM 2459 C C . GLN A 1 314 ? -0.857 16.886 22.288 1.00 83.69 314 GLN A C 1
ATOM 2461 O O . GLN A 1 314 ? -1.250 17.385 23.340 1.00 83.69 314 GLN A O 1
ATOM 2466 N N . ALA A 1 315 ? -1.643 16.129 21.515 1.00 81.62 315 ALA A N 1
ATOM 2467 C CA . ALA A 1 315 ? -3.035 15.849 21.852 1.00 81.62 315 ALA A CA 1
ATOM 2468 C C . ALA A 1 315 ? -3.149 15.124 23.201 1.00 81.62 315 ALA A C 1
ATOM 2470 O O . ALA A 1 315 ? -3.877 15.568 24.081 1.00 81.62 315 ALA A O 1
ATOM 2471 N N . ALA A 1 316 ? -2.383 14.054 23.411 1.00 84.12 316 ALA A N 1
ATOM 2472 C CA . ALA A 1 316 ? -2.404 13.283 24.650 1.00 84.12 316 ALA A CA 1
ATOM 2473 C C . ALA A 1 316 ? -2.109 14.159 25.880 1.00 84.12 316 ALA A C 1
ATOM 2475 O O . ALA A 1 316 ? -2.810 14.051 26.883 1.00 84.12 316 ALA A O 1
ATOM 2476 N N . THR A 1 317 ? -1.159 15.094 25.761 1.00 83.12 317 THR A N 1
ATOM 2477 C CA . THR A 1 317 ? -0.829 16.052 26.829 1.00 83.12 317 THR A CA 1
ATOM 2478 C C . THR A 1 317 ? -2.013 16.959 27.174 1.00 83.12 317 THR A C 1
ATOM 2480 O O . THR A 1 317 ? -2.316 17.135 28.350 1.00 83.12 317 THR A O 1
ATOM 2483 N N . VAL A 1 318 ? -2.716 17.493 26.167 1.00 82.06 318 VAL A N 1
ATOM 2484 C CA . VAL A 1 318 ? -3.900 18.353 26.367 1.00 82.06 318 VAL A CA 1
ATOM 2485 C C . VAL A 1 318 ? -5.017 17.612 27.105 1.00 82.06 318 VAL A C 1
ATOM 2487 O O . VAL A 1 318 ? -5.676 18.193 27.961 1.00 82.06 318 VAL A O 1
ATOM 2490 N N . TYR A 1 319 ? -5.201 16.322 26.821 1.00 77.00 319 TYR A N 1
ATOM 2491 C CA . TYR A 1 319 ? -6.249 15.502 27.435 1.00 77.00 319 TYR A CA 1
ATOM 2492 C C . TYR A 1 319 ? -5.806 14.761 28.706 1.00 77.00 319 TYR A C 1
ATOM 2494 O O . TYR A 1 319 ? -6.542 13.904 29.191 1.00 77.00 319 TYR A O 1
ATOM 2502 N N . GLY A 1 320 ? -4.612 15.046 29.241 1.00 81.94 320 GLY A N 1
ATOM 2503 C CA . GLY A 1 320 ? -4.102 14.377 30.444 1.00 81.94 320 GLY A CA 1
ATOM 2504 C C . GLY A 1 320 ? -3.933 12.861 30.280 1.00 81.94 320 GLY A C 1
ATOM 2505 O O . GLY A 1 320 ? -4.066 12.111 31.246 1.00 81.94 320 GLY A O 1
ATOM 2506 N N . ARG A 1 321 ? -3.676 12.393 29.054 1.00 85.38 321 ARG A N 1
ATOM 2507 C CA . ARG A 1 321 ? -3.499 10.976 28.716 1.00 85.38 321 ARG A CA 1
ATOM 2508 C C . ARG A 1 321 ? -2.035 10.657 28.458 1.00 85.38 321 ARG A C 1
ATOM 2510 O O . ARG A 1 321 ? -1.309 11.451 27.863 1.00 85.38 321 ARG A O 1
ATOM 2517 N N . SER A 1 322 ? -1.613 9.451 28.820 1.00 86.12 322 SER A N 1
ATOM 2518 C CA . SER A 1 322 ? -0.381 8.870 28.292 1.00 86.12 322 SER A CA 1
ATOM 2519 C C . SER A 1 322 ? -0.709 8.138 26.993 1.00 86.12 322 SER A C 1
ATOM 2521 O O . SER A 1 322 ? -1.615 7.310 26.953 1.00 86.12 322 SER A O 1
ATOM 2523 N N . ALA A 1 323 ? -0.001 8.448 25.908 1.00 89.19 323 ALA A N 1
ATOM 2524 C CA . ALA A 1 323 ? -0.184 7.776 24.627 1.00 89.19 323 ALA A CA 1
ATOM 2525 C C . ALA A 1 323 ? 1.160 7.332 24.053 1.00 89.19 323 ALA A C 1
ATOM 2527 O O . ALA A 1 323 ? 2.165 8.029 24.167 1.00 89.19 323 ALA A O 1
ATOM 2528 N N . THR A 1 324 ? 1.170 6.163 23.422 1.00 89.06 324 THR A N 1
ATOM 2529 C CA . THR A 1 324 ? 2.321 5.625 22.700 1.00 89.06 324 THR A CA 1
ATOM 2530 C C . THR A 1 324 ? 1.869 5.123 21.339 1.00 89.06 324 THR A C 1
ATOM 2532 O O . THR A 1 324 ? 0.771 4.587 21.191 1.00 89.06 324 THR A O 1
ATOM 2535 N N . THR A 1 325 ? 2.711 5.317 20.329 1.00 88.69 325 THR A N 1
ATOM 2536 C CA . THR A 1 325 ? 2.462 4.828 18.973 1.00 88.69 325 THR A CA 1
ATOM 2537 C C . THR A 1 325 ? 3.661 4.040 18.474 1.00 88.69 325 THR A C 1
ATOM 2539 O O . THR A 1 325 ? 4.807 4.398 18.754 1.00 88.69 325 THR A O 1
ATOM 2542 N N . SER A 1 326 ? 3.410 2.959 17.741 1.00 89.50 326 SER A N 1
ATOM 2543 C CA . SER A 1 326 ? 4.440 2.151 17.093 1.00 89.50 326 SER A CA 1
ATOM 2544 C C . SER A 1 326 ? 4.073 1.850 15.641 1.00 89.50 326 SER A C 1
ATOM 2546 O O . SER A 1 326 ? 2.901 1.760 15.269 1.00 89.50 326 SER A O 1
ATOM 2548 N N . MET A 1 327 ? 5.096 1.739 14.793 1.00 87.75 327 MET A N 1
ATOM 2549 C CA . MET A 1 327 ? 4.931 1.376 13.388 1.00 87.75 327 MET A CA 1
ATOM 2550 C C . MET A 1 327 ? 4.874 -0.145 13.253 1.00 87.75 327 MET A C 1
ATOM 2552 O O . MET A 1 327 ? 5.718 -0.860 13.788 1.00 87.75 327 MET A O 1
ATOM 2556 N N . ILE A 1 328 ? 3.910 -0.629 12.478 1.00 89.56 328 ILE A N 1
ATOM 2557 C CA . ILE A 1 328 ? 3.815 -2.024 12.059 1.00 89.56 328 ILE A CA 1
ATOM 2558 C C . ILE A 1 328 ? 4.458 -2.104 10.677 1.00 89.56 328 ILE A C 1
ATOM 2560 O O . ILE A 1 328 ? 3.943 -1.508 9.733 1.00 89.56 328 ILE A O 1
ATOM 2564 N N . LYS A 1 329 ? 5.578 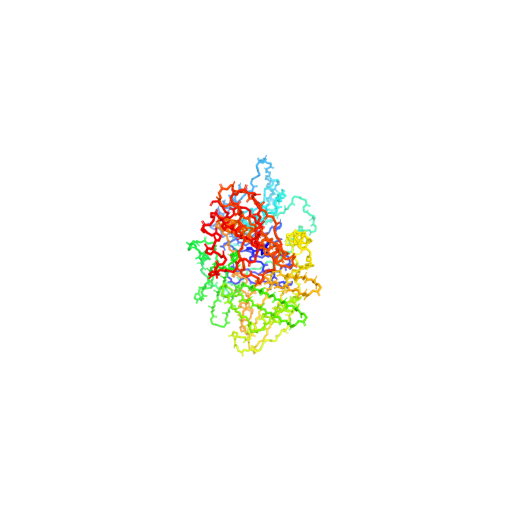-2.822 10.546 1.00 88.31 329 LYS A N 1
ATOM 2565 C CA . LYS A 1 329 ? 6.178 -3.140 9.243 1.00 88.31 329 LYS A CA 1
ATOM 2566 C C . LYS A 1 329 ? 6.913 -4.478 9.296 1.00 88.31 329 LYS A C 1
ATOM 2568 O O . LYS A 1 329 ? 8.083 -4.547 9.670 1.00 88.31 329 LYS A O 1
ATOM 2573 N N . ARG A 1 330 ? 6.206 -5.556 8.957 1.00 88.69 330 ARG A N 1
ATOM 2574 C CA . ARG A 1 330 ? 6.698 -6.926 9.143 1.00 88.69 330 ARG A CA 1
ATOM 2575 C C . ARG A 1 330 ? 6.327 -7.833 7.988 1.00 88.69 330 ARG A C 1
ATOM 2577 O O . ARG A 1 330 ? 5.218 -7.771 7.478 1.00 88.69 330 ARG A O 1
ATOM 2584 N N . GLU A 1 331 ? 7.249 -8.708 7.629 1.00 90.44 331 GLU A N 1
ATOM 2585 C CA . GLU A 1 331 ? 7.008 -9.845 6.753 1.00 90.44 331 GLU A CA 1
ATOM 2586 C C . GLU A 1 331 ? 6.797 -11.108 7.590 1.00 90.44 331 GLU A C 1
ATOM 2588 O O . GLU A 1 331 ? 7.557 -11.360 8.533 1.00 90.44 331 GLU A O 1
ATOM 2593 N N . LEU A 1 332 ? 5.805 -11.915 7.217 1.00 92.38 332 LEU A N 1
ATOM 2594 C CA . LEU A 1 332 ? 5.621 -13.265 7.729 1.00 92.38 332 LEU A CA 1
ATOM 2595 C C . LEU A 1 332 ? 5.469 -14.286 6.604 1.00 92.38 332 LEU A C 1
ATOM 2597 O O . LEU A 1 332 ? 4.896 -14.006 5.552 1.00 92.38 332 LEU A O 1
ATOM 2601 N N . ARG A 1 333 ? 5.933 -15.499 6.882 1.00 94.75 333 ARG A N 1
ATOM 2602 C CA . ARG A 1 333 ? 5.632 -16.705 6.119 1.00 94.75 333 ARG A CA 1
ATOM 2603 C C . ARG A 1 333 ? 5.079 -17.747 7.072 1.00 94.75 333 ARG A C 1
ATOM 2605 O O . ARG A 1 333 ? 5.695 -18.019 8.105 1.00 94.75 333 ARG A O 1
ATOM 2612 N N . ALA A 1 334 ? 3.948 -18.333 6.714 1.00 95.88 334 ALA A N 1
ATOM 2613 C CA . ALA A 1 334 ? 3.332 -19.411 7.465 1.00 95.88 334 ALA A CA 1
ATOM 2614 C C . ALA A 1 334 ? 2.895 -20.547 6.544 1.00 95.88 334 ALA A C 1
ATOM 2616 O O . ALA A 1 334 ? 2.667 -20.351 5.351 1.00 95.88 334 ALA A O 1
ATOM 2617 N N . GLU A 1 335 ? 2.772 -21.739 7.111 1.00 95.75 335 GLU A N 1
ATOM 2618 C CA . GLU A 1 335 ? 2.451 -22.953 6.367 1.00 95.75 335 GLU A CA 1
ATOM 2619 C C . GLU A 1 335 ? 1.321 -23.728 7.047 1.00 95.75 335 GLU A C 1
ATOM 2621 O O . GLU A 1 335 ? 1.242 -23.782 8.279 1.00 95.75 335 GLU A O 1
ATOM 2626 N N . ALA A 1 336 ? 0.458 -24.328 6.225 1.00 94.75 336 ALA A N 1
ATOM 2627 C CA . ALA A 1 336 ? -0.629 -25.211 6.633 1.00 94.75 336 ALA A CA 1
ATOM 2628 C C . ALA A 1 336 ? -0.761 -26.356 5.611 1.00 94.75 336 ALA A C 1
ATOM 2630 O O . ALA A 1 336 ? -1.304 -26.195 4.519 1.00 94.75 336 ALA A O 1
ATOM 2631 N N . GLY A 1 337 ? -0.216 -27.531 5.946 1.00 91.69 337 GLY A N 1
ATOM 2632 C CA . GLY A 1 337 ? -0.176 -28.674 5.027 1.00 91.69 337 GLY A CA 1
ATOM 2633 C C . GLY A 1 337 ? 0.694 -28.400 3.793 1.00 91.69 337 GLY A C 1
ATOM 2634 O O . GLY A 1 337 ? 1.903 -28.200 3.919 1.00 91.69 337 GLY A O 1
ATOM 2635 N N . THR A 1 338 ? 0.081 -28.420 2.606 1.00 93.00 338 THR A N 1
ATOM 2636 C CA . THR A 1 338 ? 0.723 -28.096 1.317 1.00 93.00 338 THR A CA 1
ATOM 2637 C C . THR A 1 338 ? 0.659 -26.609 0.972 1.00 93.00 338 THR A C 1
ATOM 2639 O O . THR A 1 338 ? 1.316 -26.180 0.024 1.00 93.00 338 THR A O 1
ATOM 2642 N N . LEU A 1 339 ? -0.110 -25.816 1.723 1.00 94.38 339 LEU A N 1
ATOM 2643 C CA . LEU A 1 339 ? -0.287 -24.394 1.466 1.00 94.38 339 LEU A CA 1
ATOM 2644 C C . LEU A 1 339 ? 0.765 -23.566 2.197 1.00 94.38 339 LEU A C 1
ATOM 2646 O O . LEU A 1 339 ? 1.086 -23.800 3.366 1.00 94.38 339 LEU A O 1
ATOM 2650 N N . VAL A 1 340 ? 1.245 -22.544 1.502 1.00 94.62 340 VAL A N 1
ATOM 2651 C CA . VAL A 1 340 ? 2.137 -21.516 2.029 1.00 94.62 340 VAL A CA 1
ATOM 2652 C C . VAL A 1 340 ? 1.415 -20.179 1.921 1.00 94.62 340 VAL A C 1
ATOM 2654 O O . VAL A 1 340 ? 0.820 -19.885 0.886 1.00 94.62 340 VAL A O 1
ATOM 2657 N N . ARG A 1 341 ? 1.464 -19.371 2.984 1.00 94.94 341 ARG A N 1
ATOM 2658 C CA . ARG A 1 341 ? 1.046 -17.966 2.988 1.00 94.94 341 ARG A CA 1
ATOM 2659 C C . ARG A 1 341 ? 2.243 -17.077 3.268 1.00 94.94 341 ARG A C 1
ATOM 2661 O O . ARG A 1 341 ? 2.961 -17.286 4.244 1.00 94.94 341 ARG A O 1
ATOM 2668 N N . GLU A 1 342 ? 2.411 -16.055 2.448 1.00 93.62 342 GLU A N 1
ATOM 2669 C CA . GLU A 1 342 ? 3.364 -14.970 2.666 1.00 93.62 342 GLU A CA 1
ATOM 2670 C C . GLU A 1 342 ? 2.593 -13.677 2.809 1.00 93.62 342 GLU A C 1
ATOM 2672 O O . GLU A 1 342 ? 1.697 -13.404 2.009 1.00 93.62 342 GLU A O 1
ATOM 2677 N N . ALA A 1 343 ? 2.922 -12.882 3.819 1.00 93.06 343 ALA A N 1
ATOM 2678 C CA . ALA A 1 343 ? 2.256 -11.615 4.024 1.00 93.06 343 ALA A CA 1
ATOM 2679 C C . ALA A 1 343 ? 3.195 -10.516 4.498 1.00 93.06 343 ALA A C 1
ATOM 2681 O O . ALA A 1 343 ? 4.136 -10.746 5.255 1.00 93.06 343 ALA A O 1
ATOM 2682 N N . VAL A 1 344 ? 2.885 -9.297 4.070 1.00 90.44 344 VAL A N 1
ATOM 2683 C CA . VAL A 1 344 ? 3.501 -8.069 4.556 1.00 90.44 344 VAL A CA 1
ATOM 2684 C C . VAL A 1 344 ? 2.444 -7.256 5.290 1.00 90.44 344 VAL A C 1
ATOM 2686 O O . VAL A 1 344 ? 1.410 -6.889 4.731 1.00 90.44 344 VAL A O 1
ATOM 2689 N N . LEU A 1 345 ? 2.722 -6.999 6.563 1.00 91.62 345 LEU A N 1
ATOM 2690 C CA . LEU A 1 345 ? 1.929 -6.193 7.476 1.00 91.62 345 LEU A CA 1
ATOM 2691 C C . LEU A 1 345 ? 2.472 -4.769 7.454 1.00 91.62 345 LEU A C 1
ATOM 2693 O O . LEU A 1 345 ? 3.672 -4.566 7.645 1.00 91.62 345 LEU A O 1
ATOM 2697 N N . THR A 1 346 ? 1.618 -3.774 7.220 1.00 89.38 346 THR A N 1
ATOM 2698 C CA . THR A 1 346 ? 2.016 -2.357 7.259 1.00 89.38 346 THR A CA 1
ATOM 2699 C C . THR A 1 346 ? 0.930 -1.498 7.890 1.00 89.38 346 THR A C 1
ATOM 2701 O O . THR A 1 346 ? -0.221 -1.559 7.459 1.00 89.38 346 THR A O 1
ATOM 2704 N N . GLY A 1 347 ? 1.278 -0.690 8.892 1.00 89.00 347 GLY A N 1
ATOM 2705 C CA . GLY A 1 347 ? 0.327 0.173 9.590 1.00 89.00 347 GLY A CA 1
ATOM 2706 C C . GLY A 1 347 ? 0.876 0.797 10.869 1.00 89.00 347 GLY A C 1
ATOM 2707 O O . GLY A 1 347 ? 2.084 0.983 11.022 1.00 89.00 347 GLY A O 1
ATOM 2708 N N . SER A 1 348 ? -0.019 1.096 11.806 1.00 89.12 348 SER A N 1
ATOM 2709 C CA . SER A 1 348 ? 0.312 1.694 13.100 1.00 89.12 348 SER A CA 1
ATOM 2710 C C . SER A 1 348 ? -0.496 1.084 14.238 1.00 89.12 348 SER A C 1
ATOM 2712 O O . SER A 1 348 ? -1.671 0.749 14.067 1.00 89.12 348 SER A O 1
ATOM 2714 N N . LEU A 1 349 ? 0.122 1.028 15.411 1.00 91.69 349 LEU A N 1
ATOM 2715 C CA . LEU A 1 349 ? -0.509 0.679 16.674 1.00 91.69 349 LEU A CA 1
ATOM 2716 C C . LEU A 1 349 ? -0.468 1.888 17.609 1.00 91.69 349 LEU A C 1
ATOM 2718 O O . LEU A 1 349 ? 0.588 2.484 17.796 1.00 91.69 349 LEU A O 1
ATOM 2722 N N . LEU A 1 350 ? -1.606 2.220 18.206 1.00 91.56 350 LEU A N 1
ATOM 2723 C CA . LEU A 1 350 ? -1.790 3.284 19.182 1.00 91.56 350 LEU A CA 1
ATOM 2724 C C . LEU A 1 350 ? -2.289 2.675 20.491 1.00 91.56 350 LEU A C 1
ATOM 2726 O O . LEU A 1 350 ? -3.293 1.966 20.504 1.00 91.56 350 LEU A O 1
ATOM 2730 N N . LEU A 1 351 ? -1.621 3.011 21.586 1.00 91.06 351 LEU A N 1
ATOM 2731 C CA . LEU A 1 351 ? -2.061 2.719 22.943 1.00 91.06 351 LEU A CA 1
ATOM 2732 C C . LEU A 1 351 ? -2.209 4.037 23.688 1.00 91.06 351 LEU A C 1
ATOM 2734 O O . LEU A 1 351 ? -1.263 4.822 23.723 1.00 91.06 351 LEU A O 1
ATOM 2738 N N . ALA A 1 352 ? -3.365 4.271 24.294 1.00 90.38 352 ALA A N 1
ATOM 2739 C CA . ALA A 1 352 ? -3.597 5.416 25.160 1.00 90.38 352 ALA A CA 1
ATOM 2740 C C . ALA A 1 352 ? -4.156 4.953 26.503 1.00 90.38 352 ALA A C 1
ATOM 2742 O O . ALA A 1 352 ? -4.928 4.000 26.570 1.00 90.38 352 ALA A O 1
ATOM 2743 N N . GLN A 1 353 ? -3.756 5.616 27.579 1.00 88.38 353 GLN A N 1
ATOM 2744 C CA . GLN A 1 353 ? -4.212 5.317 28.926 1.00 88.38 353 GLN A CA 1
ATOM 2745 C C . GLN A 1 353 ? -4.530 6.613 29.662 1.00 88.38 353 GLN A C 1
ATOM 2747 O O . GLN A 1 353 ? -3.872 7.642 29.487 1.00 88.38 353 GLN A O 1
ATOM 2752 N N . GLN A 1 354 ? -5.553 6.547 30.500 1.00 86.38 354 GLN A N 1
ATOM 2753 C CA . GLN A 1 354 ? -5.928 7.613 31.410 1.00 86.38 354 GLN A CA 1
ATOM 2754 C C . GLN A 1 354 ? -6.252 6.973 32.750 1.00 86.38 354 GLN A C 1
ATOM 2756 O O . GLN A 1 354 ? -7.192 6.186 32.850 1.00 86.38 354 GLN A O 1
ATOM 2761 N N . ALA A 1 355 ? -5.453 7.284 33.762 1.00 80.19 355 ALA A N 1
ATOM 2762 C CA . ALA A 1 355 ? -5.691 6.839 35.123 1.00 80.19 355 ALA A CA 1
ATOM 2763 C C . ALA A 1 355 ? -6.219 8.014 35.942 1.00 80.19 355 ALA A C 1
ATOM 2765 O O . ALA A 1 355 ? -5.622 9.088 35.950 1.00 80.19 355 ALA A O 1
ATOM 2766 N N . ASP A 1 356 ? -7.328 7.780 36.626 1.00 76.25 356 ASP A N 1
ATOM 2767 C CA . ASP A 1 356 ? -7.948 8.675 37.589 1.00 76.25 356 ASP A CA 1
ATOM 2768 C C . ASP A 1 356 ? -8.156 7.920 38.915 1.00 76.25 356 ASP A C 1
ATOM 2770 O O . ASP A 1 356 ? -8.057 6.691 38.974 1.00 76.25 356 ASP A O 1
ATOM 2774 N N . PHE A 1 357 ? -8.445 8.629 40.005 1.00 75.50 357 PHE A N 1
ATOM 2775 C CA . PHE A 1 357 ? -8.542 8.032 41.343 1.00 75.50 357 PHE A CA 1
ATOM 2776 C C . PHE A 1 357 ? -9.705 7.030 41.484 1.00 75.50 357 PHE A C 1
ATOM 2778 O O . PHE A 1 357 ? -9.636 6.101 42.292 1.00 75.50 357 PHE A O 1
ATOM 2785 N N . ILE A 1 358 ? -10.764 7.197 40.685 1.00 80.94 358 ILE A N 1
ATOM 2786 C CA . ILE A 1 358 ? -11.952 6.326 40.663 1.00 80.94 358 ILE A CA 1
ATOM 2787 C C . ILE A 1 358 ? -11.978 5.335 39.495 1.00 80.94 358 ILE A C 1
ATOM 2789 O O . ILE A 1 358 ? -12.700 4.335 39.562 1.00 80.94 358 ILE A O 1
ATOM 2793 N N . SER A 1 359 ? -11.223 5.591 38.423 1.00 83.38 359 SER A N 1
ATOM 2794 C CA . SER A 1 359 ? -11.259 4.761 37.217 1.00 83.38 359 SER A CA 1
ATOM 2795 C C . SER A 1 359 ? -9.967 4.832 36.413 1.00 83.38 359 SER A C 1
ATOM 2797 O O . SER A 1 359 ? -9.312 5.865 36.355 1.00 83.38 359 SER A O 1
ATOM 2799 N N . ALA A 1 360 ? -9.618 3.739 35.748 1.00 86.06 360 ALA A N 1
ATOM 2800 C CA . ALA A 1 360 ? -8.563 3.693 34.752 1.00 86.06 360 ALA A CA 1
ATOM 2801 C C . ALA A 1 360 ? -9.170 3.265 33.417 1.00 86.06 360 ALA A C 1
ATOM 2803 O O . ALA A 1 360 ? -9.845 2.240 33.336 1.00 86.06 360 ALA A O 1
ATOM 2804 N N . SER A 1 361 ? -8.923 4.037 32.365 1.00 88.69 361 SER A N 1
ATOM 2805 C CA . SER A 1 361 ? -9.295 3.675 31.000 1.00 88.69 361 SER A CA 1
ATOM 2806 C C . SER A 1 361 ? -8.055 3.396 30.167 1.00 88.69 361 SER A C 1
ATOM 2808 O O . SER A 1 361 ? -7.014 4.043 30.321 1.00 88.69 361 SER A O 1
ATOM 2810 N N . GLN A 1 362 ? -8.165 2.403 29.294 1.00 90.38 362 GLN A N 1
ATOM 2811 C CA . GLN A 1 362 ? -7.150 2.082 28.307 1.00 90.38 362 GLN A CA 1
ATOM 2812 C C . GLN A 1 362 ? -7.810 1.905 26.945 1.00 90.38 362 GLN A C 1
ATOM 2814 O O . GLN A 1 362 ? -8.783 1.164 26.806 1.00 90.38 362 GLN A O 1
ATOM 2819 N N . ASP A 1 363 ? -7.220 2.535 25.938 1.00 91.06 363 ASP A N 1
ATOM 2820 C CA . ASP A 1 363 ? -7.619 2.450 24.543 1.00 91.06 363 ASP A CA 1
ATOM 2821 C C . ASP A 1 363 ? -6.480 1.832 23.724 1.00 91.06 363 ASP A C 1
ATOM 2823 O O . ASP A 1 363 ? -5.319 2.235 23.830 1.00 91.06 363 ASP A O 1
ATOM 2827 N N . CYS A 1 364 ? -6.815 0.867 22.876 1.00 92.19 364 CYS A N 1
ATOM 2828 C CA . CYS A 1 364 ? -5.925 0.278 21.886 1.00 92.19 364 CYS A CA 1
ATOM 2829 C C . CYS A 1 364 ? -6.549 0.467 20.504 1.00 92.19 364 CYS A C 1
ATOM 2831 O O . CYS A 1 364 ? -7.692 0.078 20.264 1.00 92.19 364 CYS A O 1
ATOM 2833 N N . THR A 1 365 ? -5.808 1.075 19.582 1.00 92.50 365 THR A N 1
ATOM 2834 C CA . THR A 1 365 ? -6.200 1.173 18.177 1.00 92.50 365 THR A CA 1
ATOM 2835 C C . THR A 1 365 ? -5.091 0.624 17.296 1.00 92.50 365 THR A C 1
ATOM 2837 O O . THR A 1 365 ? -3.993 1.173 17.269 1.00 92.50 365 THR A O 1
ATOM 2840 N N . ALA A 1 366 ? -5.374 -0.426 16.532 1.00 93.19 366 ALA A N 1
ATOM 2841 C CA . ALA A 1 366 ? -4.473 -0.925 15.499 1.00 93.19 366 ALA A CA 1
ATOM 2842 C C . ALA A 1 366 ? -5.111 -0.713 14.130 1.00 93.19 366 ALA A C 1
ATOM 2844 O O . ALA A 1 366 ? -6.215 -1.186 13.886 1.00 93.19 366 ALA A O 1
ATOM 2845 N N . SER A 1 367 ? -4.413 -0.021 13.236 1.00 91.44 367 SER A N 1
ATOM 2846 C CA . SER A 1 367 ? -4.852 0.210 11.859 1.00 91.44 367 SER A CA 1
ATOM 2847 C C . SER A 1 367 ? -3.750 -0.257 10.929 1.00 91.44 367 SER A C 1
ATOM 2849 O O . SER A 1 367 ? -2.682 0.355 10.880 1.00 91.44 367 SER A O 1
ATOM 2851 N N . PHE A 1 368 ? -3.978 -1.352 10.213 1.00 91.81 368 PHE A N 1
ATOM 2852 C CA . PHE A 1 368 ? -2.955 -1.957 9.371 1.00 91.81 368 PHE A CA 1
ATOM 2853 C C . PHE A 1 368 ? -3.543 -2.642 8.145 1.00 91.81 368 PHE A C 1
ATOM 2855 O O . PHE A 1 368 ? -4.699 -3.050 8.112 1.00 91.81 368 PHE A O 1
ATOM 2862 N N . SER A 1 369 ? -2.714 -2.763 7.119 1.00 92.44 369 SER A N 1
ATOM 2863 C CA . SER A 1 369 ? -3.002 -3.538 5.922 1.00 92.44 369 SER A CA 1
ATOM 2864 C C . SER A 1 369 ? -2.216 -4.842 5.934 1.00 92.44 369 SER A C 1
ATOM 2866 O O . SER A 1 369 ? -1.092 -4.900 6.441 1.00 92.44 369 SER A O 1
ATOM 2868 N N . VAL A 1 370 ? -2.825 -5.882 5.373 1.00 93.94 370 VAL A N 1
ATOM 2869 C CA . VAL A 1 370 ? -2.228 -7.202 5.183 1.00 93.94 370 VAL A CA 1
ATOM 2870 C C . VAL A 1 370 ? -2.200 -7.464 3.691 1.00 93.94 370 VAL A C 1
ATOM 2872 O O . VAL A 1 370 ? -3.239 -7.720 3.084 1.00 93.94 370 VAL A O 1
ATOM 2875 N N . MET A 1 371 ? -1.021 -7.385 3.084 1.00 93.25 371 MET A N 1
ATOM 2876 C CA . MET A 1 371 ? -0.843 -7.860 1.718 1.00 93.25 371 MET A CA 1
ATOM 2877 C C . MET A 1 371 ? -0.397 -9.305 1.774 1.00 93.25 371 MET A C 1
ATOM 2879 O O . MET A 1 371 ? 0.707 -9.569 2.234 1.00 93.25 371 MET A O 1
ATOM 2883 N N . MET A 1 372 ? -1.260 -10.221 1.353 1.00 94.38 372 MET A N 1
ATOM 2884 C CA . MET A 1 372 ? -1.063 -11.656 1.479 1.00 94.38 372 MET A CA 1
ATOM 2885 C C . MET A 1 372 ? -1.083 -12.326 0.111 1.00 94.38 372 MET A C 1
ATOM 2887 O O . MET A 1 372 ? -1.894 -11.997 -0.755 1.00 94.38 372 MET A O 1
ATOM 2891 N N . SER A 1 373 ? -0.196 -13.295 -0.052 1.00 94.81 373 SER A N 1
ATOM 2892 C CA . SER A 1 373 ? -0.241 -14.280 -1.119 1.00 94.81 373 SER A CA 1
ATOM 2893 C C . SER A 1 373 ? -0.301 -15.678 -0.520 1.00 94.81 373 SER A C 1
ATOM 2895 O O . SER A 1 373 ? 0.295 -15.937 0.524 1.00 94.81 373 SER A O 1
ATOM 2897 N N . GLN A 1 374 ? -1.036 -16.563 -1.174 1.00 95.31 374 GLN A N 1
ATOM 2898 C CA . GLN A 1 374 ? -1.128 -17.975 -0.861 1.00 95.31 374 GLN A CA 1
ATOM 2899 C C . GLN A 1 374 ? -0.905 -18.772 -2.138 1.00 95.31 374 GLN A C 1
ATOM 2901 O O . GLN A 1 374 ? -1.420 -18.409 -3.197 1.00 95.31 374 GLN A O 1
ATOM 2906 N N . PHE A 1 375 ? -0.181 -19.874 -2.011 1.00 94.00 375 PHE A N 1
ATOM 2907 C CA . PHE A 1 375 ? 0.066 -20.813 -3.094 1.00 94.00 375 PHE A CA 1
ATOM 2908 C C . PHE A 1 375 ? 0.332 -22.212 -2.542 1.00 94.00 375 PHE A C 1
ATOM 2910 O O . PHE A 1 375 ? 0.608 -22.398 -1.350 1.00 94.00 375 PHE A O 1
ATOM 2917 N N . ASN A 1 376 ? 0.246 -23.205 -3.421 1.00 94.75 376 ASN A N 1
ATOM 2918 C CA . ASN A 1 376 ? 0.725 -24.548 -3.128 1.00 94.75 376 ASN A CA 1
ATOM 2919 C C . ASN A 1 376 ? 2.257 -24.545 -3.131 1.00 94.75 376 ASN A C 1
ATOM 2921 O O . ASN A 1 376 ? 2.870 -23.937 -4.009 1.00 94.75 376 ASN A O 1
ATOM 2925 N N . ARG A 1 377 ? 2.883 -25.245 -2.180 1.00 92.25 377 ARG A N 1
ATOM 2926 C CA . ARG A 1 377 ? 4.345 -25.357 -2.082 1.00 92.25 377 ARG A CA 1
ATOM 2927 C C . ARG A 1 377 ? 4.986 -25.834 -3.391 1.00 92.25 377 ARG A C 1
ATOM 2929 O O . ARG A 1 377 ? 6.081 -25.389 -3.713 1.00 92.25 377 ARG A O 1
ATOM 2936 N N . GLU A 1 378 ? 4.315 -26.696 -4.155 1.00 94.00 378 GLU A N 1
ATOM 2937 C CA . GLU A 1 378 ? 4.829 -27.196 -5.439 1.00 94.00 378 GLU A CA 1
ATOM 2938 C C . GLU A 1 378 ? 4.887 -26.115 -6.532 1.00 94.00 378 GLU A C 1
ATOM 2940 O O . GLU A 1 378 ? 5.760 -26.167 -7.395 1.00 94.00 378 GLU A O 1
ATOM 2945 N N . ASN A 1 379 ? 4.011 -25.106 -6.465 1.00 93.00 379 ASN A N 1
ATOM 2946 C CA . ASN A 1 379 ? 3.896 -24.034 -7.462 1.00 93.00 379 ASN A CA 1
ATOM 2947 C C . ASN A 1 379 ? 4.472 -22.692 -6.980 1.00 93.00 379 ASN A C 1
ATOM 2949 O O . ASN A 1 379 ? 4.335 -21.680 -7.665 1.00 93.00 379 ASN A O 1
ATOM 2953 N N . GLU A 1 380 ? 5.138 -22.669 -5.822 1.00 90.12 380 GLU A N 1
ATOM 2954 C CA . GLU A 1 380 ? 5.575 -21.446 -5.140 1.00 90.12 380 GLU A CA 1
ATOM 2955 C C . GLU A 1 380 ? 6.368 -20.485 -6.037 1.00 90.12 380 GLU A C 1
ATOM 2957 O O . GLU A 1 380 ? 6.088 -19.287 -6.054 1.00 90.12 380 GLU A O 1
ATOM 2962 N N . GLU A 1 381 ? 7.367 -20.978 -6.775 1.00 90.31 381 GLU A N 1
ATOM 2963 C CA . GLU A 1 381 ? 8.217 -20.117 -7.610 1.00 90.31 381 GLU A CA 1
ATOM 2964 C C . GLU A 1 381 ? 7.408 -19.442 -8.725 1.00 90.31 381 GLU A C 1
ATOM 2966 O O . GLU A 1 381 ? 7.587 -18.252 -8.996 1.00 90.31 381 GLU A O 1
ATOM 2971 N N . HIS A 1 382 ? 6.489 -20.193 -9.335 1.00 93.44 382 HIS A N 1
ATOM 2972 C CA . HIS A 1 382 ? 5.610 -19.690 -10.380 1.00 93.44 382 HIS A CA 1
ATOM 2973 C C . HIS A 1 382 ? 4.628 -18.654 -9.823 1.00 93.44 382 HIS A C 1
ATOM 2975 O O . HIS A 1 382 ? 4.594 -17.514 -10.289 1.00 93.44 382 HIS A O 1
ATOM 2981 N N . ASP A 1 383 ? 3.879 -19.018 -8.784 1.00 93.88 383 ASP A N 1
ATOM 2982 C CA . ASP A 1 383 ? 2.829 -18.174 -8.214 1.00 93.88 383 ASP A CA 1
ATOM 2983 C C . ASP A 1 383 ? 3.407 -16.902 -7.586 1.00 93.88 383 ASP A C 1
ATOM 2985 O O . ASP A 1 383 ? 2.862 -15.811 -7.771 1.00 93.88 383 ASP A O 1
ATOM 2989 N N . ARG A 1 384 ? 4.568 -16.983 -6.921 1.00 91.25 384 ARG A N 1
ATOM 2990 C CA . ARG A 1 384 ? 5.265 -15.782 -6.443 1.00 91.25 384 ARG A CA 1
ATOM 2991 C C . ARG A 1 384 ? 5.652 -14.877 -7.612 1.00 91.25 384 ARG A C 1
ATOM 2993 O O . ARG A 1 384 ? 5.527 -13.657 -7.505 1.00 91.25 384 ARG A O 1
ATOM 3000 N N . GLY A 1 385 ? 6.082 -15.452 -8.732 1.00 92.56 385 GLY A N 1
ATOM 3001 C CA . GLY A 1 385 ? 6.411 -14.684 -9.924 1.00 92.56 385 GLY A CA 1
ATOM 3002 C C . GLY A 1 385 ? 5.211 -13.946 -10.534 1.00 92.56 385 GLY A C 1
ATOM 3003 O O . GLY A 1 385 ? 5.347 -12.834 -11.054 1.00 92.56 385 GLY A O 1
ATOM 3004 N N . VAL A 1 386 ? 4.014 -14.520 -10.403 1.00 94.50 386 VAL A N 1
ATOM 3005 C CA . VAL A 1 386 ? 2.746 -13.859 -10.740 1.00 94.50 386 VAL A CA 1
ATOM 3006 C C . VAL A 1 386 ? 2.433 -12.721 -9.762 1.00 94.50 386 VAL A C 1
ATOM 3008 O O . VAL A 1 386 ? 2.086 -11.624 -10.201 1.00 94.50 386 VAL A O 1
ATOM 3011 N N . VAL A 1 387 ? 2.604 -12.933 -8.451 1.00 93.44 387 VAL A N 1
ATOM 3012 C CA . VAL A 1 387 ? 2.386 -11.900 -7.413 1.00 93.44 387 VAL A CA 1
ATOM 3013 C C . VAL A 1 387 ? 3.257 -10.673 -7.649 1.00 93.44 387 VAL A C 1
ATOM 3015 O O . VAL A 1 387 ? 2.757 -9.548 -7.585 1.00 93.44 387 VAL A O 1
ATOM 3018 N N . VAL A 1 388 ? 4.541 -10.877 -7.957 1.00 91.12 388 VAL A N 1
ATOM 3019 C CA . VAL A 1 388 ? 5.471 -9.783 -8.272 1.00 91.12 388 VAL A CA 1
ATOM 3020 C C . VAL A 1 388 ? 4.938 -8.950 -9.438 1.00 91.12 388 VAL A C 1
ATOM 3022 O O . VAL A 1 388 ? 4.897 -7.725 -9.328 1.00 91.12 388 VAL A O 1
ATOM 3025 N N . GLY A 1 389 ? 4.443 -9.592 -10.501 1.00 92.31 389 GLY A N 1
ATOM 3026 C CA . GLY A 1 389 ? 3.845 -8.890 -11.637 1.00 92.31 389 GLY A CA 1
ATOM 3027 C C . GLY A 1 389 ? 2.575 -8.120 -11.289 1.00 92.31 389 GLY A C 1
ATOM 3028 O O . GLY A 1 389 ? 2.442 -6.947 -11.650 1.00 92.31 389 GLY A O 1
ATOM 3029 N N . ILE A 1 390 ? 1.667 -8.722 -10.518 1.00 94.06 390 ILE A N 1
ATOM 3030 C CA . ILE A 1 390 ? 0.461 -8.035 -10.034 1.00 94.06 390 ILE A CA 1
ATOM 3031 C C . ILE A 1 390 ? 0.864 -6.768 -9.261 1.00 94.06 390 ILE A C 1
ATOM 3033 O O . ILE A 1 390 ? 0.372 -5.677 -9.549 1.00 94.06 390 ILE A O 1
ATOM 3037 N N . MET A 1 391 ? 1.819 -6.874 -8.337 1.00 89.69 391 MET A N 1
ATOM 3038 C CA . MET A 1 391 ? 2.287 -5.751 -7.519 1.00 89.69 391 MET A CA 1
ATOM 3039 C C . MET A 1 391 ? 3.025 -4.665 -8.318 1.00 89.69 391 MET A C 1
ATOM 3041 O O . MET A 1 391 ? 2.833 -3.468 -8.064 1.00 89.69 391 MET A O 1
ATOM 3045 N N . ALA A 1 392 ? 3.854 -5.058 -9.288 1.00 90.00 392 ALA A N 1
ATOM 3046 C CA . ALA A 1 392 ? 4.608 -4.136 -10.135 1.00 90.00 392 ALA A CA 1
ATOM 3047 C C . ALA A 1 392 ? 3.691 -3.286 -11.031 1.00 90.00 392 ALA A C 1
ATOM 3049 O O . ALA A 1 392 ? 4.024 -2.139 -11.350 1.00 90.00 392 ALA A O 1
ATOM 3050 N N . SER A 1 393 ? 2.527 -3.825 -11.401 1.00 92.69 393 SER A N 1
ATOM 3051 C CA . SER A 1 393 ? 1.572 -3.175 -12.305 1.00 92.69 393 SER A CA 1
ATOM 3052 C C . SER A 1 393 ? 0.632 -2.162 -11.655 1.00 92.69 393 SER A C 1
ATOM 3054 O O . SER A 1 393 ? -0.035 -1.422 -12.376 1.00 92.69 393 SER A O 1
ATOM 3056 N N . VAL A 1 394 ? 0.527 -2.113 -10.319 1.00 90.12 394 VAL A N 1
ATOM 3057 C CA . VAL A 1 394 ? -0.515 -1.272 -9.717 1.00 90.12 394 VAL A CA 1
ATOM 3058 C C . VAL A 1 394 ? -0.215 0.211 -9.889 1.00 90.12 394 VAL A C 1
ATOM 3060 O O . VAL A 1 394 ? 0.843 0.703 -9.478 1.00 90.12 394 VAL A O 1
ATOM 3063 N N . ARG A 1 395 ? -1.201 0.926 -10.433 1.00 87.12 395 ARG A N 1
ATOM 3064 C CA . ARG A 1 395 ? -1.203 2.378 -10.611 1.00 87.12 395 ARG A CA 1
ATOM 3065 C C . ARG A 1 395 ? -2.463 2.973 -10.019 1.00 87.12 395 ARG A C 1
ATOM 3067 O O . ARG A 1 395 ? -3.554 2.462 -10.244 1.00 87.12 395 ARG A O 1
ATOM 3074 N N . PHE A 1 396 ? -2.310 4.094 -9.330 1.00 87.44 396 PHE A N 1
ATOM 3075 C CA . PHE A 1 396 ? -3.425 4.923 -8.890 1.00 87.44 396 PHE A CA 1
ATOM 3076 C C . PHE A 1 396 ? -3.411 6.241 -9.655 1.00 87.44 396 PHE A C 1
ATOM 3078 O O . PHE A 1 396 ? -2.345 6.774 -9.960 1.00 87.44 396 PHE A O 1
ATOM 3085 N N . SER A 1 397 ? -4.596 6.755 -9.970 1.00 87.75 397 SER A N 1
ATOM 3086 C CA . SER A 1 397 ? -4.760 8.072 -10.578 1.00 87.75 397 SER A CA 1
ATOM 3087 C C . SER A 1 397 ? -4.585 9.149 -9.504 1.00 87.75 397 SER A C 1
ATOM 3089 O O . SER A 1 397 ? -5.390 9.189 -8.569 1.00 87.75 397 SER A O 1
ATOM 3091 N N . PRO A 1 398 ? -3.602 10.065 -9.627 1.00 84.19 398 PRO A N 1
ATOM 3092 C CA . PRO A 1 398 ? -3.426 11.145 -8.657 1.00 84.19 398 PRO A CA 1
ATOM 3093 C C . PRO A 1 398 ? -4.674 12.015 -8.531 1.00 84.19 398 PRO A C 1
ATOM 3095 O O . PRO A 1 398 ? -5.049 12.392 -7.429 1.00 84.19 398 PRO A O 1
ATOM 3098 N N . HIS A 1 399 ? -5.362 12.279 -9.646 1.00 87.50 399 HIS A N 1
ATOM 3099 C CA . HIS A 1 399 ? -6.597 13.061 -9.654 1.00 87.50 399 HIS A CA 1
ATOM 3100 C C . HIS A 1 399 ? -7.714 12.366 -8.870 1.00 87.50 399 HIS A C 1
ATOM 3102 O O . HIS A 1 399 ? -8.378 13.004 -8.056 1.00 87.50 399 HIS A O 1
ATOM 3108 N N . ALA A 1 400 ? -7.898 11.057 -9.073 1.00 86.94 400 ALA A N 1
ATOM 3109 C CA . ALA A 1 400 ? -8.915 10.297 -8.350 1.00 86.94 400 ALA A CA 1
ATOM 3110 C C . ALA A 1 400 ? -8.588 10.209 -6.851 1.00 86.94 400 ALA A C 1
ATOM 3112 O O . ALA A 1 400 ? -9.469 10.393 -6.013 1.00 86.94 400 ALA A O 1
ATOM 3113 N N . VAL A 1 401 ? -7.312 10.001 -6.504 1.00 84.94 401 VAL A N 1
ATOM 3114 C CA . VAL A 1 401 ? -6.864 9.974 -5.106 1.00 84.94 401 VAL A CA 1
ATOM 3115 C C . VAL A 1 401 ? -7.020 11.342 -4.439 1.00 84.94 401 VAL A C 1
ATOM 3117 O O . VAL A 1 401 ? -7.490 11.405 -3.307 1.00 84.94 401 VAL A O 1
ATOM 3120 N N . LEU A 1 402 ? -6.690 12.444 -5.119 1.00 84.81 402 LEU A N 1
ATOM 3121 C CA . LEU A 1 402 ? -6.898 13.799 -4.596 1.00 84.81 402 LEU A CA 1
ATOM 3122 C C . LEU A 1 402 ? -8.380 14.099 -4.364 1.00 84.81 402 LEU A C 1
ATOM 3124 O O . LEU A 1 402 ? -8.728 14.624 -3.309 1.00 84.81 402 LEU A O 1
ATOM 3128 N N . ALA A 1 403 ? -9.255 13.721 -5.300 1.00 87.00 403 ALA A N 1
ATOM 3129 C CA . ALA A 1 403 ? -10.699 13.874 -5.130 1.00 87.00 403 ALA A CA 1
ATOM 3130 C C . ALA A 1 403 ? -11.207 13.090 -3.909 1.00 87.00 403 ALA A C 1
ATOM 3132 O O . ALA A 1 403 ? -11.987 13.604 -3.110 1.00 87.00 403 ALA A O 1
ATOM 3133 N N . LEU A 1 404 ? -10.718 11.864 -3.721 1.00 85.19 404 LEU A N 1
ATOM 3134 C CA . LEU A 1 404 ? -11.030 11.048 -2.554 1.00 85.19 404 LEU A CA 1
ATOM 3135 C C . LEU A 1 404 ? -10.502 11.687 -1.256 1.00 85.19 404 LEU A C 1
ATOM 3137 O O . LEU A 1 404 ? -11.242 11.772 -0.278 1.00 85.19 404 LEU A O 1
ATOM 3141 N N . LEU A 1 405 ? -9.264 12.192 -1.236 1.00 82.62 405 LEU A N 1
ATOM 3142 C CA . LEU A 1 405 ? -8.693 12.891 -0.076 1.00 82.62 405 LEU A CA 1
ATOM 3143 C C . LEU A 1 405 ? -9.469 14.167 0.271 1.00 82.62 405 LEU A C 1
ATOM 3145 O O . LEU A 1 405 ? -9.664 14.466 1.449 1.00 82.62 405 LEU A O 1
ATOM 3149 N N . GLN A 1 406 ? -9.952 14.899 -0.734 1.00 85.62 406 GLN A N 1
ATOM 3150 C CA . GLN A 1 406 ? -10.797 16.071 -0.530 1.00 85.62 406 GLN A CA 1
ATOM 3151 C C . GLN A 1 406 ? -12.115 15.694 0.158 1.00 85.62 406 GLN A C 1
ATOM 3153 O O . GLN A 1 406 ? -12.511 16.367 1.109 1.00 85.62 406 GLN A O 1
ATOM 3158 N N . ARG A 1 407 ? -12.764 14.595 -0.253 1.00 85.06 407 ARG A N 1
ATOM 3159 C CA . ARG A 1 407 ? -13.973 14.093 0.426 1.00 85.06 407 ARG A CA 1
ATOM 3160 C C . ARG A 1 407 ? -13.692 13.705 1.875 1.00 85.06 407 ARG A C 1
ATOM 3162 O O . ARG A 1 407 ? -14.404 14.159 2.766 1.00 85.06 407 ARG A O 1
ATOM 3169 N N . ILE A 1 408 ? -12.606 12.963 2.117 1.00 83.56 408 ILE A N 1
ATOM 3170 C CA . ILE A 1 408 ? -12.159 12.616 3.477 1.00 83.56 408 ILE A CA 1
ATOM 3171 C C . ILE A 1 408 ? -11.981 13.881 4.326 1.00 83.56 408 ILE A C 1
ATOM 3173 O O . ILE A 1 408 ? -12.410 13.922 5.476 1.00 83.56 408 ILE A O 1
ATOM 3177 N N . SER A 1 409 ? -11.355 14.924 3.775 1.00 83.00 409 SER A N 1
ATOM 3178 C CA . SER A 1 409 ? -11.129 16.183 4.488 1.00 83.00 409 SER A CA 1
ATOM 3179 C C . SER A 1 409 ? -12.439 16.883 4.866 1.00 83.00 409 SER A C 1
ATOM 3181 O O . SER A 1 409 ? -12.590 17.299 6.016 1.00 83.00 409 SER A O 1
ATOM 3183 N N . VAL A 1 410 ? -13.399 16.962 3.939 1.00 86.56 410 VAL A N 1
ATOM 3184 C CA . VAL A 1 410 ? -14.720 17.567 4.184 1.00 86.56 410 VAL A CA 1
ATOM 3185 C C . VAL A 1 410 ? -15.484 16.809 5.269 1.00 86.56 410 VAL A C 1
ATOM 3187 O O . VAL A 1 410 ? -16.034 17.423 6.183 1.00 86.56 410 VAL A O 1
ATOM 3190 N N . GLU A 1 411 ? -15.487 15.482 5.208 1.00 84.19 411 GLU A N 1
ATOM 3191 C CA . GLU A 1 411 ? -16.166 14.654 6.203 1.00 84.19 411 GLU A CA 1
ATOM 3192 C C . GLU A 1 411 ? -15.509 14.721 7.574 1.00 84.19 411 GLU A C 1
ATOM 3194 O O . GLU A 1 411 ? -16.205 14.877 8.573 1.00 84.19 411 GLU A O 1
ATOM 3199 N N . ASN A 1 412 ? -14.178 14.678 7.641 1.00 80.56 412 ASN A N 1
ATOM 3200 C CA . ASN A 1 412 ? -13.461 14.861 8.900 1.00 80.56 412 ASN A CA 1
ATOM 3201 C C . ASN A 1 412 ? -13.763 16.236 9.514 1.00 80.56 412 ASN A C 1
ATOM 3203 O O . ASN A 1 412 ? -13.941 16.338 10.724 1.00 80.56 412 ASN A O 1
ATOM 3207 N N . ALA A 1 413 ? -13.873 17.294 8.705 1.00 82.06 413 ALA A N 1
ATOM 3208 C CA . ALA A 1 413 ? -14.264 18.617 9.190 1.00 82.06 413 ALA A CA 1
ATOM 3209 C C . ALA A 1 413 ? -15.719 18.659 9.692 1.00 82.06 413 ALA A C 1
ATOM 3211 O O . ALA A 1 413 ? -16.022 19.372 10.649 1.00 82.06 413 ALA A O 1
ATOM 3212 N N . ALA A 1 414 ? -16.633 17.911 9.071 1.00 85.38 414 ALA A N 1
ATOM 3213 C CA . ALA A 1 414 ? -18.006 17.768 9.553 1.00 85.38 414 ALA A CA 1
ATOM 3214 C C . ALA A 1 414 ? -18.071 16.977 10.870 1.00 85.38 414 ALA A C 1
ATOM 3216 O O . ALA A 1 414 ? -18.695 17.438 11.822 1.00 85.38 414 ALA A O 1
ATOM 3217 N N . LEU A 1 415 ? -17.367 15.845 10.958 1.00 81.69 415 LEU A N 1
ATOM 3218 C CA . LEU A 1 415 ? -17.282 15.031 12.172 1.00 81.69 415 LEU A CA 1
ATOM 3219 C C . LEU A 1 415 ? -16.644 15.798 13.329 1.00 81.69 415 LEU A C 1
ATOM 3221 O O . LEU A 1 415 ? -17.149 15.746 14.443 1.00 81.69 415 LEU A O 1
ATOM 3225 N N . ASN A 1 416 ? -15.574 16.553 13.077 1.00 80.88 416 ASN A N 1
ATOM 3226 C CA . ASN A 1 416 ? -14.950 17.376 14.111 1.00 80.88 416 ASN A CA 1
ATOM 3227 C C . ASN A 1 416 ? -15.905 18.456 14.634 1.00 80.88 416 ASN A C 1
ATOM 3229 O O . ASN A 1 416 ? -15.935 18.681 15.838 1.00 80.88 416 ASN A O 1
ATOM 3233 N N . ARG A 1 417 ? -16.700 19.096 13.763 1.00 85.75 417 ARG A N 1
ATOM 3234 C CA . ARG A 1 417 ? -17.727 20.059 14.196 1.00 85.75 417 ARG A CA 1
ATOM 3235 C C . ARG A 1 417 ? -18.784 19.396 15.072 1.00 85.75 417 ARG A C 1
ATOM 3237 O O . ARG A 1 417 ? -19.020 19.876 16.169 1.00 85.75 417 ARG A O 1
ATOM 3244 N N . MET A 1 418 ? -19.311 18.252 14.638 1.00 86.25 418 MET A N 1
ATOM 3245 C CA . MET A 1 418 ? -20.282 17.476 15.413 1.00 86.25 418 MET A CA 1
ATOM 3246 C C . MET A 1 418 ? -19.731 17.073 16.788 1.00 86.25 418 MET A C 1
ATOM 3248 O O . MET A 1 418 ? -20.414 17.211 17.793 1.00 86.25 418 MET A O 1
ATOM 3252 N N . VAL A 1 419 ? -18.481 16.605 16.857 1.00 80.00 419 VAL A N 1
ATOM 3253 C CA . VAL A 1 419 ? -17.849 16.238 18.134 1.00 80.00 419 VAL A CA 1
ATOM 3254 C C . VAL A 1 419 ? -17.664 17.459 19.036 1.00 80.00 419 VAL A C 1
ATOM 3256 O O . VAL A 1 419 ? -17.863 17.342 20.239 1.00 80.00 419 VAL A O 1
ATOM 3259 N N . LEU A 1 420 ? -17.293 18.618 18.486 1.00 81.38 420 LEU A N 1
ATOM 3260 C CA . LEU A 1 420 ? -17.171 19.853 19.266 1.00 81.38 420 LEU A CA 1
ATOM 3261 C C . LEU A 1 420 ? -18.525 20.312 19.816 1.00 81.38 420 LEU A C 1
ATOM 3263 O O . LEU A 1 420 ? -18.596 20.653 20.990 1.00 81.38 420 LEU A O 1
ATOM 3267 N N . GLU A 1 421 ? -19.579 20.266 19.001 1.00 87.31 421 GLU A N 1
ATOM 3268 C CA . GLU A 1 421 ? -20.952 20.572 19.422 1.00 87.31 421 GLU A CA 1
ATOM 3269 C C . GLU A 1 421 ? -21.401 19.626 20.546 1.00 87.31 421 GLU A C 1
ATOM 3271 O O . GLU A 1 421 ? -21.814 20.088 21.604 1.00 87.31 421 GLU A O 1
ATOM 3276 N N . MET A 1 422 ? -21.202 18.312 20.389 1.00 78.38 422 MET A N 1
ATOM 3277 C CA . MET A 1 422 ? -21.527 17.330 21.433 1.00 78.38 422 MET A CA 1
ATOM 3278 C C . MET A 1 422 ? -20.753 17.562 22.738 1.00 78.38 422 MET A C 1
ATOM 3280 O O . MET A 1 422 ? -21.301 17.379 23.823 1.00 78.38 422 MET A O 1
ATOM 3284 N N . VAL A 1 423 ? -19.472 17.939 22.655 1.00 80.12 423 VAL A N 1
ATOM 3285 C CA . VAL A 1 423 ? -18.661 18.247 23.844 1.00 80.12 423 VAL A CA 1
ATOM 3286 C C . VAL A 1 423 ? -19.180 19.504 24.537 1.00 80.12 423 VAL A C 1
ATOM 3288 O O . VAL A 1 423 ? -19.312 19.491 25.757 1.00 80.12 423 VAL A O 1
ATOM 3291 N N . GLN A 1 424 ? -19.527 20.550 23.783 1.00 83.38 424 GLN A N 1
ATOM 3292 C CA . GLN A 1 424 ? -20.113 21.776 24.332 1.00 83.38 424 GLN A CA 1
ATOM 3293 C C . GLN A 1 424 ? -21.455 21.499 25.017 1.00 83.38 424 GLN A C 1
ATOM 3295 O O . GLN A 1 424 ? -21.638 21.876 26.172 1.00 83.38 424 GLN A O 1
ATOM 3300 N N . GLU A 1 425 ? -22.354 20.760 24.363 1.00 81.88 425 GLU A N 1
ATOM 3301 C CA . GLU A 1 425 ? -23.636 20.349 24.949 1.00 81.88 425 GLU A CA 1
ATOM 3302 C C . GLU A 1 425 ? -23.439 19.542 26.241 1.00 81.88 425 GLU A C 1
ATOM 3304 O O . GLU A 1 425 ? -24.159 19.727 27.226 1.00 81.88 425 GLU A O 1
ATOM 3309 N N . GLN A 1 426 ? -22.439 18.656 26.272 1.00 78.06 426 GLN A N 1
ATOM 3310 C CA . GLN A 1 426 ? -22.140 17.857 27.454 1.00 78.06 426 GLN A CA 1
ATOM 3311 C C . GLN A 1 426 ? -21.512 18.681 28.587 1.00 78.06 426 GLN A C 1
ATOM 3313 O O . GLN A 1 426 ? -21.815 18.431 29.754 1.00 78.06 426 GLN A O 1
ATOM 3318 N N . GLU A 1 427 ? -20.664 19.663 28.282 1.00 79.25 427 GLU A N 1
ATOM 3319 C CA . GLU A 1 427 ? -20.130 20.611 29.266 1.00 79.25 427 GLU A CA 1
ATOM 3320 C C . GLU A 1 427 ? -21.244 21.469 29.875 1.00 79.25 427 GLU A C 1
ATOM 3322 O O . GLU A 1 427 ? -21.308 21.605 31.100 1.00 79.25 427 GLU A O 1
ATOM 3327 N N . GLU A 1 428 ? -22.165 21.976 29.053 1.00 81.69 428 GLU A N 1
ATOM 3328 C CA . GLU A 1 428 ? -23.341 22.720 29.512 1.00 81.69 428 GLU A CA 1
ATOM 3329 C C . GLU A 1 428 ? -24.243 21.854 30.394 1.00 81.69 428 GLU A C 1
ATOM 3331 O O . GLU A 1 428 ? -24.630 22.268 31.490 1.00 81.69 428 GLU A O 1
ATOM 3336 N N . PHE A 1 429 ? -24.536 20.624 29.965 1.00 77.62 429 PHE A N 1
ATOM 3337 C CA . PHE A 1 429 ? -25.315 19.678 30.758 1.00 77.62 429 PHE A CA 1
ATOM 3338 C C . PHE A 1 429 ? -24.636 19.365 32.096 1.00 77.62 429 PHE A C 1
ATOM 3340 O O . PHE A 1 429 ? -25.278 19.440 33.143 1.00 77.62 429 PHE A O 1
ATOM 3347 N N . ASN A 1 430 ? -23.337 19.059 32.094 1.00 74.56 430 ASN A N 1
ATOM 3348 C CA . ASN A 1 430 ? -22.589 18.763 33.316 1.00 74.56 430 ASN A CA 1
ATOM 3349 C C . ASN A 1 430 ? -22.532 19.973 34.254 1.00 74.56 430 ASN A C 1
ATOM 3351 O O . ASN A 1 430 ? -22.674 19.808 35.464 1.00 74.56 430 ASN A O 1
ATOM 3355 N N . SER A 1 431 ? -22.371 21.185 33.718 1.00 77.56 431 SER A N 1
ATOM 3356 C CA . SER A 1 431 ? -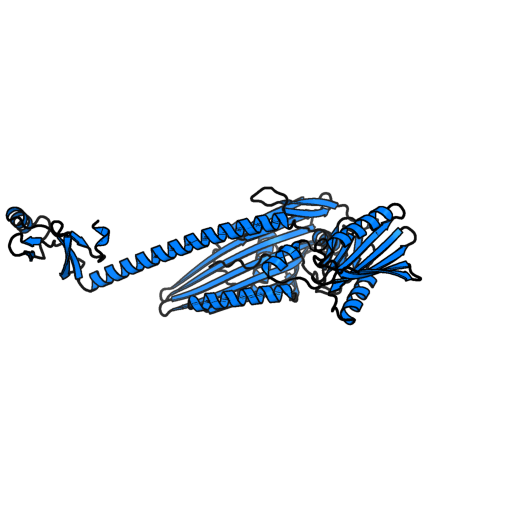22.415 22.425 34.496 1.00 77.56 431 SER A CA 1
ATOM 3357 C C . SER A 1 431 ? -23.794 22.643 35.132 1.00 77.56 431 SER A C 1
ATOM 3359 O O . SER A 1 431 ? -23.884 22.927 36.332 1.00 77.56 431 SER A O 1
ATOM 3361 N N . ARG A 1 432 ? -24.876 22.413 34.371 1.00 73.62 432 ARG A N 1
ATOM 3362 C CA . ARG A 1 432 ? -26.260 22.466 34.873 1.00 73.62 432 ARG A CA 1
ATOM 3363 C C . ARG A 1 432 ? -26.503 21.433 35.962 1.00 73.62 432 ARG A C 1
ATOM 3365 O O . ARG A 1 432 ? -27.015 21.781 37.020 1.00 73.62 432 ARG A O 1
ATOM 3372 N N . MET A 1 433 ? -26.085 20.188 35.748 1.00 75.44 433 MET A N 1
ATOM 3373 C CA . MET A 1 433 ? -26.226 19.120 36.735 1.00 75.44 433 MET A CA 1
ATOM 3374 C C . MET A 1 433 ? -25.410 19.399 37.996 1.00 75.44 433 MET A C 1
ATOM 3376 O O . MET A 1 433 ? -25.926 19.227 39.094 1.00 75.44 433 MET A O 1
ATOM 3380 N N . ALA A 1 434 ? -24.162 19.857 37.873 1.00 74.75 434 ALA A N 1
ATOM 3381 C CA . ALA A 1 434 ? -23.332 20.220 39.019 1.00 74.75 434 ALA A CA 1
ATOM 3382 C C . ALA A 1 434 ? -23.959 21.363 39.827 1.00 74.75 434 ALA A C 1
ATOM 3384 O O . ALA A 1 434 ? -23.983 21.302 41.055 1.00 74.75 434 ALA A O 1
ATOM 3385 N N . THR A 1 435 ? -24.517 22.369 39.152 1.00 70.06 435 THR A N 1
ATOM 3386 C CA . THR A 1 435 ? -25.250 23.468 39.795 1.00 70.06 435 THR A CA 1
ATOM 3387 C C . THR A 1 435 ? -26.509 22.955 40.490 1.00 70.06 435 THR A C 1
ATOM 3389 O O . THR A 1 435 ? -26.691 23.222 41.673 1.00 70.06 435 THR A O 1
ATOM 3392 N N . ALA A 1 436 ? -27.325 22.145 39.810 1.00 69.94 436 ALA A N 1
ATOM 3393 C CA . ALA A 1 436 ? -28.536 21.556 40.377 1.00 69.94 436 ALA A CA 1
ATOM 3394 C C . ALA A 1 436 ? -28.234 20.680 41.603 1.00 69.94 436 ALA A C 1
ATOM 3396 O O . ALA A 1 436 ? -28.892 20.814 42.631 1.00 69.94 436 ALA A O 1
ATOM 3397 N N . TRP A 1 437 ? -27.200 19.836 41.538 1.00 71.12 437 TRP A N 1
ATOM 3398 C CA . TRP A 1 437 ? -26.753 19.027 42.673 1.00 71.12 437 TRP A CA 1
ATOM 3399 C C . TRP A 1 437 ? -26.187 19.879 43.806 1.00 71.12 437 TRP A C 1
ATOM 3401 O O . TRP A 1 437 ? -26.472 19.602 44.965 1.00 71.12 437 TRP A O 1
ATOM 3411 N N . THR A 1 438 ? -25.422 20.927 43.496 1.00 73.25 438 THR A N 1
ATOM 3412 C CA . THR A 1 438 ? -24.905 21.858 44.510 1.00 73.25 438 THR A CA 1
ATOM 3413 C C . THR A 1 438 ? -26.054 22.571 45.219 1.00 73.25 438 THR A C 1
ATOM 3415 O O . THR A 1 438 ? -26.058 22.647 46.443 1.00 73.25 438 THR A O 1
ATOM 3418 N N . ASN A 1 439 ? -27.058 23.038 44.478 1.00 67.25 439 ASN A N 1
ATOM 3419 C CA . ASN A 1 439 ? -28.265 23.663 45.019 1.00 67.25 439 ASN A CA 1
ATOM 3420 C C . ASN A 1 439 ? -29.072 22.676 45.874 1.00 67.25 439 ASN A C 1
ATOM 3422 O O . ASN A 1 439 ? -29.383 22.975 47.024 1.00 67.25 439 ASN A O 1
ATOM 3426 N N . ALA A 1 440 ? -29.309 21.463 45.366 1.00 66.50 440 ALA A N 1
ATOM 3427 C CA . ALA A 1 440 ? -30.031 20.419 46.084 1.00 66.50 440 ALA A CA 1
ATOM 3428 C C . ALA A 1 440 ? -29.328 19.989 47.383 1.00 66.50 440 ALA A C 1
ATOM 3430 O O . ALA A 1 440 ? -29.985 19.792 48.399 1.00 66.50 440 ALA A O 1
ATOM 3431 N N . LEU A 1 441 ? -27.997 19.865 47.372 1.00 69.25 441 LEU A N 1
ATOM 3432 C CA . LEU A 1 441 ? -27.202 19.499 48.551 1.00 69.25 441 LEU A CA 1
ATOM 3433 C C . LEU A 1 441 ? -26.988 20.661 49.529 1.00 69.25 441 LEU A C 1
ATOM 3435 O O . LEU A 1 441 ? -26.667 20.420 50.689 1.00 69.25 441 LEU A O 1
ATOM 3439 N N . SER A 1 442 ? -27.124 21.907 49.070 1.00 65.75 442 SER A N 1
ATOM 3440 C CA . SER A 1 442 ? -27.026 23.103 49.916 1.00 65.75 442 SER A CA 1
ATOM 3441 C C . SER A 1 442 ? -28.378 23.600 50.429 1.00 65.75 442 SER A C 1
ATOM 3443 O O . SER A 1 442 ? -28.403 24.632 51.100 1.00 65.75 442 SER A O 1
ATOM 3445 N N . ASP A 1 443 ? -29.470 22.876 50.138 1.00 70.50 443 ASP A N 1
ATOM 3446 C CA . ASP A 1 443 ? -30.857 23.249 50.447 1.00 70.50 443 ASP A CA 1
ATOM 3447 C C . ASP A 1 443 ? -31.211 24.664 49.960 1.00 70.50 443 ASP A C 1
ATOM 3449 O O . ASP A 1 443 ? -31.887 25.437 50.639 1.00 70.50 443 ASP A O 1
ATOM 3453 N N . GLN A 1 444 ? -30.702 25.052 48.793 1.00 69.94 444 GLN A N 1
ATOM 3454 C CA . GLN A 1 444 ? -30.948 26.369 48.220 1.00 69.94 444 GLN A CA 1
ATOM 3455 C C . GLN A 1 444 ? -31.669 26.242 46.891 1.00 69.94 444 GLN A C 1
ATOM 3457 O O . GLN A 1 444 ? -31.287 25.455 46.032 1.00 69.94 444 GLN A O 1
ATOM 3462 N N . THR A 1 445 ? -32.697 27.062 46.707 1.00 73.06 445 THR A N 1
ATOM 3463 C CA . THR A 1 445 ? -33.495 27.104 45.485 1.00 73.06 445 THR A CA 1
ATOM 3464 C C . THR A 1 445 ? -33.695 28.542 45.032 1.00 73.06 445 THR A C 1
ATOM 3466 O O . THR A 1 445 ? -33.651 29.481 45.834 1.00 73.06 445 THR A O 1
ATOM 3469 N N . TYR A 1 446 ? -33.882 28.732 43.731 1.00 76.19 446 TYR A N 1
ATOM 3470 C CA . TYR A 1 446 ? -34.161 30.043 43.162 1.00 76.19 446 TYR A CA 1
ATOM 3471 C C . TYR A 1 446 ? -35.655 30.160 42.889 1.00 76.19 446 TYR A C 1
ATOM 3473 O O . TYR A 1 446 ? -36.239 29.288 42.249 1.00 76.19 446 TYR A O 1
ATOM 3481 N N . ALA A 1 447 ? -36.266 31.244 43.357 1.00 80.75 447 ALA A N 1
ATOM 3482 C CA . ALA A 1 447 ? -37.673 31.541 43.134 1.00 80.75 447 ALA A CA 1
ATOM 3483 C C . ALA A 1 447 ? -37.814 32.866 42.376 1.00 80.75 447 ALA A C 1
ATOM 3485 O O . ALA A 1 447 ? -37.176 33.855 42.747 1.00 80.75 447 ALA A O 1
ATOM 3486 N N . ARG A 1 448 ? -38.637 32.902 41.324 1.00 82.12 448 ARG A N 1
ATOM 3487 C CA . ARG A 1 448 ? -38.988 34.131 40.603 1.00 82.12 448 ARG A CA 1
ATOM 3488 C C . ARG A 1 448 ? -40.399 34.560 40.890 1.00 82.12 448 ARG A C 1
ATOM 3490 O O . ARG A 1 448 ? -41.331 33.764 40.874 1.00 82.12 448 ARG A O 1
ATOM 3497 N N . ASP A 1 449 ? -40.542 35.861 41.068 1.00 82.00 449 ASP A N 1
ATOM 3498 C CA . ASP A 1 449 ? -41.836 36.509 41.051 1.00 82.00 449 ASP A CA 1
ATOM 3499 C C . ASP A 1 449 ? -42.299 36.704 39.595 1.00 82.00 449 ASP A C 1
ATOM 3501 O O . ASP A 1 449 ? -41.674 37.468 38.846 1.00 82.00 449 ASP A O 1
ATOM 3505 N N . PRO A 1 450 ? -43.389 36.041 39.167 1.00 78.75 450 PRO A N 1
ATOM 3506 C CA . PRO A 1 450 ? -43.877 36.137 37.794 1.00 78.75 450 PRO A CA 1
ATOM 3507 C C . PRO A 1 450 ? -44.378 37.543 37.432 1.00 78.75 450 PRO A C 1
ATOM 3509 O O . PRO A 1 450 ? -44.432 37.886 36.253 1.00 78.75 450 PRO A O 1
ATOM 3512 N N . ALA A 1 451 ? -44.726 38.381 38.414 1.00 78.44 451 ALA A N 1
ATOM 3513 C CA . ALA A 1 451 ? -45.255 39.719 38.166 1.00 78.44 451 ALA A CA 1
ATOM 3514 C C . ALA A 1 451 ? -44.169 40.794 38.021 1.00 78.44 451 ALA A C 1
ATOM 3516 O O . ALA A 1 451 ? -44.370 41.768 37.297 1.00 78.44 451 ALA A O 1
ATOM 3517 N N . THR A 1 452 ? -43.039 40.641 38.716 1.00 78.69 452 THR A N 1
ATOM 3518 C CA . THR A 1 452 ? -41.950 41.637 38.730 1.00 78.69 452 THR A CA 1
ATOM 3519 C C . THR A 1 452 ? -40.701 41.170 37.987 1.00 78.69 452 THR A C 1
ATOM 3521 O O . THR A 1 452 ? -39.888 41.995 37.576 1.00 78.69 452 THR A O 1
ATOM 3524 N N . GLY A 1 453 ? -40.545 39.858 37.791 1.00 73.06 453 GLY A N 1
ATOM 3525 C CA . GLY A 1 453 ? -39.331 39.253 37.247 1.00 73.06 453 GLY A CA 1
ATOM 3526 C C . GLY A 1 453 ? -38.171 39.184 38.243 1.00 73.06 453 GLY A C 1
ATOM 3527 O O . GLY A 1 453 ? -37.083 38.762 37.860 1.00 73.06 453 GLY A O 1
ATOM 3528 N N . GLU A 1 454 ? -38.383 39.588 39.499 1.00 78.19 454 GLU A N 1
ATOM 3529 C CA . GLU A 1 454 ? -37.373 39.523 40.555 1.00 78.19 454 GLU A CA 1
ATOM 3530 C C . GLU A 1 454 ? -37.050 38.066 40.909 1.00 78.19 454 GLU A C 1
ATOM 3532 O O . GLU A 1 454 ? -37.951 37.233 41.006 1.00 78.19 454 GLU A O 1
ATOM 3537 N N . ILE A 1 455 ? -35.763 37.768 41.105 1.00 77.94 455 ILE A N 1
ATOM 3538 C CA . ILE A 1 455 ? -35.256 36.425 41.403 1.00 77.94 455 ILE A CA 1
ATOM 3539 C C . ILE A 1 455 ? -34.606 36.437 42.780 1.00 77.94 455 ILE A C 1
ATOM 3541 O O . ILE A 1 455 ? -33.708 37.235 43.047 1.00 77.94 455 ILE A O 1
ATOM 3545 N N . MET A 1 456 ? -35.042 35.521 43.637 1.00 79.06 456 MET A N 1
ATOM 3546 C CA . MET A 1 456 ? -34.612 35.404 45.024 1.00 79.06 456 MET A CA 1
ATOM 3547 C C . MET A 1 456 ? -33.978 34.033 45.261 1.00 79.06 456 MET A C 1
ATOM 3549 O O . MET A 1 456 ? -34.470 33.022 44.766 1.00 79.06 456 MET A O 1
ATOM 3553 N N . ARG A 1 457 ? -32.889 33.993 46.034 1.00 78.00 457 ARG A N 1
ATOM 3554 C CA . ARG A 1 457 ? -32.277 32.747 46.516 1.00 78.00 457 ARG A CA 1
ATOM 3555 C C . ARG A 1 457 ? -32.851 32.441 47.894 1.00 78.00 457 ARG A C 1
ATOM 3557 O O . ARG A 1 457 ? -32.654 33.229 48.818 1.00 78.00 457 ARG A O 1
ATOM 3564 N N . LEU A 1 458 ? -33.562 31.329 48.013 1.00 78.19 458 LEU A N 1
ATOM 3565 C CA . LEU A 1 458 ? -34.301 30.934 49.209 1.00 78.19 458 LEU A CA 1
ATOM 3566 C C . LEU A 1 458 ? -33.796 29.583 49.718 1.00 78.19 458 LEU A C 1
ATOM 3568 O O . LEU A 1 458 ? -33.216 28.805 48.959 1.00 78.19 458 LEU A O 1
ATOM 3572 N N . TYR A 1 459 ? -33.980 29.330 51.011 1.00 75.75 459 TYR A N 1
ATOM 3573 C CA . TYR A 1 459 ? -33.619 28.058 51.630 1.00 75.75 459 TYR A CA 1
ATOM 3574 C C . TYR A 1 459 ? -34.824 27.127 51.588 1.00 75.75 459 TYR A C 1
ATOM 3576 O O . TYR A 1 459 ? -35.893 27.538 52.021 1.00 75.75 459 TYR A O 1
ATOM 3584 N N . LYS A 1 460 ? -34.649 25.911 51.074 1.00 73.75 460 LYS A N 1
ATOM 3585 C CA . LYS A 1 460 ? -35.655 24.848 51.077 1.00 73.75 460 LYS A CA 1
ATOM 3586 C C . LYS A 1 460 ? -34.986 23.508 50.804 1.00 73.75 460 LYS A C 1
ATOM 3588 O O . LYS A 1 460 ? -34.142 23.396 49.914 1.00 73.75 460 LYS A O 1
ATOM 3593 N N . HIS A 1 461 ? -35.392 22.486 51.552 1.00 66.31 461 HIS A N 1
ATOM 3594 C CA . HIS A 1 461 ? -34.894 21.132 51.348 1.00 66.31 461 HIS A CA 1
ATOM 3595 C C . HIS A 1 461 ? -35.294 20.604 49.968 1.00 66.31 461 HIS A C 1
ATOM 3597 O O . HIS A 1 461 ? -36.446 20.730 49.558 1.00 66.31 461 HIS A O 1
ATOM 3603 N N . ALA A 1 462 ? -34.359 19.960 49.265 1.00 59.12 462 ALA A N 1
ATOM 3604 C CA . ALA A 1 462 ? -34.568 19.482 47.890 1.00 59.12 462 ALA A CA 1
ATOM 3605 C C . ALA A 1 462 ? -35.754 18.510 47.709 1.00 59.12 462 ALA A C 1
ATOM 3607 O O . ALA A 1 462 ? -36.239 18.338 46.593 1.00 59.12 462 ALA A O 1
ATOM 3608 N N . TRP A 1 463 ? -36.209 17.878 48.791 1.00 65.31 463 TRP A N 1
ATOM 3609 C CA . TRP A 1 463 ? -37.293 16.888 48.808 1.00 65.31 463 TRP A CA 1
ATOM 3610 C C . TRP A 1 463 ? -38.620 17.450 49.330 1.00 65.31 463 TRP A C 1
ATOM 3612 O O . TRP A 1 463 ? -39.575 16.695 49.487 1.00 65.31 463 TRP A O 1
ATOM 3622 N N . ASP A 1 464 ? -38.664 18.742 49.656 1.00 70.88 464 ASP A N 1
ATOM 3623 C CA . ASP A 1 464 ? -39.878 19.413 50.101 1.00 70.88 464 ASP A CA 1
ATOM 3624 C C . ASP A 1 464 ? -40.708 19.857 48.880 1.00 70.88 464 ASP A C 1
ATOM 3626 O O . ASP A 1 464 ? -40.204 20.508 47.960 1.00 70.88 464 ASP A O 1
ATOM 3630 N N . GLU A 1 465 ? -41.989 19.488 48.846 1.00 73.12 465 GLU A N 1
ATOM 3631 C CA . GLU A 1 465 ? -42.933 19.839 47.773 1.00 73.12 465 GLU A CA 1
ATOM 3632 C C . GLU A 1 465 ? -43.630 21.187 48.016 1.00 73.12 465 GLU A C 1
ATOM 3634 O O . GLU A 1 465 ? -44.428 21.631 47.192 1.00 73.12 465 GLU A O 1
ATOM 3639 N N . SER A 1 466 ? -43.326 21.855 49.129 1.00 79.38 466 SER A N 1
ATOM 3640 C CA . SER A 1 466 ? -43.950 23.116 49.510 1.00 79.38 466 SER A CA 1
ATOM 3641 C C . SER A 1 466 ? -43.689 24.267 48.527 1.00 79.38 466 SER A C 1
ATOM 3643 O O . SER A 1 466 ? -42.643 24.371 47.889 1.00 79.38 466 SER A O 1
ATOM 3645 N N . ASP A 1 467 ? -44.651 25.165 48.364 1.00 84.19 467 ASP A N 1
ATOM 3646 C CA . ASP A 1 467 ? -44.528 26.319 47.482 1.00 84.19 467 ASP A CA 1
ATOM 3647 C C . ASP A 1 467 ? -44.142 27.594 48.233 1.00 84.19 467 ASP A C 1
ATOM 3649 O O . ASP A 1 467 ? -44.594 27.835 49.354 1.00 84.19 467 ASP A O 1
ATOM 3653 N N . PHE A 1 468 ? -43.361 28.457 47.573 1.00 85.56 468 PHE A N 1
ATOM 3654 C CA . PHE A 1 468 ? -43.123 29.814 48.060 1.00 85.56 468 PHE A CA 1
ATOM 3655 C C . PHE A 1 468 ? -44.205 30.771 47.575 1.00 85.56 468 PHE A C 1
ATOM 3657 O O . PHE A 1 468 ? -44.571 30.784 46.394 1.00 85.56 468 PHE A O 1
ATOM 3664 N N . TRP A 1 469 ? -44.660 31.633 48.478 1.00 86.31 469 TRP A N 1
ATOM 3665 C CA . TRP A 1 469 ? -45.678 32.640 48.209 1.00 86.31 469 TRP A CA 1
ATOM 3666 C C . TRP A 1 469 ? -45.189 34.024 48.617 1.00 86.31 469 TRP A C 1
ATOM 3668 O O . TRP A 1 469 ? -44.571 34.185 49.666 1.00 86.31 469 TRP A O 1
ATOM 3678 N N . ARG A 1 470 ? -45.480 35.037 47.801 1.00 84.94 470 ARG A N 1
ATOM 3679 C CA . ARG A 1 470 ? -45.114 36.433 48.064 1.00 84.94 470 ARG A CA 1
ATOM 3680 C C . ARG A 1 470 ? -46.340 37.275 48.384 1.00 84.94 470 ARG A C 1
ATOM 3682 O O . ARG A 1 470 ? -47.336 37.246 47.656 1.00 84.94 470 ARG A O 1
ATOM 3689 N N . ASP A 1 471 ? -46.219 38.044 49.457 1.00 84.38 471 ASP A N 1
ATOM 3690 C CA . ASP A 1 471 ? -47.215 39.005 49.916 1.00 84.38 471 ASP A CA 1
ATOM 3691 C C . ASP A 1 471 ? -47.338 40.193 48.941 1.00 84.38 471 ASP A C 1
ATOM 3693 O O . ASP A 1 471 ? -46.319 40.812 48.611 1.00 84.38 471 ASP A O 1
ATOM 3697 N N . PRO A 1 472 ? -48.557 40.563 48.500 1.00 78.12 472 PRO A N 1
ATOM 3698 C CA . PRO A 1 472 ? -48.777 41.717 47.634 1.00 78.12 472 PRO A CA 1
ATOM 3699 C C . PRO A 1 472 ? -48.502 43.076 48.299 1.00 78.12 472 PRO A C 1
ATOM 3701 O O . PRO A 1 472 ? -48.365 44.059 47.569 1.00 78.12 472 PRO A O 1
ATOM 3704 N N . VAL A 1 473 ? -48.460 43.167 49.636 1.00 74.50 473 VAL A N 1
ATOM 3705 C CA . VAL A 1 473 ? -48.370 44.451 50.359 1.00 74.50 473 VAL A CA 1
ATOM 3706 C C . VAL A 1 473 ? -46.961 44.732 50.880 1.00 74.50 473 VAL A C 1
ATOM 3708 O O . VAL A 1 473 ? -46.416 45.805 50.617 1.00 74.50 473 VAL A O 1
ATOM 3711 N N . TRP A 1 474 ? -46.351 43.786 51.597 1.00 74.69 474 TRP A N 1
ATOM 3712 C CA . TRP A 1 474 ? -45.058 43.971 52.266 1.00 74.69 474 TRP A CA 1
ATOM 3713 C C . TRP A 1 474 ? -43.908 43.212 51.601 1.00 74.69 474 TRP A C 1
ATOM 3715 O O . TRP A 1 474 ? -42.788 43.256 52.106 1.00 74.69 474 TRP A O 1
ATOM 3725 N N . ASN A 1 475 ? -44.155 42.530 50.473 1.00 73.38 475 ASN A N 1
ATOM 3726 C CA . ASN A 1 475 ? -43.158 41.751 49.726 1.00 73.38 475 ASN A CA 1
ATOM 3727 C C . ASN A 1 475 ? -42.444 40.667 50.554 1.00 73.38 475 ASN A C 1
ATOM 3729 O O . ASN A 1 475 ? -41.333 40.258 50.220 1.00 73.38 475 ASN A O 1
ATOM 3733 N N . THR A 1 476 ? -43.063 40.193 51.635 1.00 82.19 476 THR A N 1
ATOM 3734 C CA . THR A 1 476 ? -42.515 39.084 52.423 1.00 82.19 476 THR A CA 1
ATOM 3735 C C . THR A 1 476 ? -42.731 37.770 51.676 1.00 82.19 476 THR A C 1
ATOM 3737 O O . THR A 1 476 ? -43.779 37.579 51.057 1.00 82.19 476 THR A O 1
ATOM 3740 N N . VAL A 1 477 ? -41.745 36.872 51.729 1.00 83.19 477 VAL A N 1
ATOM 3741 C CA . VAL A 1 477 ? -41.854 35.521 51.168 1.00 83.19 477 VAL A CA 1
ATOM 3742 C C . VAL A 1 477 ? -42.161 34.533 52.283 1.00 83.19 477 VAL A C 1
ATOM 3744 O O . VAL A 1 477 ? -41.462 34.495 53.295 1.00 83.19 477 VAL A O 1
ATOM 3747 N N . LEU A 1 478 ? -43.215 33.751 52.083 1.00 81.81 478 LEU A N 1
ATOM 3748 C CA . LEU A 1 478 ? -43.614 32.639 52.928 1.00 81.81 478 LEU A CA 1
ATOM 3749 C C . LEU A 1 478 ? -43.210 31.328 52.248 1.00 81.81 478 LEU A C 1
ATOM 3751 O O . LEU A 1 478 ? -43.448 31.157 51.054 1.00 81.81 478 LEU A O 1
ATOM 3755 N N . ASP A 1 479 ? -42.606 30.432 53.021 1.00 80.62 479 ASP A N 1
ATOM 3756 C CA . ASP A 1 479 ? -42.177 29.087 52.622 1.00 80.62 479 ASP A CA 1
ATOM 3757 C C . ASP A 1 479 ? -43.044 28.023 53.327 1.00 80.62 479 ASP A C 1
ATOM 3759 O O . ASP A 1 479 ? -43.735 28.337 54.302 1.00 80.62 479 ASP A O 1
ATOM 3763 N N . GLY A 1 480 ? -43.013 26.772 52.862 1.00 77.81 480 GLY A N 1
ATOM 3764 C CA . GLY A 1 480 ? -43.672 25.647 53.533 1.00 77.81 480 GLY A CA 1
ATOM 3765 C C . GLY A 1 480 ? -45.161 25.473 53.209 1.00 77.81 480 GLY A C 1
ATOM 3766 O O . GLY A 1 480 ? -45.864 24.767 53.932 1.00 77.81 480 GLY A O 1
ATOM 3767 N N . VAL A 1 481 ? -45.683 26.109 52.151 1.00 81.69 481 VAL A N 1
ATOM 3768 C CA . VAL A 1 481 ? -47.103 25.995 51.775 1.00 81.69 481 VAL A CA 1
ATOM 3769 C C . VAL A 1 481 ? -47.341 24.738 50.938 1.00 81.69 481 VAL A C 1
ATOM 3771 O O . VAL A 1 481 ? -47.020 24.708 49.755 1.00 81.69 481 VAL A O 1
ATOM 3774 N N . GLU A 1 482 ? -47.932 23.699 51.526 1.00 81.81 482 GLU A N 1
ATOM 3775 C CA . GLU A 1 482 ? -48.258 22.464 50.799 1.00 81.81 482 GLU A CA 1
ATOM 3776 C C . GLU A 1 482 ? -49.336 22.695 49.713 1.00 81.81 482 GLU A C 1
ATOM 3778 O O . GLU A 1 482 ? -50.363 23.335 50.002 1.00 81.81 482 GLU A O 1
ATOM 3783 N N . PRO A 1 483 ? -49.161 22.147 48.493 1.00 78.69 483 PRO A N 1
ATOM 3784 C CA . PRO A 1 483 ? -50.168 22.211 47.436 1.00 78.69 483 PRO A CA 1
ATOM 3785 C C . PRO A 1 483 ? -51.500 21.566 47.851 1.00 78.69 483 PRO A C 1
ATOM 3787 O O . PRO A 1 483 ? -51.543 20.446 48.357 1.00 78.69 483 PRO A O 1
ATOM 3790 N N . GLY A 1 484 ? -52.614 22.257 47.618 1.00 79.44 484 GLY A N 1
ATOM 3791 C CA . GLY A 1 484 ? -53.963 21.826 47.995 1.00 79.44 484 GLY A CA 1
ATOM 3792 C C . GLY A 1 484 ? -54.300 22.010 49.479 1.00 79.44 484 GLY A C 1
ATOM 3793 O O . GLY A 1 484 ? -55.353 21.553 49.931 1.00 79.44 484 GLY A O 1
ATOM 3794 N N . SER A 1 485 ? -53.429 22.661 50.255 1.00 84.19 485 SER A N 1
ATOM 3795 C CA . SER A 1 485 ? -53.701 22.969 51.657 1.00 84.19 485 SER A CA 1
ATOM 3796 C C . SER A 1 485 ? -54.711 24.112 51.806 1.00 84.19 485 SER A C 1
ATOM 3798 O O . SER A 1 485 ? -54.809 25.013 50.976 1.00 84.19 485 SER A O 1
ATOM 3800 N N . LYS A 1 486 ? -55.419 24.146 52.945 1.00 81.31 486 LYS A N 1
ATOM 3801 C CA . LYS A 1 486 ? -56.284 25.289 53.298 1.00 81.31 486 LYS A CA 1
ATOM 3802 C C . LYS A 1 486 ? -55.513 26.610 53.377 1.00 81.31 486 LYS A C 1
ATOM 3804 O O . LYS A 1 486 ? -56.113 27.668 53.227 1.00 81.31 486 LYS A O 1
ATOM 3809 N N . LEU A 1 487 ? -54.209 26.548 53.653 1.00 83.62 487 LEU A N 1
ATOM 3810 C CA . LEU A 1 487 ? -53.344 27.721 53.684 1.00 83.62 487 LEU A CA 1
ATOM 3811 C C . LEU A 1 487 ? -53.153 28.291 52.273 1.00 83.62 487 LEU A C 1
ATOM 3813 O O . LEU A 1 487 ? -53.235 29.502 52.107 1.00 83.62 487 LEU A O 1
ATOM 3817 N N . GLU A 1 488 ? -52.995 27.439 51.257 1.00 84.50 488 GLU A N 1
ATOM 3818 C CA . GLU A 1 488 ? -52.925 27.873 49.859 1.00 84.50 488 GLU A CA 1
ATOM 3819 C C . GLU A 1 488 ? -54.198 28.625 49.429 1.00 84.50 488 GLU A C 1
ATOM 3821 O O . GLU A 1 488 ? -54.116 29.693 48.820 1.00 84.50 488 GLU A O 1
ATOM 3826 N N . ASP A 1 489 ? -55.376 28.112 49.797 1.00 83.56 489 ASP A N 1
ATOM 3827 C CA . ASP A 1 489 ? -56.662 28.747 49.482 1.00 83.56 489 ASP A CA 1
ATOM 3828 C C . ASP A 1 489 ? -56.799 30.133 50.129 1.00 83.56 489 ASP A C 1
ATOM 3830 O O . ASP A 1 489 ? -57.259 31.085 49.489 1.00 83.56 489 ASP A O 1
ATOM 3834 N N . VAL A 1 490 ? -56.362 30.266 51.387 1.00 85.06 490 VAL A N 1
ATOM 3835 C CA . VAL A 1 490 ? -56.360 31.547 52.107 1.00 85.06 490 VAL A CA 1
ATOM 3836 C C . VAL A 1 490 ? -55.402 32.531 51.439 1.00 85.06 490 VAL A C 1
ATOM 3838 O O . VAL A 1 490 ? -55.815 33.644 51.119 1.00 85.06 490 VAL A O 1
ATOM 3841 N N . LEU A 1 491 ? -54.172 32.109 51.138 1.00 86.00 491 LEU A N 1
ATOM 3842 C CA . LEU A 1 491 ? -53.164 32.943 50.478 1.00 86.00 491 LEU A CA 1
ATOM 3843 C C . LEU A 1 491 ? -53.651 33.444 49.111 1.00 86.00 491 LEU A C 1
ATOM 3845 O O . LEU A 1 491 ? -53.545 34.636 48.815 1.00 86.00 491 LEU A O 1
ATOM 3849 N N . ARG A 1 492 ? -54.279 32.575 48.309 1.00 84.50 492 ARG A N 1
ATOM 3850 C CA . ARG A 1 492 ? -54.915 32.973 47.042 1.00 84.50 492 ARG A CA 1
ATOM 3851 C C . ARG A 1 492 ? -56.028 33.999 47.254 1.00 84.50 492 ARG A C 1
ATOM 3853 O O . ARG A 1 492 ? -56.111 34.962 46.494 1.00 84.50 492 ARG A O 1
ATOM 3860 N N . SER A 1 493 ? -56.872 33.813 48.272 1.00 82.75 493 SER A N 1
ATOM 3861 C CA . SER A 1 493 ? -57.976 34.736 48.579 1.00 82.75 493 SER A CA 1
ATOM 3862 C C . SER A 1 493 ? -57.502 36.109 49.074 1.00 82.75 493 SER A C 1
ATOM 3864 O O . SER A 1 493 ? -58.157 37.115 48.806 1.00 82.75 493 SER A O 1
ATOM 3866 N N . GLU A 1 494 ? -56.337 36.161 49.723 1.00 83.12 494 GLU A N 1
ATOM 3867 C CA . GLU A 1 494 ? -55.692 37.388 50.205 1.00 83.12 494 GLU A CA 1
ATOM 3868 C C . GLU A 1 494 ? -54.773 38.042 49.155 1.00 83.12 494 GLU A C 1
ATOM 3870 O O . GLU A 1 494 ? -54.154 39.074 49.413 1.00 83.12 494 GLU A O 1
ATOM 3875 N N . GLY A 1 495 ? -54.701 37.479 47.944 1.00 81.56 495 GLY A N 1
ATOM 3876 C CA . GLY A 1 495 ? -53.951 38.050 46.824 1.00 81.56 495 GLY A CA 1
ATOM 3877 C C . GLY A 1 495 ? -52.444 37.784 46.852 1.00 81.56 495 GLY A C 1
ATOM 3878 O O . GLY A 1 495 ? -51.704 38.422 46.094 1.00 81.56 495 GLY A O 1
ATOM 3879 N N . TRP A 1 496 ? -51.985 36.849 47.689 1.00 87.75 496 TRP A N 1
ATOM 3880 C CA . TRP A 1 496 ? -50.622 36.324 47.626 1.00 87.75 496 TRP A CA 1
ATOM 3881 C C . TRP A 1 496 ? -50.403 35.584 46.315 1.00 87.75 496 TRP A C 1
ATOM 3883 O O . TRP A 1 496 ? -51.329 35.036 45.712 1.00 87.75 496 TRP A O 1
ATOM 3893 N N . ARG A 1 497 ? -49.154 35.585 45.854 1.00 85.75 497 ARG A N 1
ATOM 3894 C CA . ARG A 1 497 ? -48.791 35.020 44.552 1.00 85.75 497 ARG A CA 1
ATOM 3895 C C . ARG A 1 497 ? -47.749 33.943 44.729 1.00 85.75 497 ARG A C 1
ATOM 3897 O O . ARG A 1 497 ? -46.775 34.141 45.451 1.00 85.75 497 ARG A O 1
ATOM 3904 N N . ARG A 1 498 ? -47.951 32.829 44.036 1.00 87.50 498 ARG A N 1
ATOM 3905 C CA . ARG A 1 498 ? -46.984 31.741 43.994 1.00 87.50 498 ARG A CA 1
ATOM 3906 C C . ARG A 1 498 ? -45.762 32.163 43.184 1.00 87.50 498 ARG A C 1
ATOM 3908 O O . ARG A 1 498 ? -45.914 32.778 42.129 1.00 87.50 498 ARG A O 1
ATOM 3915 N N . LEU A 1 499 ? -44.578 31.836 43.688 1.00 85.62 499 LEU A N 1
ATOM 3916 C CA . LEU A 1 499 ? -43.319 32.046 42.981 1.00 85.62 499 LEU A CA 1
ATOM 3917 C C . LEU A 1 499 ? -42.979 30.826 42.114 1.00 85.62 499 LEU A C 1
ATOM 3919 O O . LEU A 1 499 ? -43.251 29.686 42.496 1.00 85.62 499 LEU A O 1
ATOM 3923 N N . ASP A 1 500 ? -42.349 31.066 40.966 1.00 81.69 500 ASP A N 1
ATOM 3924 C CA . ASP A 1 500 ? -41.841 30.010 40.090 1.00 81.69 500 ASP A CA 1
ATOM 3925 C C . ASP A 1 500 ? -40.498 29.508 40.628 1.00 81.69 500 ASP A C 1
ATOM 3927 O O . ASP A 1 500 ? -39.566 30.293 40.791 1.00 81.69 500 ASP A O 1
ATOM 3931 N N . GLN A 1 501 ? -40.387 28.212 40.929 1.00 78.88 501 GLN A N 1
ATOM 3932 C CA . GLN A 1 501 ? -39.192 27.612 41.540 1.00 78.88 501 GLN A CA 1
ATOM 3933 C C . GLN A 1 501 ? -38.287 26.954 40.492 1.00 78.88 501 GLN A C 1
ATOM 3935 O O . GLN A 1 501 ? -38.771 26.308 39.563 1.00 78.88 501 GLN A O 1
ATOM 3940 N N . SER A 1 502 ? -36.967 27.068 40.658 1.00 70.00 502 SER A N 1
ATOM 3941 C CA . SER A 1 502 ? -35.974 26.348 39.857 1.00 70.00 502 SER A CA 1
ATOM 3942 C C . SER A 1 502 ? -34.804 25.870 40.714 1.00 70.00 502 SER A C 1
ATOM 3944 O O . SER A 1 502 ? -34.072 26.664 41.310 1.00 70.00 502 SER A O 1
ATOM 3946 N N . LEU A 1 503 ? -34.599 24.550 40.715 1.00 62.78 503 LEU A N 1
ATOM 3947 C CA . LEU A 1 503 ? -33.445 23.895 41.337 1.00 62.78 503 LEU A CA 1
ATOM 3948 C C . LEU A 1 503 ? -32.173 24.034 40.480 1.00 62.78 503 LEU A C 1
ATOM 3950 O O . LEU A 1 503 ? -31.061 23.991 41.002 1.00 62.78 503 LEU A O 1
ATOM 3954 N N . GLU A 1 504 ? -32.321 24.241 39.168 1.00 59.34 504 GLU A N 1
ATOM 3955 C CA . GLU A 1 504 ? -31.209 24.302 38.207 1.00 59.34 504 GLU A CA 1
ATOM 3956 C C . GLU A 1 504 ? -30.470 25.651 38.197 1.00 59.34 504 GLU A C 1
ATOM 3958 O O . GLU A 1 504 ? -29.352 25.741 37.694 1.00 59.34 504 GLU A O 1
ATOM 3963 N N . GLY A 1 505 ? -31.058 26.694 38.793 1.00 58.66 505 GLY A N 1
ATOM 3964 C CA . GLY A 1 505 ? -30.332 27.898 39.194 1.00 58.66 505 GLY A CA 1
ATOM 3965 C C . GLY A 1 505 ? -30.045 28.959 38.128 1.00 58.66 505 GLY A C 1
ATOM 3966 O O . GLY A 1 505 ? -29.213 29.819 38.409 1.00 58.66 505 GLY A O 1
ATOM 3967 N N . PHE A 1 506 ? -30.720 28.985 36.964 1.00 62.34 506 PHE A N 1
ATOM 3968 C CA . PHE A 1 506 ? -30.553 30.101 36.012 1.00 62.34 506 PHE A CA 1
ATOM 3969 C C . PHE A 1 506 ? -31.849 30.759 35.468 1.00 62.34 506 PHE A C 1
ATOM 3971 O O . PHE A 1 506 ? -32.781 30.054 35.084 1.00 62.34 506 PHE A O 1
ATOM 3978 N N . PRO A 1 507 ? -31.880 32.114 35.350 1.00 52.56 507 PRO A N 1
ATOM 3979 C CA . PRO A 1 507 ? -33.020 32.928 34.880 1.00 52.56 507 PRO A CA 1
ATOM 3980 C C . PRO A 1 507 ? -33.461 32.726 33.424 1.00 52.56 507 PRO A C 1
ATOM 3982 O O . PRO A 1 507 ? -34.566 33.117 33.051 1.00 52.56 507 PRO A O 1
ATOM 3985 N N . GLU A 1 508 ? -32.582 32.203 32.568 1.00 51.88 508 GLU A N 1
ATOM 3986 C CA . GLU A 1 508 ? -32.762 32.221 31.108 1.00 51.88 508 GLU A CA 1
ATOM 3987 C C . GLU A 1 508 ? -33.815 31.224 30.606 1.00 51.88 508 GLU A C 1
ATOM 3989 O O . GLU A 1 508 ? -34.335 31.388 29.503 1.00 51.88 508 GLU A O 1
ATOM 3994 N N . GLN A 1 509 ? -34.170 30.236 31.434 1.00 51.44 509 GLN A N 1
ATOM 3995 C CA . GLN A 1 509 ? -35.251 29.277 31.178 1.00 51.44 509 GLN A CA 1
ATOM 3996 C C . GLN A 1 509 ? -36.649 29.875 31.393 1.00 51.44 509 GLN A C 1
ATOM 3998 O O . GLN A 1 509 ? -37.645 29.268 31.014 1.00 51.44 509 GLN A O 1
ATOM 4003 N N . TRP A 1 510 ? -36.734 31.064 31.992 1.00 53.31 510 TRP A N 1
ATOM 4004 C CA . TRP A 1 510 ? -37.989 31.752 32.291 1.00 53.31 510 TRP A CA 1
ATOM 4005 C C . TRP A 1 510 ? -38.275 32.896 31.300 1.00 53.31 510 TRP A C 1
ATOM 4007 O O . TRP A 1 510 ? -38.834 33.930 31.683 1.00 53.31 510 TRP A O 1
ATOM 4017 N N . LYS A 1 511 ? -37.822 32.755 30.048 1.00 43.03 511 LYS A N 1
ATOM 4018 C CA . LYS A 1 511 ? -38.121 33.702 28.963 1.00 43.03 511 LYS A CA 1
ATOM 4019 C C . LYS A 1 511 ? -39.565 33.613 28.496 1.00 43.03 511 LYS A C 1
ATOM 4021 O O . LYS A 1 511 ? -40.041 32.479 28.279 1.00 43.03 511 LYS A O 1
#

Radius of gyration: 33.86 Å; chains: 1; bounding box: 90×73×90 Å

Organism: NCBI:txid1331910

pLDDT: mean 84.16, std 12.49, range [23.62, 97.94]

Secondary structure (DSSP, 8-state):
----------------SSSEEEETTTTEEEE--TT-EEEEETTEEEEESSS-EEEEEEEEGGGHHHHHHHHHHHHHHT--TT---EEEEEEETTEEEEEEEEE---TTT-THHHHHHHHHTPPPPPEEEEEEEEE-SSEEEEEEEEEETT--HHHHHHHHHHHHT-EEPPGGGPPPEEEEEEEPTTT--EEEEEEEETT-EEEEEEEEETTEEEEEEEEEETTEEEEEEEEEEEEEEEEETTEEEEEEEEEETTEEEEESS-----SHHHHHHHHHHHHHHHHSSPPEEEEEEEPPPPHHHHHHHHHHHHHHHHHHHHTT-EEEEEEEEEEEEEEETTEEEEEEEEEEEEEEEEE-SSEEEEEEEEEEEEEEEEEEGGGHHHHHHHHHHHHHH-EE-HHHHHHHHHHHHHHHHHHHHHHHHHHHHHHHHHHHHHHHHHHHHTTEEEEE-TTT--EEEEE--TT--PEEEE-TTT-PEEEEE-TT-HHHHHHHHTT-EEPEEESS--GGGG-

Sequence (511 aa):
MTASWWVGWGLSPTLAESRKLADLLHGFAVQLPSTWTCKADGRVIWFTDGARFIVIRAAAQGQLHEVMRNWFWEHQALKTATGREEFTFRKHACGLIVLGDGLGFPYGLDPMAAVNFGQTGTNPDEYREVTVCLPGQNGVLLVTFLAPQKTARRDWLEMVDIVRTVEFVPPEKLVAWSVQTILDSETGGPLGTIHIPRGAEYRGQTVILGTQRQPAIFVRQGEFLFRRDNILVQSTVLQTQFGGSGTTILNINGASSLQPQPIFLTSVDDVEKLVLAIWQSETGQSWSVTKRRDIPASLMERAMFQQGAQMLNQAATVYGRSATTSMIKRELRAEAGTLVREAVLTGSLLLAQQADFISASQDCTASFSVMMSQFNRENEEHDRGVVVGIMASVRFSPHAVLALLQRISVENAALNRMVLEMVQEQEEFNSRMATAWTNALSDQTYARDPATGEIMRLYKHAWDESDFWRDPVWNTVLDGVEPGSKLEDVLRSEGWRRLDQSLEGFPEQWK